Protein AF-A0A7W0VRV3-F1 (afdb_monomer)

Solvent-accessible surface area (backbone atoms only — not comparable to full-atom values): 32770 Å² total; per-residue (Å²): 122,93,79,65,56,66,63,54,51,55,55,16,49,47,34,10,36,75,79,98,80,78,97,67,85,69,79,94,59,80,55,67,80,45,48,53,70,59,38,48,60,51,40,45,48,30,30,52,68,46,30,33,40,40,36,34,14,22,67,38,40,36,18,27,54,45,1,35,51,53,51,50,58,48,38,76,72,32,77,68,34,44,63,59,47,48,54,51,17,53,52,36,26,73,66,60,72,33,57,74,80,55,56,62,75,38,12,30,34,39,87,36,42,34,30,40,33,33,36,84,89,59,59,40,42,34,40,46,30,64,69,32,66,67,42,28,35,56,45,63,70,28,50,84,47,94,81,43,30,35,48,82,80,23,46,28,36,75,55,98,91,39,41,34,34,21,51,48,80,71,53,68,82,27,50,42,67,21,37,70,53,58,60,51,39,62,83,68,81,63,76,26,21,31,38,36,28,35,52,45,85,61,89,92,26,38,38,35,21,37,31,32,34,59,38,50,4,24,37,40,37,40,35,38,40,33,55,50,52,65,65,63,30,58,61,55,64,32,65,56,46,55,48,74,76,60,66,22,37,16,13,23,23,32,41,32,51,36,57,59,31,60,68,39,59,79,45,77,71,51,95,96,32,29,46,27,54,48,20,62,17,39,66,45,43,33,36,31,33,17,30,4,61,40,87,50,51,46,33,38,37,33,27,74,50,46,62,51,55,44,54,47,33,70,45,35,57,74,35,67,75,39,34,76,47,59,31,44,69,54,96,77,27,23,38,32,56,37,76,88,59,61,42,65,39,27,36,34,70,57,83,48,27,41,36,39,22,57,77,98,70,70,75,85,44,43,80,41,83,65,53,67,66,50,49,52,47,35,67,36,56,15,23,32,33,28,24,12,30,8,22,70,47,21,79,63,85,37,77,50,74,78,61,99,70,77,57,56,70,57,39,38,49,47,50,61,52,57,42,41,32,30,40,34,37,28,34,26,69,84,47,70,33,27,39,38,38,40,38,38,45,30,23,49,50,52,30,57,69,70,58,35,53,57,55,67,67,56,51,53,68,29,48,44,72,62,45,29,29,58,55,45,48,54,51,23,70,76,34,66,74,37,62,59,22,55,19,44,54,16,11,40,39,0,46,47,28,33,53,54,52,49,50,55,49,46,68,55,47,49,57,55,48,50,51,50,50,51,54,59,58,55,48,51,51,59,53,51,52,50,52,48,52,52,34,42,45,53,43,22,74,77,65,80,30,41,70,61,46,71,41,68,56,32,58,78,67,57,24,55,82,32,84,88,46,22,28,74,43,59,60,78,70,46,67,40,68,53,31,53,72,38,75,44,76,48,88,54,74,30,59,52,29,38,29,38,39,25,82,26,60,40,39,42,33,39,33,41,27,37,93,83,61,83,81,58,70,40,52,35,38,36,44,32,41,49,64,96,81,49,70,47,78,48,76,46,73,55,62,91,89,61,122

Sequence (643 aa):
MRAFTPLVIGLALVGCKKGSSSSSAGDTSPGAPSSSTDTDALWAMAPEGAMVGFVVSPRALTMADNGWQDVRAMFAKAPELAMVNTMLGAQLTKVFGKAEVTLADVGLAPGKGGAFFTLSGGGGIAVIPVADRDKWVAATKGTKGADSDKIGEATCKTISGSYICASTEDLFGKIGKGAKLKDGLSALGTRGDVEVVAAIPVGKGISAAGVMQLARGNVVMRGTVSGLSSQVGSMLKGAQIKARTDATTAGFGVIGIGPMMASAPPLPIVAGVTLADLGKSISGPVTLHIPAGVLDVDIRVPVSDPKPAATLIEHCMDLPALANAGATYSDGACHLNVPTLGYQIDLWVDGQEVRIGKKGAAKPGVAVPMTKIGEEIAKTEAAFSFWGRGTVMGQMPTPMPEMPTVPTEALMMIRGISVLNELGGAVRFASDDKLEFIYTVRTIWSNPDDVVAKIIAITPEMFFNNKAGDAAKAIAEASPGSPFAADFKAGTGGLMAPMAVAGVLAGVAVPAFMDYMKKSKKSEAALQLNKLAKHAKVYYVENATFPTGEAPTTPVQKCCEQPGGKCAPGGAAWLNEAWTKLDFQIDEPTLFQYSYKSDGKTLDAEAIGDLDCDGTSITYKLHLEADQGNPTAAITEPAPNTD

Structure (mmCIF, N/CA/C/O backbone):
data_AF-A0A7W0VRV3-F1
#
_entry.id   AF-A0A7W0VRV3-F1
#
loop_
_atom_site.group_PDB
_atom_site.id
_atom_site.type_symbol
_atom_site.label_atom_id
_atom_site.label_alt_id
_atom_site.label_comp_id
_atom_site.label_asym_id
_atom_site.label_entity_id
_atom_site.label_seq_id
_atom_site.pdbx_PDB_ins_code
_atom_site.Cartn_x
_atom_site.Cartn_y
_atom_site.Cartn_z
_atom_site.occupancy
_atom_site.B_iso_or_equiv
_atom_site.auth_seq_id
_atom_site.auth_comp_id
_atom_site.auth_asym_id
_atom_site.auth_atom_id
_atom_site.pdbx_PDB_model_num
ATOM 1 N N . MET A 1 1 ? -1.835 4.151 20.439 1.00 26.75 1 MET A N 1
ATOM 2 C CA . MET A 1 1 ? -2.544 3.235 19.513 1.00 26.75 1 MET A CA 1
ATOM 3 C C . MET A 1 1 ? -2.739 3.778 18.092 1.00 26.75 1 MET A C 1
ATOM 5 O O . MET A 1 1 ? -2.992 2.971 17.217 1.00 26.75 1 MET A O 1
ATOM 9 N N . ARG A 1 2 ? -2.609 5.087 17.808 1.00 23.50 2 ARG A N 1
ATOM 10 C CA . ARG A 1 2 ? -3.026 5.655 16.505 1.00 23.50 2 ARG A CA 1
ATOM 11 C C . ARG A 1 2 ? -2.061 5.489 15.308 1.00 23.50 2 ARG A C 1
ATOM 13 O O . ARG A 1 2 ? -2.504 5.709 14.194 1.00 23.50 2 ARG A O 1
ATOM 20 N N . ALA A 1 3 ? -0.804 5.062 15.490 1.00 22.28 3 ALA A N 1
ATOM 21 C CA . ALA A 1 3 ? 0.163 4.941 14.376 1.00 22.28 3 ALA A CA 1
ATOM 22 C C . ALA A 1 3 ? 0.817 3.551 14.207 1.00 22.28 3 ALA A C 1
ATOM 24 O O . ALA A 1 3 ? 1.405 3.271 13.171 1.00 22.28 3 ALA A O 1
ATOM 25 N N . PHE A 1 4 ? 0.710 2.661 15.200 1.00 23.89 4 PHE A N 1
ATOM 26 C CA . PHE A 1 4 ? 1.441 1.379 15.222 1.00 23.89 4 PHE A CA 1
ATOM 27 C C . PHE A 1 4 ? 0.637 0.201 14.635 1.00 23.89 4 PHE A C 1
ATOM 29 O O . PHE A 1 4 ? 1.190 -0.815 14.226 1.00 23.89 4 PHE A O 1
ATOM 36 N N . THR A 1 5 ? -0.684 0.352 14.570 1.00 28.91 5 THR A N 1
ATOM 37 C CA . THR A 1 5 ? -1.641 -0.695 14.193 1.00 28.91 5 THR A CA 1
ATOM 38 C C . THR A 1 5 ? -1.616 -1.095 12.704 1.00 28.91 5 THR A C 1
ATOM 40 O O . THR A 1 5 ? -1.693 -2.291 12.440 1.00 28.91 5 THR A O 1
ATOM 43 N N . PRO A 1 6 ? -1.450 -0.190 11.712 1.00 26.52 6 PRO A N 1
ATOM 44 C CA . PRO A 1 6 ? -1.512 -0.593 10.304 1.00 26.52 6 PRO A CA 1
ATOM 45 C C . PRO A 1 6 ? -0.275 -1.370 9.819 1.00 26.52 6 PRO A C 1
ATOM 47 O O . PRO A 1 6 ? -0.418 -2.279 9.008 1.00 26.52 6 PRO A O 1
ATOM 50 N N . LEU A 1 7 ? 0.926 -1.070 10.333 1.00 25.08 7 LEU A N 1
ATOM 51 C CA . LEU A 1 7 ? 2.175 -1.713 9.892 1.00 25.08 7 LEU A CA 1
ATOM 52 C C . LEU A 1 7 ? 2.282 -3.172 10.378 1.00 25.08 7 LEU A C 1
ATOM 54 O O . LEU A 1 7 ? 2.678 -4.058 9.626 1.00 25.08 7 LEU A O 1
ATOM 58 N N . VAL A 1 8 ? 1.883 -3.430 11.630 1.00 27.78 8 VAL A N 1
ATOM 59 C CA . VAL A 1 8 ? 1.894 -4.773 12.237 1.00 27.78 8 VAL A CA 1
ATOM 60 C C . VAL A 1 8 ? 0.775 -5.649 11.669 1.00 27.78 8 VAL A C 1
ATOM 62 O O . VAL A 1 8 ? 1.011 -6.822 11.395 1.00 27.78 8 VAL A O 1
ATOM 65 N N . ILE A 1 9 ? -0.411 -5.081 11.412 1.00 35.00 9 ILE A N 1
ATOM 66 C CA . ILE A 1 9 ? -1.496 -5.791 10.714 1.00 35.00 9 ILE A CA 1
ATOM 67 C C . ILE A 1 9 ? -1.085 -6.097 9.269 1.00 35.00 9 ILE A C 1
ATOM 69 O O . ILE A 1 9 ? -1.272 -7.222 8.819 1.00 35.00 9 ILE A O 1
ATOM 73 N N . GLY A 1 10 ? -0.450 -5.150 8.571 1.00 35.16 10 GLY A N 1
ATOM 74 C CA . GLY A 1 10 ? 0.088 -5.371 7.228 1.00 35.16 10 GLY A CA 1
ATOM 75 C C . GLY A 1 10 ? 1.097 -6.521 7.173 1.00 35.16 10 GLY A C 1
ATOM 76 O O . GLY A 1 10 ? 0.971 -7.390 6.321 1.00 35.16 10 GLY A O 1
ATOM 77 N N . LEU A 1 11 ? 2.047 -6.589 8.113 1.00 34.78 11 LEU A N 1
ATOM 78 C CA . LEU A 1 11 ? 3.045 -7.669 8.181 1.00 34.78 11 LEU A CA 1
ATOM 79 C C . LEU A 1 11 ? 2.460 -9.021 8.637 1.00 34.78 11 LEU A C 1
ATOM 81 O O . LEU A 1 11 ? 2.841 -10.057 8.098 1.00 34.78 11 LEU A O 1
ATOM 85 N N . ALA A 1 12 ? 1.517 -9.038 9.586 1.00 45.19 12 ALA A N 1
ATOM 86 C CA . ALA A 1 12 ? 0.882 -10.272 10.065 1.00 45.19 12 ALA A CA 1
ATOM 87 C C . ALA A 1 12 ? -0.037 -10.918 9.010 1.00 45.19 12 ALA A C 1
ATOM 89 O O . ALA A 1 12 ? -0.100 -12.144 8.905 1.00 45.19 12 ALA A O 1
ATOM 90 N N . LEU A 1 13 ? -0.706 -10.104 8.185 1.00 44.09 13 LEU A N 1
ATOM 91 C CA . LEU A 1 13 ? -1.542 -10.585 7.077 1.00 44.09 13 LEU A CA 1
ATOM 92 C C . LEU A 1 13 ? -0.719 -11.246 5.954 1.00 44.09 13 LEU A C 1
ATOM 94 O O . LEU A 1 13 ? -1.242 -12.054 5.192 1.00 44.09 13 LEU A O 1
ATOM 98 N N . VAL A 1 14 ? 0.578 -10.950 5.865 1.00 48.78 14 VAL A N 1
ATOM 99 C CA . VAL A 1 14 ? 1.472 -11.414 4.790 1.00 48.78 14 VAL A CA 1
ATOM 100 C C . VAL A 1 14 ? 2.034 -12.828 5.048 1.00 48.78 14 VAL A C 1
ATOM 102 O O . VAL A 1 14 ? 2.412 -13.526 4.102 1.00 48.78 14 VAL A O 1
ATOM 105 N N . GLY A 1 15 ? 2.025 -13.294 6.304 1.00 44.06 15 GLY A N 1
ATOM 106 C CA . GLY A 1 15 ? 2.471 -14.636 6.711 1.00 44.06 15 GLY A CA 1
ATOM 107 C C . GLY A 1 15 ? 1.361 -15.686 6.855 1.00 44.06 15 GLY A C 1
ATOM 108 O O . GLY A 1 15 ? 1.633 -16.784 7.324 1.00 44.06 15 GLY A O 1
ATOM 109 N N . CYS A 1 16 ? 0.103 -15.377 6.517 1.00 64.50 16 CYS A N 1
ATOM 110 C CA . CYS A 1 16 ? -1.059 -16.182 6.914 1.00 64.50 16 CYS A CA 1
ATOM 111 C C . CYS A 1 16 ? -0.922 -17.702 6.675 1.00 64.50 16 CYS A C 1
ATOM 113 O O . CYS A 1 16 ? -0.601 -18.136 5.573 1.00 64.50 16 CYS A O 1
ATOM 115 N N . LYS A 1 17 ? -1.271 -18.533 7.670 1.00 55.44 17 LYS A N 1
ATOM 116 C CA . LYS A 1 17 ? -1.238 -20.008 7.583 1.00 55.44 17 LYS A CA 1
ATOM 117 C C . LYS A 1 17 ? -2.539 -20.634 8.098 1.00 55.44 17 LYS A C 1
ATOM 119 O O . LYS A 1 17 ? -3.085 -20.217 9.117 1.00 55.44 17 LYS A O 1
ATOM 124 N N . LYS A 1 18 ? -3.056 -21.648 7.389 1.00 50.19 18 LYS A N 1
ATOM 125 C CA . LYS A 1 18 ? -4.203 -22.462 7.847 1.00 50.19 18 LYS A CA 1
ATOM 126 C C . LYS A 1 18 ? -3.740 -23.430 8.948 1.00 50.19 18 LYS A C 1
ATOM 128 O O . LYS A 1 18 ? -2.630 -23.950 8.858 1.00 50.19 18 LYS A O 1
ATOM 133 N N . GLY A 1 19 ? -4.591 -23.687 9.947 1.00 43.41 19 GLY A N 1
ATOM 134 C CA . GLY A 1 19 ? -4.341 -24.694 10.988 1.00 43.41 19 GLY A CA 1
ATOM 135 C C . GLY A 1 19 ? -4.002 -26.074 10.403 1.00 43.41 19 GLY A C 1
ATOM 136 O O . GLY A 1 19 ? -4.457 -26.425 9.312 1.00 43.41 19 GLY A O 1
ATOM 137 N N . SER A 1 20 ? -3.151 -26.824 11.101 1.00 38.09 20 SER A N 1
ATOM 138 C CA . SER A 1 20 ? -2.517 -28.064 10.646 1.00 38.09 20 SER A CA 1
ATOM 139 C C . SER A 1 20 ? -3.522 -29.168 10.294 1.00 38.09 20 SER A C 1
ATOM 141 O O . SER A 1 20 ? -4.046 -29.842 11.174 1.00 38.09 20 SER A O 1
ATOM 143 N N . SER A 1 21 ? -3.779 -29.362 8.995 1.00 34.34 21 SER A N 1
ATOM 144 C CA . SER A 1 21 ? -4.112 -30.645 8.336 1.00 34.34 21 SER A CA 1
ATOM 145 C C . SER A 1 21 ? -4.679 -30.404 6.928 1.00 34.34 21 SER A C 1
ATOM 147 O O . SER A 1 21 ? -5.885 -30.355 6.722 1.00 34.34 21 SER A O 1
ATOM 149 N N . SER A 1 22 ? -3.814 -30.257 5.923 1.00 32.75 22 SER A N 1
ATOM 150 C CA . SER A 1 22 ? -4.119 -30.736 4.563 1.00 32.75 22 SER A CA 1
ATOM 151 C C . SER A 1 22 ? -2.862 -30.688 3.699 1.00 32.75 22 SER A C 1
ATOM 153 O O . SER A 1 22 ? -2.416 -29.621 3.277 1.00 32.75 22 SER A O 1
ATOM 155 N N . SER A 1 23 ? -2.298 -31.861 3.438 1.00 34.16 23 SER A N 1
ATOM 156 C CA . SER A 1 23 ? -1.302 -32.109 2.402 1.00 34.16 23 SER A CA 1
ATOM 157 C C . SER A 1 23 ? -1.988 -32.107 1.033 1.00 34.16 23 SER A C 1
ATOM 159 O O . SER A 1 23 ? -2.437 -33.146 0.559 1.00 34.16 23 SER A O 1
ATOM 161 N N . SER A 1 24 ? -2.097 -30.947 0.392 1.00 37.41 24 SER A N 1
ATOM 162 C CA . SER A 1 24 ? -2.356 -30.889 -1.050 1.00 37.41 24 SER A CA 1
ATOM 163 C C . SER A 1 24 ? -1.626 -29.691 -1.652 1.00 37.41 24 SER A C 1
ATOM 165 O O . SER A 1 24 ? -2.117 -28.563 -1.639 1.00 37.41 24 SER A O 1
ATOM 167 N N . ALA A 1 25 ? -0.413 -29.951 -2.140 1.00 41.53 25 ALA A N 1
ATOM 168 C CA . ALA A 1 25 ? 0.320 -29.061 -3.026 1.00 41.53 25 ALA A CA 1
ATOM 169 C C . ALA A 1 25 ? -0.356 -29.117 -4.404 1.00 41.53 25 ALA A C 1
ATOM 171 O O . ALA A 1 25 ? -0.242 -30.109 -5.118 1.00 41.53 25 ALA A O 1
ATOM 172 N N . GLY A 1 26 ? -1.135 -28.091 -4.729 1.00 38.56 26 GLY A N 1
ATOM 173 C CA . GLY A 1 26 ? -1.848 -27.997 -5.996 1.00 38.56 26 GLY A CA 1
ATOM 174 C C . GLY A 1 26 ? -2.761 -26.780 -6.017 1.00 38.56 26 GLY A C 1
ATOM 175 O O . GLY A 1 26 ? -3.860 -26.821 -5.478 1.00 38.56 26 GLY A O 1
ATOM 176 N N . ASP A 1 27 ? -2.271 -25.706 -6.633 1.00 42.38 27 ASP A N 1
ATOM 177 C CA . ASP A 1 27 ? -3.064 -24.614 -7.205 1.00 42.38 27 ASP A CA 1
ATOM 178 C C . ASP A 1 27 ? -4.007 -23.853 -6.240 1.00 42.38 27 ASP A C 1
ATOM 180 O O . ASP A 1 27 ? -5.227 -23.790 -6.407 1.00 42.38 27 ASP A O 1
ATOM 184 N N . THR A 1 28 ? -3.438 -23.224 -5.204 1.00 42.16 28 THR A N 1
ATOM 185 C CA . THR A 1 28 ? -4.192 -22.403 -4.239 1.00 42.16 28 THR A CA 1
ATOM 186 C C . THR A 1 28 ? -4.422 -20.969 -4.727 1.00 42.16 28 THR A C 1
ATOM 188 O O . THR A 1 28 ? -3.766 -20.032 -4.280 1.00 42.16 28 THR A O 1
ATOM 191 N N . SER A 1 29 ? -5.391 -20.800 -5.622 1.00 41.66 29 SER A N 1
ATOM 192 C CA . SER A 1 29 ? -6.414 -19.735 -5.570 1.00 41.66 29 SER A CA 1
ATOM 193 C C . SER A 1 29 ? -7.565 -20.167 -6.498 1.00 41.66 29 SER A C 1
ATOM 195 O O . SER A 1 29 ? -7.276 -20.875 -7.462 1.00 41.66 29 SER A O 1
ATOM 197 N N . PRO A 1 30 ? -8.859 -19.869 -6.265 1.00 48.03 30 PRO A N 1
ATOM 198 C CA . PRO A 1 30 ? -9.435 -18.807 -5.445 1.00 48.03 30 PRO A CA 1
ATOM 199 C C . PRO A 1 30 ? -9.514 -19.203 -3.969 1.00 48.03 30 PRO A C 1
ATOM 201 O O . PRO A 1 30 ? -9.487 -20.389 -3.641 1.00 48.03 30 PRO A O 1
ATOM 204 N N . GLY A 1 31 ? -9.580 -18.196 -3.094 1.00 53.41 31 GLY A N 1
ATOM 205 C CA . GLY A 1 31 ? -9.581 -18.350 -1.641 1.00 53.41 31 GLY A CA 1
ATOM 206 C C . GLY A 1 31 ? -10.515 -19.458 -1.161 1.00 53.41 31 GLY A C 1
ATOM 207 O O . GLY A 1 31 ? -11.616 -19.632 -1.685 1.00 53.41 31 GLY A O 1
ATOM 208 N N . ALA A 1 32 ? -10.078 -20.208 -0.144 1.00 53.09 32 ALA A N 1
ATOM 209 C CA . ALA A 1 32 ? -11.008 -21.032 0.620 1.00 53.09 32 ALA A CA 1
ATOM 210 C C . ALA A 1 32 ? -12.241 -20.177 0.976 1.00 53.09 32 ALA A C 1
ATOM 212 O O . ALA A 1 32 ? -12.075 -18.971 1.196 1.00 53.09 32 ALA A O 1
ATOM 213 N N . PRO A 1 33 ? -13.454 -20.759 0.973 1.00 59.31 33 PRO A N 1
ATOM 214 C CA . PRO A 1 33 ? -14.681 -19.987 1.091 1.00 59.31 33 PRO A CA 1
ATOM 215 C C . PRO A 1 33 ? -14.589 -19.049 2.294 1.00 59.31 33 PRO A C 1
ATOM 217 O O . PRO A 1 33 ? -14.228 -19.476 3.395 1.00 59.31 33 PRO A O 1
ATOM 220 N N . SER A 1 34 ? -14.866 -17.765 2.056 1.00 62.47 34 SER A N 1
ATOM 221 C CA . SER A 1 34 ? -14.966 -16.757 3.110 1.00 62.47 34 SER A CA 1
ATOM 222 C C . SER A 1 34 ? -15.893 -17.272 4.206 1.00 62.47 34 SER A C 1
ATOM 224 O O . SER A 1 34 ? -16.926 -17.865 3.878 1.00 62.47 34 SER A O 1
ATOM 226 N N . SER A 1 35 ? -15.582 -17.016 5.482 1.00 72.19 35 SER A N 1
ATOM 227 C CA . SER A 1 35 ? -16.508 -17.360 6.573 1.00 72.19 35 SER A CA 1
ATOM 228 C C . SER A 1 35 ? -17.680 -16.375 6.632 1.00 72.19 35 SER A C 1
ATOM 230 O O . SER A 1 35 ? -17.822 -15.594 7.573 1.00 72.19 35 SER A O 1
ATOM 232 N N . SER A 1 36 ? -18.503 -16.374 5.582 1.00 79.38 36 SER A N 1
ATOM 233 C CA . SER A 1 36 ? -19.570 -15.395 5.386 1.00 79.38 36 SER A CA 1
ATOM 234 C C . SER A 1 36 ? -20.614 -15.464 6.492 1.00 79.38 36 SER A C 1
ATOM 236 O O . SER A 1 36 ? -21.145 -14.437 6.881 1.00 79.38 36 SER A O 1
ATOM 238 N N . THR A 1 37 ? -20.886 -16.646 7.049 1.00 88.81 37 THR A N 1
ATOM 239 C CA . THR A 1 37 ? -21.821 -16.790 8.175 1.00 88.81 37 THR A CA 1
ATOM 240 C C . THR A 1 37 ? -21.306 -16.090 9.435 1.00 88.81 37 THR A C 1
ATOM 242 O O . THR A 1 37 ? -22.068 -15.392 10.102 1.00 88.81 37 THR A O 1
ATOM 245 N N . ASP A 1 38 ? -20.012 -16.220 9.743 1.00 90.19 38 ASP A N 1
ATOM 246 C CA . ASP A 1 38 ? -19.425 -15.575 10.921 1.00 90.19 38 ASP A CA 1
ATOM 247 C C . ASP A 1 38 ? -19.345 -14.056 10.743 1.00 90.19 38 ASP A C 1
ATOM 249 O O . ASP A 1 38 ? -19.646 -13.302 11.669 1.00 90.19 38 ASP A O 1
ATOM 253 N N . THR A 1 39 ? -18.960 -13.586 9.551 1.00 93.00 39 THR A N 1
ATOM 254 C CA . THR A 1 39 ? -18.940 -12.145 9.270 1.00 93.00 39 THR A CA 1
ATOM 255 C C . THR A 1 39 ? -20.347 -11.560 9.260 1.00 93.00 39 THR A C 1
ATOM 257 O O . THR A 1 39 ? -20.541 -10.446 9.737 1.00 93.00 39 THR A O 1
ATOM 260 N N . ASP A 1 40 ? -21.356 -12.310 8.816 1.00 94.44 40 ASP A N 1
ATOM 261 C CA . ASP A 1 40 ? -22.758 -11.889 8.854 1.00 94.44 40 ASP A CA 1
ATOM 262 C C . ASP A 1 40 ? -23.267 -11.697 10.281 1.00 94.44 40 ASP A C 1
ATOM 264 O O . ASP A 1 40 ? -23.924 -10.693 10.561 1.00 94.44 40 ASP A O 1
ATOM 268 N N . ALA A 1 41 ? -22.916 -12.606 11.193 1.00 93.88 41 ALA A N 1
ATO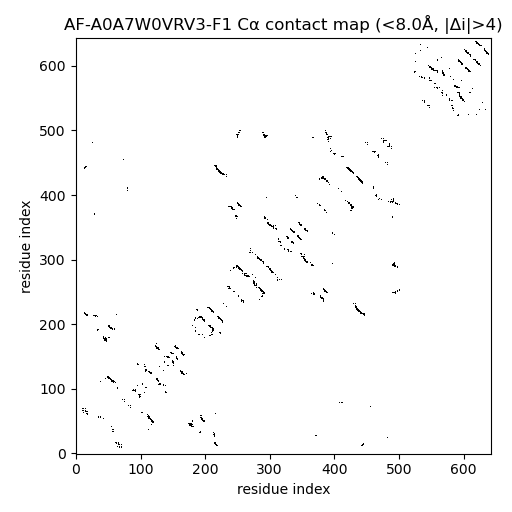M 269 C CA . ALA A 1 41 ? -23.238 -12.463 12.609 1.00 93.88 41 ALA A CA 1
ATOM 270 C C . ALA A 1 41 ? -22.579 -11.215 13.226 1.00 93.88 41 ALA A C 1
ATOM 272 O O . ALA A 1 41 ? -23.189 -10.526 14.042 1.00 93.88 41 ALA A O 1
ATOM 273 N N . LEU A 1 42 ? -21.354 -10.883 12.805 1.00 95.44 42 LEU A N 1
ATOM 274 C CA . LEU A 1 42 ? -20.654 -9.674 13.242 1.00 95.44 42 LEU A CA 1
ATOM 275 C C . LEU A 1 42 ? -21.288 -8.395 12.676 1.00 95.44 42 LEU A C 1
ATOM 277 O O . LEU A 1 42 ? -21.507 -7.440 13.419 1.00 95.44 42 LEU A O 1
ATOM 281 N N . TRP A 1 43 ? -21.641 -8.377 11.389 1.00 96.62 43 TRP A N 1
ATOM 282 C CA . TRP A 1 43 ? -22.367 -7.263 10.767 1.00 96.62 43 TRP A CA 1
ATOM 283 C C . TRP A 1 43 ? -23.749 -7.041 11.382 1.00 96.62 43 TRP A C 1
ATOM 285 O O . TRP A 1 43 ? -24.188 -5.897 11.504 1.00 96.62 43 TRP A O 1
ATOM 295 N N . ALA A 1 44 ? -24.414 -8.108 11.830 1.00 95.69 44 ALA A N 1
ATOM 296 C CA . ALA A 1 44 ? -25.683 -8.020 12.545 1.00 95.69 44 ALA A CA 1
ATOM 297 C C . ALA A 1 44 ? -25.572 -7.292 13.898 1.00 95.69 44 ALA A C 1
ATOM 299 O O . ALA A 1 44 ? -26.598 -6.964 14.481 1.00 95.69 44 ALA A O 1
ATOM 300 N N . MET A 1 45 ? -24.361 -7.002 14.391 1.00 95.62 45 MET A N 1
ATOM 301 C CA . MET A 1 45 ? -24.131 -6.180 15.585 1.00 95.62 45 MET A CA 1
ATOM 302 C C . MET A 1 45 ? -23.881 -4.697 15.281 1.00 95.62 45 MET A C 1
ATOM 304 O O . MET A 1 45 ? -23.712 -3.913 16.216 1.00 95.62 45 MET A O 1
ATOM 308 N N . ALA A 1 46 ? -23.886 -4.275 14.012 1.00 96.25 46 ALA A N 1
ATOM 309 C CA . ALA A 1 46 ? -23.686 -2.874 13.653 1.00 96.25 46 ALA A CA 1
ATOM 310 C C . ALA A 1 46 ? -24.714 -1.967 14.368 1.00 96.25 46 ALA A C 1
ATOM 312 O O . ALA A 1 46 ? -25.922 -2.241 14.306 1.00 96.25 46 ALA A O 1
ATOM 313 N N . PRO A 1 47 ? -24.276 -0.903 15.069 1.00 95.56 47 PRO A N 1
ATOM 314 C CA . PRO A 1 47 ? -25.190 -0.012 15.763 1.00 95.56 47 PRO A CA 1
ATOM 315 C C . PRO A 1 47 ? -25.926 0.926 14.806 1.00 95.56 47 PRO A C 1
ATOM 317 O O . PRO A 1 47 ? -25.432 1.259 13.731 1.00 95.56 47 PRO A O 1
ATOM 320 N N . GLU A 1 48 ? -27.101 1.394 15.220 1.00 94.25 48 GLU A N 1
ATOM 321 C CA . GLU A 1 48 ? -27.799 2.496 14.549 1.00 94.25 48 GLU A CA 1
ATOM 322 C C . GLU A 1 48 ? -26.867 3.698 14.332 1.00 94.25 48 GLU A C 1
ATOM 324 O O . GLU A 1 48 ? -26.165 4.117 15.253 1.00 94.25 48 GLU A O 1
ATOM 329 N N . GLY A 1 49 ? -26.860 4.256 13.119 1.00 91.50 49 GLY A N 1
ATOM 330 C CA . GLY A 1 49 ? -26.002 5.391 12.765 1.00 91.50 49 GLY A CA 1
ATOM 331 C C . GLY A 1 49 ? -24.531 5.039 12.505 1.00 91.50 49 GLY A C 1
ATOM 332 O O . GLY A 1 49 ? -23.720 5.952 12.336 1.00 91.50 49 GLY A O 1
ATOM 333 N N . ALA A 1 50 ? -24.167 3.750 12.460 1.00 94.38 50 ALA A N 1
ATOM 334 C CA . ALA A 1 50 ? -22.841 3.328 12.021 1.00 94.38 50 ALA A CA 1
ATOM 335 C C . ALA A 1 50 ? -22.575 3.775 10.575 1.00 94.38 50 ALA A C 1
ATOM 337 O O . ALA A 1 50 ? -23.367 3.507 9.672 1.00 94.38 50 ALA A O 1
ATOM 338 N N . MET A 1 51 ? -21.433 4.426 10.364 1.00 92.44 51 MET A N 1
ATOM 339 C CA . MET A 1 51 ? -20.970 4.875 9.050 1.00 92.44 51 MET A CA 1
ATOM 340 C C . MET A 1 51 ? -19.819 4.031 8.531 1.00 92.44 51 MET A C 1
ATOM 342 O O . MET A 1 51 ? -19.729 3.791 7.333 1.00 92.44 51 MET A O 1
ATOM 346 N N . VAL A 1 52 ? -18.922 3.600 9.418 1.00 94.50 52 VAL A N 1
ATOM 347 C CA . VAL A 1 52 ? -17.817 2.712 9.062 1.00 94.50 52 VAL A CA 1
ATOM 348 C C . VAL A 1 52 ? -17.961 1.429 9.851 1.00 94.50 52 VAL A C 1
ATOM 350 O O . VAL A 1 52 ? -18.198 1.468 11.055 1.00 94.50 52 VAL A O 1
ATOM 353 N N . GLY A 1 53 ? -17.816 0.301 9.169 1.00 95.88 53 GLY A N 1
ATOM 354 C CA . GLY A 1 53 ? -17.741 -1.023 9.759 1.00 95.88 53 GLY A CA 1
ATOM 355 C C . GLY A 1 53 ? -16.508 -1.744 9.240 1.00 95.88 53 GLY A C 1
ATOM 356 O O . GLY A 1 53 ? -16.247 -1.740 8.039 1.00 95.88 53 GLY A O 1
ATOM 357 N N . PHE A 1 54 ? -15.756 -2.348 10.149 1.00 96.44 54 PHE A N 1
ATOM 358 C CA . PHE A 1 54 ? -14.622 -3.218 9.871 1.00 96.44 54 PHE A CA 1
ATOM 359 C C . PHE A 1 54 ? -14.884 -4.550 10.567 1.00 96.44 54 PHE A C 1
ATOM 361 O O . PHE A 1 54 ? -14.991 -4.591 11.791 1.00 96.44 54 PHE A O 1
ATOM 368 N N . VAL A 1 55 ? -15.019 -5.628 9.805 1.00 96.31 55 VAL A N 1
ATOM 369 C CA . VAL A 1 55 ? -15.391 -6.956 10.298 1.00 96.31 55 VAL A CA 1
ATOM 370 C C . VAL A 1 55 ? -14.302 -7.955 9.938 1.00 96.31 55 VAL A C 1
ATOM 372 O O . VAL A 1 55 ? -13.823 -7.989 8.809 1.00 96.31 55 VAL A O 1
ATOM 375 N N . VAL A 1 56 ? -13.921 -8.788 10.902 1.00 95.00 56 VAL A N 1
ATOM 376 C CA . VAL A 1 56 ? -12.872 -9.799 10.775 1.00 95.00 56 VAL A CA 1
ATOM 377 C C . VAL A 1 56 ? -13.431 -11.146 11.206 1.00 95.00 56 VAL A C 1
ATOM 379 O O . VAL A 1 56 ? -13.843 -11.325 12.352 1.00 95.00 56 VAL A O 1
ATOM 382 N N . SER A 1 57 ? -13.427 -12.115 10.297 1.00 94.50 57 SER A N 1
ATOM 383 C CA . SER A 1 57 ? -13.866 -13.479 10.592 1.00 94.50 57 SER A CA 1
ATOM 384 C C . SER A 1 57 ? -12.941 -14.189 11.600 1.00 94.50 57 SER A C 1
ATOM 386 O O . SER A 1 57 ? -11.749 -13.876 11.680 1.00 94.50 57 SER A O 1
ATOM 388 N N . PRO A 1 58 ? -13.435 -15.216 12.319 1.00 92.69 58 PRO A N 1
ATOM 389 C CA . PRO A 1 58 ? -12.584 -16.114 13.104 1.00 92.69 58 PRO A CA 1
ATOM 390 C C . PRO A 1 58 ? -11.448 -16.725 12.275 1.00 92.69 58 PRO A C 1
ATOM 392 O O . PRO A 1 58 ? -10.291 -16.784 12.693 1.00 92.69 58 PRO A O 1
ATOM 395 N N . ARG A 1 59 ? -11.762 -17.138 11.042 1.00 90.94 59 ARG A N 1
ATOM 396 C CA . ARG A 1 59 ? -10.770 -17.675 10.110 1.00 90.94 59 ARG A CA 1
ATOM 397 C C . ARG A 1 59 ? -9.646 -16.669 9.856 1.00 90.94 59 ARG A C 1
ATOM 399 O O . ARG A 1 59 ? -8.480 -17.060 9.899 1.00 90.94 59 ARG A O 1
ATOM 406 N N . ALA A 1 60 ? -9.979 -15.397 9.634 1.00 91.06 60 ALA A N 1
ATOM 407 C CA . ALA A 1 60 ? -8.987 -14.348 9.427 1.00 91.06 60 ALA A CA 1
ATOM 408 C C . ALA A 1 60 ? -8.075 -14.157 10.635 1.00 91.06 60 ALA A C 1
ATOM 410 O O . ALA A 1 60 ? -6.859 -14.129 10.469 1.00 91.06 60 ALA A O 1
ATOM 411 N N . LEU A 1 61 ? -8.645 -14.069 11.841 1.00 90.12 61 LEU A N 1
ATOM 412 C CA . LEU A 1 61 ? -7.859 -13.900 13.066 1.00 90.12 61 LEU A CA 1
ATOM 413 C C . LEU A 1 61 ? -6.942 -15.093 13.320 1.00 90.12 61 LEU A C 1
ATOM 415 O O . LEU A 1 61 ? -5.779 -14.903 13.657 1.00 90.12 61 LEU A O 1
ATOM 419 N N . THR A 1 62 ? -7.425 -16.311 13.075 1.00 89.81 62 THR A N 1
ATOM 420 C CA . THR A 1 62 ? -6.593 -17.520 13.146 1.00 89.81 62 THR A CA 1
ATOM 421 C C . THR A 1 62 ? -5.442 -17.483 12.146 1.00 89.81 62 THR A C 1
ATOM 423 O O . THR A 1 62 ? -4.301 -17.774 12.496 1.00 89.81 62 THR A O 1
ATOM 426 N N . MET A 1 63 ? -5.714 -17.112 10.894 1.00 88.44 63 MET A N 1
ATOM 427 C CA . MET A 1 63 ? -4.676 -17.035 9.867 1.00 88.44 63 MET A CA 1
ATOM 428 C C . MET A 1 63 ? -3.655 -15.931 10.156 1.00 88.44 63 MET A C 1
ATOM 430 O O . MET A 1 63 ? -2.464 -16.155 9.944 1.00 88.44 63 MET A O 1
ATOM 434 N N . ALA A 1 64 ? -4.101 -14.778 10.654 1.00 86.94 64 ALA A N 1
ATOM 435 C CA . ALA A 1 64 ? -3.240 -13.662 11.029 1.00 86.94 64 ALA A CA 1
ATOM 436 C C . ALA A 1 64 ? -2.371 -13.985 12.255 1.00 86.94 64 ALA A C 1
ATOM 438 O O . ALA A 1 64 ? -1.189 -13.659 12.244 1.00 86.94 64 ALA A O 1
ATOM 439 N N . ASP A 1 65 ? -2.911 -14.664 13.274 1.00 87.25 65 ASP A N 1
ATOM 440 C CA . ASP A 1 65 ? -2.144 -15.091 14.455 1.00 87.25 65 ASP A CA 1
ATOM 441 C C . ASP A 1 65 ? -1.052 -16.101 14.078 1.00 87.25 65 ASP A C 1
ATOM 443 O O . ASP A 1 65 ? 0.112 -15.917 14.429 1.00 87.25 65 ASP A O 1
ATOM 447 N N . ASN A 1 66 ? -1.385 -17.108 13.263 1.00 88.19 66 ASN A N 1
ATOM 448 C CA . ASN A 1 66 ? -0.384 -18.051 12.757 1.00 88.19 66 ASN A CA 1
ATOM 449 C C . ASN A 1 66 ? 0.685 -17.344 11.908 1.00 88.19 66 ASN A C 1
ATOM 451 O O . ASN A 1 66 ? 1.875 -17.606 12.061 1.00 88.19 66 ASN A O 1
ATOM 455 N N . GLY A 1 67 ? 0.268 -16.425 11.030 1.00 87.31 67 GLY A N 1
ATOM 456 C CA . GLY A 1 67 ? 1.200 -15.673 10.191 1.00 87.31 67 GLY A CA 1
ATOM 457 C C . GLY A 1 67 ? 2.118 -14.757 10.993 1.00 87.31 67 GLY A C 1
ATOM 458 O O . GLY A 1 67 ? 3.308 -14.660 10.700 1.00 87.31 67 GLY A O 1
ATOM 459 N N . TRP A 1 68 ? 1.597 -14.142 12.054 1.00 85.75 68 TRP A N 1
ATOM 460 C CA . TRP A 1 68 ? 2.391 -13.372 13.001 1.00 85.75 68 TRP A CA 1
ATOM 461 C C . TRP A 1 68 ? 3.472 -14.227 13.667 1.00 85.75 68 TRP A C 1
ATOM 463 O O . TRP A 1 68 ? 4.631 -13.812 13.727 1.00 85.75 68 TRP A O 1
ATOM 473 N N . GLN A 1 69 ? 3.123 -15.433 14.118 1.00 87.25 69 GLN A N 1
ATOM 474 C CA . GLN A 1 69 ? 4.079 -16.362 14.722 1.00 87.25 69 GLN A CA 1
ATOM 475 C C . GLN A 1 69 ? 5.176 -16.781 13.732 1.00 87.25 69 GLN A C 1
ATOM 477 O O . GLN A 1 69 ? 6.352 -16.790 14.095 1.00 87.25 69 GLN A O 1
ATOM 482 N N . ASP A 1 70 ? 4.824 -17.045 12.472 1.00 87.81 70 ASP A N 1
ATOM 483 C CA . ASP A 1 70 ? 5.795 -17.388 11.427 1.00 87.81 70 ASP A CA 1
ATOM 484 C C . ASP A 1 70 ? 6.767 -16.223 11.135 1.00 87.81 70 ASP A C 1
ATOM 486 O O . ASP A 1 70 ? 7.980 -16.428 11.018 1.00 87.81 70 ASP A O 1
ATOM 490 N N . VAL A 1 71 ? 6.270 -14.980 11.089 1.00 86.56 71 VAL A N 1
ATOM 491 C CA . VAL A 1 71 ? 7.108 -13.776 10.927 1.00 86.56 71 VAL A CA 1
ATOM 492 C C . VAL A 1 71 ? 8.028 -13.574 12.135 1.00 86.56 71 VAL A C 1
ATOM 494 O O . VAL A 1 71 ? 9.217 -13.299 11.966 1.00 86.56 71 VAL A O 1
ATOM 497 N N . ARG A 1 72 ? 7.524 -13.766 13.362 1.00 86.44 72 ARG A N 1
ATOM 498 C CA . ARG A 1 72 ? 8.339 -13.716 14.590 1.00 86.44 72 ARG A CA 1
ATOM 499 C C . ARG A 1 72 ? 9.438 -14.777 14.578 1.00 86.44 72 ARG A C 1
ATOM 501 O O . ARG A 1 72 ? 10.584 -14.467 14.899 1.00 86.44 72 ARG A O 1
ATOM 508 N N . ALA A 1 73 ? 9.115 -15.999 14.158 1.00 88.56 73 ALA A N 1
ATOM 509 C CA . ALA A 1 73 ? 10.083 -17.082 14.036 1.00 88.56 73 ALA A CA 1
ATOM 510 C C . ALA A 1 73 ? 11.176 -16.768 13.002 1.00 88.56 73 ALA A C 1
ATOM 512 O O . ALA A 1 73 ? 12.336 -17.122 13.214 1.00 88.56 73 ALA A O 1
ATOM 513 N N . MET A 1 74 ? 10.833 -16.076 11.911 1.00 89.69 74 MET A N 1
ATOM 514 C CA . MET A 1 74 ? 11.817 -15.567 10.953 1.00 89.69 74 MET A CA 1
ATOM 515 C C . MET A 1 74 ? 12.706 -14.489 11.584 1.00 89.69 74 MET A C 1
ATOM 517 O O . MET A 1 74 ? 13.925 -14.595 11.498 1.00 89.69 74 MET A O 1
ATOM 521 N N . PHE A 1 75 ? 12.126 -13.489 12.256 1.00 89.06 75 PHE A N 1
ATOM 522 C CA . PHE A 1 75 ? 12.885 -12.409 12.905 1.00 89.06 75 PHE A CA 1
ATOM 523 C C . PHE A 1 75 ? 13.870 -12.940 13.950 1.00 89.06 75 PHE A C 1
ATOM 525 O O . PHE A 1 75 ? 14.984 -12.439 14.055 1.00 89.06 75 PHE A O 1
ATOM 532 N N . ALA A 1 76 ? 13.490 -13.980 14.692 1.00 88.12 76 ALA A N 1
ATOM 533 C CA . ALA A 1 76 ? 14.364 -14.626 15.666 1.00 88.12 76 ALA A CA 1
ATOM 534 C C . ALA A 1 76 ? 15.557 -15.366 15.028 1.00 88.12 76 ALA A C 1
ATOM 536 O O . ALA A 1 76 ? 16.570 -15.574 15.691 1.00 88.12 76 ALA A O 1
ATOM 537 N N . LYS A 1 77 ? 15.447 -15.771 13.756 1.00 88.69 77 LYS A N 1
ATOM 538 C CA . LYS A 1 77 ? 16.477 -16.522 13.016 1.00 88.69 77 LYS A CA 1
ATOM 539 C C . LYS A 1 77 ? 17.320 -15.657 12.074 1.00 88.69 77 LYS A C 1
ATOM 541 O O . LYS A 1 77 ? 18.264 -16.175 11.488 1.00 88.69 77 LYS A O 1
ATOM 546 N N . ALA A 1 78 ? 16.975 -14.382 11.918 1.00 89.75 78 ALA A N 1
ATOM 547 C CA . ALA A 1 78 ? 17.583 -13.448 10.976 1.00 89.75 78 ALA A CA 1
ATOM 548 C C . ALA A 1 78 ? 18.346 -12.347 11.743 1.00 89.75 78 ALA A C 1
ATOM 550 O O . ALA A 1 78 ? 17.714 -11.399 12.221 1.00 89.75 78 ALA A O 1
ATOM 551 N N . PRO A 1 79 ? 19.681 -12.456 11.908 1.00 89.19 79 PRO A N 1
ATOM 552 C CA . PRO A 1 79 ? 20.484 -11.476 12.647 1.00 89.19 79 PRO A CA 1
ATOM 553 C C . PRO A 1 79 ? 20.333 -10.042 12.128 1.00 89.19 79 PRO A C 1
ATOM 555 O O . PRO A 1 79 ? 20.280 -9.099 12.914 1.00 89.19 79 PRO A O 1
ATOM 558 N N . GLU A 1 80 ? 20.185 -9.877 10.814 1.00 86.94 80 GLU A N 1
ATOM 559 C CA . GLU A 1 80 ? 19.960 -8.596 10.146 1.00 86.94 80 GLU A CA 1
ATOM 560 C C . GLU A 1 80 ? 18.654 -7.911 10.586 1.00 86.94 80 GLU A C 1
ATOM 562 O O . GLU A 1 80 ? 18.531 -6.693 10.503 1.00 86.94 80 GLU A O 1
ATOM 567 N N . LEU A 1 81 ? 17.690 -8.673 11.116 1.00 89.31 81 LEU A N 1
ATOM 568 C CA . LEU A 1 81 ? 16.416 -8.171 11.636 1.00 89.31 81 LEU A CA 1
ATOM 569 C C . LEU A 1 81 ? 16.415 -7.983 13.160 1.00 89.31 81 LEU A C 1
ATOM 571 O O . LEU A 1 81 ? 15.380 -7.625 13.726 1.00 89.31 81 LEU A O 1
ATOM 575 N N . ALA A 1 82 ? 17.544 -8.180 13.851 1.00 88.31 82 ALA A N 1
ATOM 576 C CA . ALA A 1 82 ? 17.614 -8.096 15.313 1.00 88.31 82 ALA A CA 1
ATOM 577 C C . ALA A 1 82 ? 17.170 -6.726 15.857 1.00 88.31 82 ALA A C 1
ATOM 579 O O . ALA A 1 82 ? 16.458 -6.657 16.865 1.00 88.31 82 ALA A O 1
ATOM 580 N N . MET A 1 83 ? 17.527 -5.633 15.171 1.00 84.31 83 MET A N 1
ATOM 581 C CA . MET A 1 83 ? 17.090 -4.281 15.536 1.00 84.31 83 MET A CA 1
ATOM 582 C C . MET A 1 83 ? 15.569 -4.137 15.416 1.00 84.31 83 MET A C 1
ATOM 584 O O . MET A 1 83 ? 14.918 -3.696 16.363 1.00 84.31 83 MET A O 1
ATOM 588 N N . VAL A 1 84 ? 14.990 -4.569 14.291 1.00 84.19 84 VAL A N 1
ATOM 589 C CA . VAL A 1 84 ? 13.535 -4.544 14.060 1.00 84.19 84 VAL A CA 1
ATOM 590 C C . VAL A 1 84 ? 12.813 -5.387 15.110 1.00 84.19 84 VAL A C 1
ATOM 592 O O . VAL A 1 84 ? 11.827 -4.938 15.697 1.00 84.19 84 VAL A O 1
ATOM 595 N N . ASN A 1 85 ? 13.337 -6.577 15.408 1.00 86.69 85 ASN A N 1
ATOM 596 C CA . ASN A 1 85 ? 12.793 -7.468 16.425 1.00 86.69 85 ASN A CA 1
ATOM 597 C C . ASN A 1 85 ? 12.812 -6.827 17.824 1.00 86.69 85 ASN A C 1
ATOM 599 O O . ASN A 1 85 ? 11.822 -6.896 18.554 1.00 86.69 85 ASN A O 1
ATOM 603 N N . THR A 1 86 ? 13.906 -6.144 18.171 1.00 87.56 86 THR A N 1
ATOM 604 C CA . THR A 1 86 ? 14.064 -5.434 19.449 1.00 87.56 86 THR A CA 1
ATOM 605 C C . THR A 1 86 ? 13.110 -4.247 19.553 1.00 87.56 86 THR A C 1
ATOM 607 O O . THR A 1 86 ? 12.424 -4.095 20.562 1.00 87.56 86 THR A O 1
ATOM 610 N N . MET A 1 87 ? 13.012 -3.423 18.504 1.00 83.56 87 MET A N 1
ATOM 611 C CA . MET A 1 87 ? 12.092 -2.282 18.460 1.00 83.56 87 MET A CA 1
ATOM 612 C C . MET A 1 87 ? 10.636 -2.728 18.586 1.00 83.56 87 MET A C 1
ATOM 614 O O . MET A 1 87 ? 9.868 -2.146 19.355 1.00 83.56 87 MET A O 1
ATOM 618 N N . LEU A 1 88 ? 10.262 -3.783 17.864 1.00 84.50 88 LEU A N 1
ATOM 619 C CA . LEU A 1 88 ? 8.941 -4.385 17.963 1.00 84.50 88 LEU A CA 1
ATOM 620 C C . LEU A 1 88 ? 8.677 -4.898 19.384 1.00 84.50 88 LEU A C 1
ATOM 622 O O . LEU A 1 88 ? 7.645 -4.570 19.967 1.00 84.50 88 LEU A O 1
ATOM 626 N N . GLY A 1 89 ? 9.626 -5.633 19.969 1.00 86.56 89 GLY A N 1
ATOM 627 C CA . GLY A 1 89 ? 9.532 -6.126 21.341 1.00 86.56 89 GLY A CA 1
ATOM 628 C C . GLY A 1 89 ? 9.399 -5.003 22.374 1.00 86.56 89 GLY A C 1
ATOM 629 O O . GLY A 1 89 ? 8.576 -5.096 23.283 1.00 86.56 89 GLY A O 1
ATOM 630 N N . ALA A 1 90 ? 10.126 -3.896 22.221 1.00 86.69 90 ALA A N 1
ATOM 631 C CA . ALA A 1 90 ? 10.000 -2.729 23.093 1.00 86.69 90 ALA A CA 1
ATOM 632 C C . ALA A 1 90 ? 8.600 -2.095 23.008 1.00 86.69 90 ALA A C 1
ATOM 634 O O . ALA A 1 90 ? 8.012 -1.737 24.030 1.00 86.69 90 ALA A O 1
ATOM 635 N N . GLN A 1 91 ? 8.026 -2.002 21.805 1.00 81.81 91 GLN A N 1
ATOM 636 C CA . GLN A 1 91 ? 6.674 -1.469 21.604 1.00 81.81 91 GLN A CA 1
ATOM 637 C C . GLN A 1 91 ? 5.599 -2.401 22.168 1.00 81.81 91 GLN A C 1
ATOM 639 O O . GLN A 1 91 ? 4.688 -1.937 22.853 1.00 81.81 91 GLN A O 1
ATOM 644 N N . LEU A 1 92 ? 5.731 -3.714 21.962 1.00 83.00 92 LEU A N 1
ATOM 645 C CA . LEU A 1 92 ? 4.848 -4.702 22.584 1.00 83.00 92 LEU A CA 1
ATOM 646 C C . LEU A 1 92 ? 4.962 -4.663 24.109 1.00 83.00 92 LEU A C 1
ATOM 648 O O . LEU A 1 92 ? 3.943 -4.659 24.792 1.00 83.00 92 LEU A O 1
ATOM 652 N N . THR A 1 93 ? 6.173 -4.506 24.648 1.00 85.56 93 THR A N 1
ATOM 653 C CA . THR A 1 93 ? 6.394 -4.377 26.095 1.00 85.56 93 THR A CA 1
ATOM 654 C C . THR A 1 93 ? 5.724 -3.125 26.644 1.00 85.56 93 THR A C 1
ATOM 656 O O . THR A 1 93 ? 5.061 -3.175 27.676 1.00 85.56 93 THR A O 1
ATOM 659 N N . LYS A 1 94 ? 5.822 -2.002 25.931 1.00 82.19 94 LYS A N 1
ATOM 660 C CA . LYS A 1 94 ? 5.165 -0.750 26.317 1.00 82.19 94 LYS A CA 1
ATOM 661 C C . LYS A 1 94 ? 3.640 -0.885 26.387 1.00 82.19 94 LYS A C 1
ATOM 663 O O . LYS A 1 94 ? 3.020 -0.286 27.265 1.00 82.19 94 LYS A O 1
ATOM 668 N N . VAL A 1 95 ? 3.041 -1.635 25.462 1.00 76.50 95 VAL A N 1
ATOM 669 C CA . VAL A 1 95 ? 1.580 -1.772 25.358 1.00 76.50 95 VAL A CA 1
ATOM 670 C C . VAL A 1 95 ? 1.044 -2.882 26.266 1.00 76.50 95 VAL A C 1
ATOM 672 O O . VAL A 1 95 ? 0.106 -2.641 27.019 1.00 76.50 95 VAL A O 1
ATOM 675 N N . PHE A 1 96 ? 1.653 -4.065 26.227 1.00 79.12 96 PHE A N 1
ATOM 676 C CA . PHE A 1 96 ? 1.147 -5.301 26.835 1.00 79.12 96 PHE A CA 1
ATOM 677 C C . PHE A 1 96 ? 2.018 -5.834 27.981 1.00 79.12 96 PHE A C 1
ATOM 679 O O . PHE A 1 96 ? 1.704 -6.863 28.573 1.00 79.12 96 PHE A O 1
ATOM 686 N N . GLY A 1 97 ? 3.134 -5.172 28.294 1.00 82.25 97 GLY A N 1
ATOM 687 C CA . GLY A 1 97 ? 4.055 -5.588 29.356 1.00 82.25 97 GLY A CA 1
ATOM 688 C C . GLY A 1 97 ? 4.997 -6.737 28.982 1.00 82.25 97 GLY A C 1
ATOM 689 O O . GLY A 1 97 ? 5.765 -7.172 29.835 1.00 82.25 97 GLY A O 1
ATOM 690 N N . LYS A 1 98 ? 4.967 -7.230 27.736 1.00 85.06 98 LYS A N 1
ATOM 691 C CA . LYS A 1 98 ? 5.846 -8.306 27.246 1.00 85.06 98 LYS A CA 1
ATOM 692 C C . LYS A 1 98 ? 6.361 -8.028 25.835 1.00 85.06 98 LYS A C 1
ATOM 694 O O . LYS A 1 98 ? 5.640 -7.467 25.016 1.00 85.06 98 LYS A O 1
ATOM 699 N N . ALA A 1 99 ? 7.585 -8.469 25.546 1.00 84.25 99 ALA A N 1
ATOM 700 C CA . ALA A 1 99 ? 8.207 -8.319 24.227 1.00 84.25 99 ALA A CA 1
ATOM 701 C C . ALA A 1 99 ? 7.658 -9.298 23.182 1.00 84.25 99 ALA A C 1
ATOM 703 O O . ALA A 1 99 ? 7.754 -9.043 21.983 1.00 84.25 99 ALA A O 1
ATOM 704 N N . GLU A 1 100 ? 7.065 -10.396 23.643 1.00 83.44 100 GLU A N 1
ATOM 705 C CA . GLU A 1 100 ? 6.389 -11.386 22.815 1.00 83.44 100 GLU A CA 1
ATOM 706 C C . GLU A 1 100 ? 4.968 -11.549 23.332 1.00 83.44 100 GLU A C 1
ATOM 708 O O . GLU A 1 10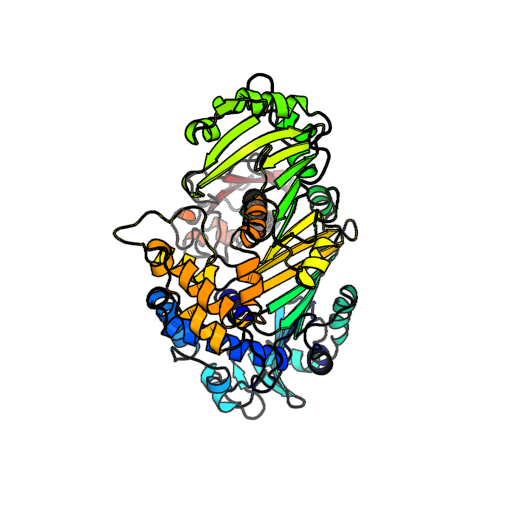0 ? 4.748 -11.714 24.534 1.00 83.44 100 GLU A O 1
ATOM 713 N N . VAL A 1 101 ? 4.005 -11.427 22.423 1.00 84.06 101 VAL A N 1
ATOM 714 C CA . VAL A 1 101 ? 2.582 -11.450 22.742 1.00 84.06 101 VAL A CA 1
ATOM 715 C C . VAL A 1 101 ? 1.867 -12.225 21.648 1.00 84.06 101 VAL A C 1
ATOM 717 O O . VAL A 1 101 ? 1.972 -11.880 20.469 1.00 84.06 101 VAL A O 1
ATOM 720 N N . THR A 1 102 ? 1.138 -13.258 22.051 1.00 86.44 102 THR A N 1
ATOM 721 C CA . THR A 1 102 ? 0.121 -13.935 21.241 1.00 86.44 102 THR A CA 1
ATOM 722 C C . THR A 1 102 ? -1.266 -13.390 21.581 1.00 86.44 102 THR A C 1
ATOM 724 O O . THR A 1 102 ? -1.460 -12.761 22.624 1.00 86.44 102 THR A O 1
ATOM 727 N N . LEU A 1 103 ? -2.271 -13.668 20.745 1.00 87.38 103 LEU A N 1
ATOM 728 C CA . LEU A 1 103 ? -3.660 -13.347 21.099 1.00 87.38 103 LEU A CA 1
ATOM 729 C C . LEU A 1 103 ? -4.081 -14.002 22.429 1.00 87.38 103 LEU A C 1
ATOM 731 O O . LEU A 1 103 ? -4.749 -13.370 23.248 1.00 87.38 103 LEU A O 1
ATOM 735 N N . ALA A 1 104 ? -3.631 -15.231 22.687 1.00 88.75 104 ALA A N 1
ATOM 736 C CA . ALA A 1 104 ? -3.949 -15.954 23.915 1.00 88.75 104 ALA A CA 1
ATOM 737 C C . ALA A 1 104 ? -3.320 -15.317 25.169 1.00 88.75 104 ALA A C 1
ATOM 739 O O . ALA A 1 104 ? -3.944 -15.330 26.234 1.00 88.75 104 ALA A O 1
ATOM 740 N N . ASP A 1 105 ? -2.129 -14.716 25.051 1.00 88.38 105 ASP A N 1
ATOM 741 C CA . ASP A 1 105 ? -1.460 -14.019 26.162 1.00 88.38 105 ASP A CA 1
ATOM 742 C C . ASP A 1 105 ? -2.266 -12.830 26.681 1.00 88.38 105 ASP A C 1
ATOM 744 O O . ASP A 1 105 ? -2.187 -12.496 27.863 1.00 88.38 105 ASP A O 1
ATOM 748 N N . VAL A 1 106 ? -3.056 -12.212 25.802 1.00 89.19 106 VAL A N 1
ATOM 749 C CA . VAL A 1 106 ? -3.943 -11.093 26.133 1.00 89.19 106 VAL A CA 1
ATOM 750 C C . VAL A 1 106 ? -5.394 -11.538 26.319 1.00 89.19 106 VAL A C 1
ATOM 752 O O . VAL A 1 106 ? -6.279 -10.703 26.414 1.00 89.19 106 VAL A O 1
ATOM 755 N N . GLY A 1 107 ? -5.676 -12.841 26.398 1.00 91.12 107 GLY A N 1
ATOM 756 C CA . GLY A 1 107 ? -7.028 -13.355 26.650 1.00 91.12 107 GLY A CA 1
ATOM 757 C C . GLY A 1 107 ? -7.972 -13.318 25.444 1.00 91.12 107 GLY A C 1
ATOM 758 O O . GLY A 1 107 ? -9.187 -13.453 25.608 1.00 91.12 107 GLY A O 1
ATOM 759 N N . LEU A 1 108 ? -7.442 -13.165 24.231 1.00 91.75 108 LEU A N 1
ATOM 760 C CA . LEU A 1 108 ? -8.197 -13.243 22.981 1.00 91.75 108 LEU A CA 1
ATOM 761 C C . LEU A 1 108 ? -8.123 -14.658 22.385 1.00 91.75 108 LEU A C 1
ATOM 763 O O . LEU A 1 108 ? -7.137 -15.370 22.566 1.00 91.75 108 LEU A O 1
ATOM 767 N N . ALA A 1 109 ? -9.161 -15.068 21.653 1.00 87.69 109 ALA A N 1
ATOM 768 C CA . ALA A 1 109 ? -9.173 -16.321 20.903 1.00 87.69 109 ALA A CA 1
ATOM 769 C C . ALA A 1 109 ? -9.190 -16.071 19.392 1.00 87.69 109 ALA A C 1
ATOM 771 O O . ALA A 1 109 ? -10.140 -15.460 18.900 1.00 87.69 109 ALA A O 1
ATOM 772 N N . PRO A 1 110 ? -8.241 -16.647 18.631 1.00 79.88 110 PRO A N 1
ATOM 773 C CA . PRO A 1 110 ? -8.275 -16.591 17.170 1.00 79.88 110 PRO A CA 1
ATOM 774 C C . PRO A 1 110 ? -9.520 -17.270 16.576 1.00 79.88 110 PRO A C 1
ATOM 776 O O . PRO A 1 110 ? -9.945 -16.924 15.481 1.00 79.88 110 PRO A O 1
ATOM 779 N N . GLY A 1 111 ? -10.142 -18.205 17.307 1.00 85.38 111 GLY A N 1
ATOM 780 C CA . GLY A 1 111 ? -11.389 -18.872 16.915 1.00 85.38 111 GLY A CA 1
ATOM 781 C C . GLY A 1 111 ? -12.661 -18.031 17.085 1.00 85.38 111 GLY A C 1
ATOM 782 O O . GLY A 1 111 ? -13.751 -18.543 16.848 1.00 85.38 111 GLY A O 1
ATOM 783 N N . LYS A 1 112 ? -12.556 -16.762 17.495 1.00 88.62 112 LYS A N 1
ATOM 784 C CA . LYS A 1 112 ? -13.673 -15.808 17.532 1.00 88.62 112 LYS A CA 1
ATOM 785 C C . LYS A 1 112 ? -13.373 -14.653 16.589 1.00 88.62 112 LYS A C 1
ATOM 787 O O . LYS A 1 112 ? -12.233 -14.224 16.501 1.00 88.62 112 LYS A O 1
ATOM 792 N N . GLY A 1 113 ? -14.393 -14.158 15.896 1.00 91.00 113 GLY A N 1
ATOM 793 C CA . GLY A 1 113 ? -14.285 -12.996 15.021 1.00 91.00 113 GLY A CA 1
ATOM 794 C C . GLY A 1 113 ? -14.354 -11.684 15.803 1.00 91.00 113 GLY A C 1
ATOM 795 O O . GLY A 1 113 ? -14.725 -11.670 16.978 1.00 91.00 113 GLY A O 1
ATOM 796 N N . GLY A 1 114 ? -14.010 -10.579 15.148 1.00 94.50 114 GLY A N 1
ATOM 797 C CA . GLY A 1 114 ? -14.049 -9.242 15.734 1.00 94.50 114 GLY A CA 1
ATOM 798 C C . GLY A 1 114 ? -14.678 -8.229 14.788 1.00 94.50 114 GLY A C 1
ATOM 799 O O . GLY A 1 114 ? -14.674 -8.412 13.573 1.00 94.50 114 GLY A O 1
ATOM 800 N N . ALA A 1 115 ? -15.218 -7.150 15.342 1.00 96.56 115 ALA A N 1
ATOM 801 C CA . ALA A 1 115 ? -15.781 -6.065 14.550 1.00 96.56 115 ALA A CA 1
ATOM 802 C C . ALA A 1 115 ? -15.534 -4.710 15.204 1.00 96.56 115 ALA A C 1
ATOM 804 O O . ALA A 1 115 ? -15.434 -4.607 16.423 1.00 96.56 115 ALA A O 1
ATOM 805 N N . PHE A 1 116 ? -15.470 -3.663 14.396 1.00 96.06 116 PHE A N 1
ATOM 806 C CA . PHE A 1 116 ? -15.372 -2.285 14.845 1.00 96.06 116 PHE A CA 1
ATOM 807 C C . PHE A 1 116 ? -16.298 -1.409 14.009 1.00 96.06 116 PHE A C 1
ATOM 809 O O . PHE A 1 116 ? -16.261 -1.466 12.782 1.00 96.06 116 PHE A O 1
ATOM 816 N N . PHE A 1 117 ? -17.113 -0.598 14.677 1.00 96.12 117 PHE A N 1
ATOM 817 C CA . PHE A 1 117 ? -18.075 0.301 14.054 1.00 96.12 117 PHE A CA 1
ATOM 818 C C . PHE A 1 117 ? -17.899 1.722 14.582 1.00 96.12 117 PHE A C 1
ATOM 820 O O . PHE A 1 117 ? -17.836 1.911 15.798 1.00 96.12 117 PHE A O 1
ATOM 827 N N . THR A 1 118 ? -17.872 2.719 13.697 1.00 93.69 118 THR A N 1
ATOM 828 C CA . THR A 1 118 ? -17.816 4.146 14.071 1.00 93.69 118 THR A CA 1
ATOM 829 C C . THR A 1 118 ? -19.055 4.902 13.612 1.00 93.69 118 THR A C 1
ATOM 831 O O . THR A 1 118 ? -19.677 4.548 12.605 1.00 93.69 118 THR A O 1
ATOM 834 N N . LEU A 1 119 ? -19.414 5.952 14.355 1.00 90.19 119 LEU A N 1
ATOM 835 C CA . LEU A 1 119 ? -20.585 6.796 14.096 1.00 90.19 119 LEU A CA 1
ATOM 836 C C . LEU A 1 119 ? -20.185 8.207 13.631 1.00 90.19 119 LEU A C 1
ATOM 838 O O . LEU A 1 119 ? -19.050 8.643 13.822 1.00 90.19 119 LEU A O 1
ATOM 842 N N . SER A 1 120 ? -21.141 8.935 13.046 1.00 78.69 120 SER A N 1
ATOM 843 C CA . SER A 1 120 ? -20.974 10.311 12.536 1.00 78.69 120 SER A CA 1
ATOM 844 C C . SER A 1 120 ? -20.604 11.346 13.594 1.00 78.69 120 SER A C 1
ATOM 846 O O . SER A 1 120 ? -19.798 12.229 13.321 1.00 78.69 120 SER A O 1
ATOM 848 N N . GLY A 1 121 ? -21.164 11.230 14.798 1.00 74.56 121 GLY A N 1
ATOM 849 C CA . GLY A 1 121 ? -20.926 12.153 15.912 1.00 74.56 121 GLY A CA 1
ATOM 850 C C . GLY A 1 121 ? -19.683 11.837 16.748 1.00 74.56 121 GLY A C 1
ATOM 851 O O . GLY A 1 121 ? -19.534 12.386 17.834 1.00 74.56 121 GLY A O 1
ATOM 852 N N . GLY A 1 122 ? -18.821 10.929 16.282 1.00 78.75 122 GLY A N 1
ATOM 853 C CA . GLY A 1 122 ? -17.750 10.350 17.089 1.00 78.75 122 GLY A CA 1
ATOM 854 C C . GLY A 1 122 ? -18.221 9.154 17.922 1.00 78.75 122 GLY A C 1
ATOM 855 O O . GLY A 1 122 ? -19.408 8.836 18.002 1.00 78.75 122 GLY A O 1
ATOM 856 N N . GLY A 1 123 ? -17.260 8.448 18.516 1.00 87.00 123 GLY A N 1
ATOM 857 C CA . GLY A 1 123 ? -17.524 7.209 19.244 1.00 87.00 123 GLY A CA 1
ATOM 858 C C . GLY A 1 123 ? -17.711 5.982 18.345 1.00 87.00 123 GLY A C 1
ATOM 859 O O . GLY A 1 123 ? -17.581 6.035 17.117 1.00 87.00 123 GLY A O 1
ATOM 860 N N . GLY A 1 124 ? -17.958 4.840 18.979 1.00 94.00 124 GLY A N 1
ATOM 861 C CA . GLY A 1 124 ? -17.985 3.555 18.296 1.00 94.00 124 GLY A CA 1
ATOM 862 C C . GLY A 1 124 ? -18.235 2.367 19.206 1.00 94.00 124 GLY A C 1
ATOM 863 O O . GLY A 1 124 ? -18.230 2.475 20.435 1.00 94.00 124 GLY A O 1
ATOM 864 N N . ILE A 1 125 ? -18.437 1.221 18.565 1.00 95.56 125 ILE A N 1
ATOM 865 C CA . ILE A 1 125 ? -18.561 -0.078 19.215 1.00 95.56 125 ILE A CA 1
ATOM 866 C C . ILE A 1 125 ? -17.494 -1.012 18.654 1.00 95.56 125 ILE A C 1
ATOM 868 O O . ILE A 1 125 ? -17.285 -1.072 17.445 1.00 95.56 125 ILE A O 1
ATOM 872 N N . ALA A 1 126 ? -16.847 -1.770 19.531 1.00 96.44 126 ALA A N 1
ATOM 873 C CA . ALA A 1 126 ? -15.915 -2.826 19.185 1.00 96.44 126 ALA A CA 1
ATOM 874 C C . ALA A 1 126 ? -16.407 -4.166 19.744 1.00 96.44 126 ALA A C 1
ATOM 876 O O . ALA A 1 126 ? -16.612 -4.305 20.948 1.00 96.44 126 ALA A O 1
ATOM 877 N N . VAL A 1 127 ? -16.572 -5.159 18.875 1.00 96.12 127 VAL A N 1
ATOM 878 C CA . VAL A 1 127 ? -16.773 -6.562 19.239 1.00 96.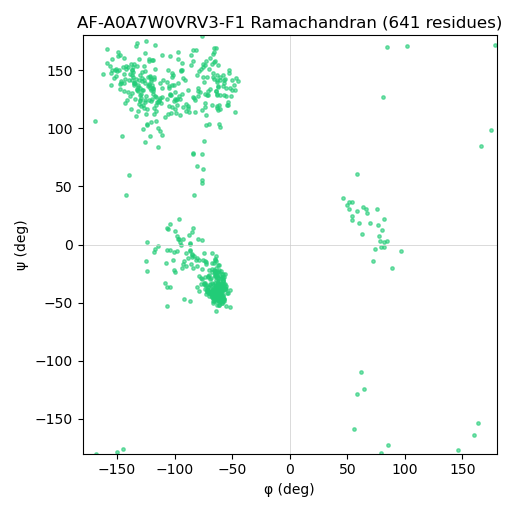12 127 VAL A CA 1
ATOM 879 C C . VAL A 1 127 ? -15.400 -7.214 19.317 1.00 96.12 127 VAL A C 1
ATOM 881 O O . VAL A 1 127 ? -14.694 -7.313 18.311 1.00 96.12 127 VAL A O 1
ATOM 884 N N . ILE A 1 128 ? -15.015 -7.638 20.515 1.00 94.88 128 ILE A N 1
ATOM 885 C CA . ILE A 1 128 ? -13.678 -8.144 20.811 1.00 94.88 128 ILE A CA 1
ATOM 886 C C . ILE A 1 128 ? -13.726 -9.676 20.939 1.00 94.88 128 ILE A C 1
ATOM 888 O O . ILE A 1 128 ? -14.595 -10.200 21.645 1.00 94.88 128 ILE A O 1
ATOM 892 N N . PRO A 1 129 ? -12.787 -10.419 20.323 1.00 93.06 129 PRO A N 1
ATOM 893 C CA . PRO A 1 129 ? -12.750 -11.883 20.356 1.00 93.06 129 PRO A CA 1
ATOM 894 C C . PRO A 1 129 ? -12.230 -12.435 21.700 1.00 93.06 129 PRO A C 1
ATOM 896 O O . PRO A 1 129 ? -11.293 -13.227 21.740 1.00 93.06 129 PRO A O 1
ATOM 899 N N . VAL A 1 130 ? -12.815 -12.020 22.827 1.00 93.56 130 VAL A N 1
ATOM 900 C CA . VAL A 1 130 ? -12.370 -12.408 24.177 1.00 93.56 130 VAL A CA 1
ATOM 901 C C . VAL A 1 130 ? -12.679 -13.880 24.458 1.00 93.56 130 VAL A C 1
ATOM 903 O O . VAL A 1 130 ? -13.817 -14.338 24.305 1.00 93.56 130 VAL A O 1
ATOM 906 N N . ALA A 1 131 ? -11.670 -14.621 24.908 1.00 93.06 131 ALA A N 1
ATOM 907 C CA . ALA A 1 131 ? -11.804 -15.968 25.463 1.00 93.06 131 ALA A CA 1
ATOM 908 C C . ALA A 1 131 ? -11.585 -16.011 26.974 1.00 93.06 131 ALA A C 1
ATOM 910 O O . ALA A 1 131 ? -12.243 -16.792 27.654 1.00 93.06 131 ALA A O 1
ATOM 911 N N . ASP A 1 132 ? -10.713 -15.152 27.493 1.00 94.44 132 ASP A N 1
ATOM 912 C CA . ASP A 1 132 ? -10.431 -15.025 28.916 1.00 94.44 132 ASP A CA 1
ATOM 913 C C . ASP A 1 132 ? -10.595 -13.552 29.305 1.00 94.44 132 ASP A C 1
ATOM 915 O O . ASP A 1 132 ? -9.730 -12.715 29.039 1.00 94.44 132 ASP A O 1
ATOM 919 N N . ARG A 1 133 ? -11.761 -13.234 29.884 1.00 94.06 133 ARG A N 1
ATOM 920 C CA . ARG A 1 133 ? -12.133 -11.869 30.289 1.00 94.06 133 ARG A CA 1
ATOM 921 C C . ARG A 1 133 ? -11.134 -11.292 31.282 1.00 94.06 133 ARG A C 1
ATOM 923 O O . ARG A 1 133 ? -10.796 -10.119 31.174 1.00 94.06 133 ARG A O 1
ATOM 930 N N . ASP A 1 134 ? -10.650 -12.102 32.216 1.00 94.12 134 ASP A N 1
ATOM 931 C CA . ASP A 1 134 ? -9.794 -11.623 33.298 1.00 94.12 134 ASP A CA 1
ATOM 932 C C . ASP A 1 134 ? -8.407 -11.280 32.770 1.00 94.12 134 ASP A C 1
ATOM 934 O O . ASP A 1 134 ? -7.881 -10.205 33.070 1.00 94.12 134 ASP A O 1
ATOM 938 N N . LYS A 1 135 ? -7.859 -12.127 31.892 1.00 94.00 135 LYS A N 1
ATOM 939 C CA . LYS A 1 135 ? -6.622 -11.804 31.173 1.00 94.00 135 LYS A CA 1
ATOM 940 C C . LYS A 1 135 ? -6.776 -10.590 30.273 1.00 94.00 135 LYS A C 1
ATOM 942 O O . LYS A 1 135 ? -5.882 -9.751 30.270 1.00 94.00 135 LYS A O 1
ATOM 947 N N . TRP A 1 136 ? -7.886 -10.476 29.543 1.00 92.31 136 TRP A N 1
ATOM 948 C CA . TRP A 1 136 ? -8.126 -9.333 28.663 1.00 92.31 136 TRP A CA 1
ATOM 949 C C . TRP A 1 136 ? -8.171 -8.020 29.443 1.00 92.31 136 TRP A C 1
ATOM 951 O O . TRP A 1 136 ? -7.409 -7.102 29.143 1.00 92.31 136 TRP A O 1
ATOM 961 N N . VAL A 1 137 ? -8.988 -7.952 30.497 1.00 92.62 137 VAL A N 1
ATOM 962 C CA . VAL A 1 137 ? -9.106 -6.753 31.336 1.00 92.62 137 VAL A CA 1
ATOM 963 C C . VAL A 1 137 ? -7.754 -6.393 31.954 1.00 92.62 137 VAL A C 1
ATOM 965 O O . VAL A 1 137 ? -7.351 -5.229 31.889 1.00 92.62 137 VAL A O 1
ATOM 968 N N . ALA A 1 138 ? -7.008 -7.376 32.470 1.00 91.25 138 ALA A N 1
ATOM 969 C CA . ALA A 1 138 ? -5.670 -7.153 33.011 1.00 91.25 138 ALA A CA 1
ATOM 970 C C . ALA A 1 138 ? -4.683 -6.638 31.946 1.00 91.25 138 ALA A C 1
ATOM 972 O O . ALA A 1 138 ? -3.989 -5.647 32.179 1.00 91.25 138 ALA A O 1
ATOM 973 N N . ALA A 1 139 ? -4.655 -7.257 30.762 1.00 87.00 139 ALA A N 1
ATOM 974 C CA . ALA A 1 139 ? -3.773 -6.879 29.658 1.00 87.00 139 ALA A CA 1
ATOM 975 C C . ALA A 1 139 ? -4.045 -5.455 29.154 1.00 87.00 139 ALA A C 1
ATOM 977 O O . ALA A 1 139 ? -3.115 -4.741 28.780 1.00 87.00 139 ALA A O 1
ATOM 978 N N . THR A 1 140 ? -5.303 -5.013 29.188 1.00 86.94 140 THR A N 1
ATOM 979 C CA . THR A 1 140 ? -5.688 -3.649 28.806 1.00 86.94 140 THR A CA 1
ATOM 980 C C . THR A 1 140 ? -5.595 -2.631 29.941 1.00 86.94 140 THR A C 1
ATOM 982 O O . THR A 1 140 ? -5.933 -1.467 29.728 1.00 86.94 140 THR A O 1
ATOM 985 N N . LYS A 1 141 ? -5.163 -3.042 31.144 1.00 89.56 141 LYS A N 1
ATOM 986 C CA . LYS A 1 141 ? -5.187 -2.217 32.368 1.00 89.56 141 LYS A CA 1
ATOM 987 C C . LYS A 1 141 ? -6.585 -1.654 32.664 1.00 89.56 141 LYS A C 1
ATOM 989 O O . LYS A 1 141 ? -6.729 -0.510 33.089 1.00 89.56 141 LYS A O 1
ATOM 994 N N . GLY A 1 142 ? -7.609 -2.449 32.373 1.00 91.12 142 GLY A N 1
ATOM 995 C CA . GLY A 1 142 ? -9.000 -2.106 32.622 1.00 91.12 142 GLY A CA 1
ATOM 996 C C . GLY A 1 142 ? -9.419 -2.413 34.057 1.00 91.12 142 GLY A C 1
ATOM 997 O O . GLY A 1 142 ? -8.746 -3.143 34.786 1.00 91.12 142 GLY A O 1
ATOM 998 N N . THR A 1 143 ? -10.578 -1.891 34.440 1.00 96.25 143 THR A N 1
ATOM 999 C CA . THR A 1 143 ? -11.216 -2.172 35.727 1.00 96.25 143 THR A CA 1
ATOM 1000 C C . THR A 1 143 ? -12.348 -3.161 35.512 1.00 96.25 143 THR A C 1
ATOM 1002 O O . THR A 1 143 ? -13.307 -2.865 34.795 1.00 96.25 143 THR A O 1
ATOM 1005 N N . LYS A 1 144 ? -12.244 -4.335 36.141 1.00 96.12 144 LYS A N 1
ATOM 1006 C CA . LYS A 1 144 ? -13.290 -5.358 36.096 1.00 96.12 144 LYS A CA 1
ATOM 1007 C C . LYS A 1 144 ? -14.475 -4.931 36.960 1.00 96.12 144 LYS A C 1
ATOM 1009 O O . LYS A 1 144 ? -14.288 -4.602 38.129 1.00 96.12 144 LYS A O 1
ATOM 1014 N N . GLY A 1 145 ? -15.682 -4.979 36.407 1.00 93.56 145 GLY A N 1
ATOM 1015 C CA . GLY A 1 145 ? -16.920 -4.785 37.168 1.00 93.56 145 GLY A CA 1
ATOM 1016 C C . GLY A 1 145 ? -17.807 -6.027 37.164 1.00 93.56 145 GLY A C 1
ATOM 1017 O O . GLY A 1 145 ? -17.544 -6.997 36.449 1.00 93.56 145 GLY A O 1
ATOM 1018 N N . ALA A 1 146 ? -18.874 -6.005 37.966 1.00 90.00 146 ALA A N 1
ATOM 1019 C CA . ALA A 1 146 ? -19.848 -7.096 38.003 1.00 90.00 146 ALA A CA 1
ATOM 1020 C C . ALA A 1 146 ? -20.566 -7.230 36.646 1.00 90.00 146 ALA A C 1
ATOM 1022 O O . ALA A 1 146 ? -20.435 -8.258 35.980 1.00 90.00 146 ALA A O 1
ATOM 1023 N N . ASP A 1 147 ? -21.201 -6.145 36.193 1.00 88.75 147 ASP A N 1
ATOM 1024 C CA . ASP A 1 147 ? -22.020 -6.125 34.971 1.00 88.75 147 ASP A CA 1
ATOM 1025 C C . ASP A 1 147 ? -21.291 -5.553 33.747 1.00 88.75 147 ASP A C 1
ATOM 1027 O O . ASP A 1 147 ? -21.644 -5.843 32.603 1.00 88.75 147 ASP A O 1
ATOM 1031 N N . SER A 1 148 ? -20.266 -4.728 33.972 1.00 94.81 148 SER A N 1
ATOM 1032 C CA . SER A 1 148 ? -19.476 -4.105 32.909 1.00 94.81 148 SER A CA 1
ATOM 1033 C C . SER A 1 148 ? -18.048 -3.827 33.342 1.00 94.81 148 SER A C 1
ATOM 1035 O O . SER A 1 148 ? -17.824 -3.415 34.477 1.00 94.81 148 SER A O 1
ATOM 1037 N N . ASP A 1 149 ? -17.108 -3.958 32.416 1.00 96.88 149 ASP A N 1
ATOM 1038 C CA . ASP A 1 149 ? -15.722 -3.533 32.596 1.00 96.88 149 ASP A CA 1
ATOM 1039 C C . ASP A 1 149 ? -15.519 -2.109 32.072 1.00 96.88 149 ASP A C 1
ATOM 1041 O O . ASP A 1 149 ? -16.255 -1.641 31.197 1.00 96.88 149 ASP A O 1
ATOM 1045 N N . LYS A 1 150 ? -14.497 -1.421 32.580 1.00 96.75 150 LYS A N 1
ATOM 1046 C CA . LYS A 1 150 ? -14.022 -0.145 32.032 1.00 96.75 150 LYS A CA 1
ATOM 1047 C C . LYS A 1 150 ? -12.641 -0.350 31.422 1.00 96.75 150 LYS A C 1
ATOM 1049 O O . LYS A 1 150 ? -11.724 -0.782 32.115 1.00 96.75 150 LYS A O 1
ATOM 1054 N N . ILE A 1 151 ? -12.494 -0.051 30.133 1.00 91.25 151 ILE A N 1
ATOM 1055 C CA . ILE A 1 151 ? -11.218 -0.124 29.409 1.00 91.25 151 ILE A CA 1
ATOM 1056 C C . ILE A 1 151 ? -10.961 1.248 28.785 1.00 91.25 151 ILE A C 1
ATOM 1058 O O . ILE A 1 151 ? -11.588 1.618 27.793 1.00 91.25 151 ILE A O 1
ATOM 1062 N N . GLY A 1 152 ? -10.053 2.022 29.385 1.00 89.38 152 GLY A N 1
ATOM 1063 C CA . GLY A 1 152 ? -9.937 3.449 29.077 1.00 89.38 152 GLY A CA 1
ATOM 1064 C C . GLY A 1 152 ? -11.263 4.165 29.354 1.00 89.38 152 GLY A C 1
ATOM 1065 O O . GLY A 1 152 ? -11.847 3.995 30.421 1.00 89.38 152 GLY A O 1
ATOM 1066 N N . GLU A 1 153 ? -11.757 4.921 28.375 1.00 89.06 153 GLU A N 1
ATOM 1067 C CA . GLU A 1 153 ? -13.065 5.593 28.442 1.00 89.06 153 GLU A CA 1
ATOM 1068 C C . GLU A 1 153 ? -14.232 4.682 28.019 1.00 89.06 153 GLU A C 1
ATOM 1070 O O . GLU A 1 153 ? -15.396 5.021 28.221 1.00 89.06 153 GLU A O 1
ATOM 1075 N N . ALA A 1 154 ? -13.942 3.509 27.446 1.00 93.44 154 ALA A N 1
ATOM 1076 C CA . ALA A 1 154 ? -14.970 2.605 26.956 1.00 93.44 154 ALA A CA 1
ATOM 1077 C C . ALA A 1 154 ? -15.580 1.768 28.086 1.00 93.44 154 ALA A C 1
ATOM 1079 O O . ALA A 1 154 ? -14.903 1.317 29.015 1.00 93.44 154 ALA A O 1
ATOM 1080 N N . THR A 1 155 ? -16.873 1.494 27.952 1.00 97.25 155 THR A N 1
ATOM 1081 C CA . THR A 1 155 ? -17.595 0.531 28.787 1.00 97.25 155 THR A CA 1
ATOM 1082 C C . THR A 1 155 ? -17.727 -0.771 28.022 1.00 97.25 155 THR A C 1
ATOM 1084 O O . THR A 1 155 ? -18.149 -0.742 26.870 1.00 97.25 155 THR A O 1
ATOM 1087 N N . CYS A 1 156 ? -17.399 -1.905 28.638 1.00 97.25 156 CYS A N 1
ATOM 1088 C CA . CYS A 1 156 ? -17.432 -3.209 27.985 1.00 97.25 156 CYS A CA 1
ATOM 1089 C C . CYS A 1 156 ? -18.380 -4.180 28.692 1.00 97.25 156 CYS A C 1
ATOM 1091 O O . CYS A 1 156 ? -18.352 -4.300 29.914 1.00 97.25 156 CYS A O 1
ATOM 1093 N N . LYS A 1 157 ? -19.229 -4.878 27.933 1.00 95.75 157 LYS A N 1
ATOM 1094 C CA . LYS A 1 157 ? -20.244 -5.821 28.432 1.00 95.75 157 LYS A CA 1
ATOM 1095 C C . LYS A 1 157 ? -20.256 -7.086 27.583 1.00 95.75 157 LYS A C 1
ATOM 1097 O O . LYS A 1 157 ? -19.938 -7.044 26.399 1.00 95.75 157 LYS A O 1
ATOM 1102 N N . THR A 1 158 ? -20.666 -8.208 28.172 1.00 94.00 158 THR A N 1
ATOM 1103 C CA . THR A 1 158 ? -20.977 -9.409 27.385 1.00 94.00 158 THR A CA 1
ATOM 1104 C C . THR A 1 158 ? -22.442 -9.360 26.970 1.00 94.00 158 THR A C 1
ATOM 1106 O O . THR A 1 158 ? -23.321 -9.360 27.825 1.00 94.00 158 THR A O 1
ATOM 1109 N N . ILE A 1 159 ? -22.705 -9.308 25.668 1.00 90.50 159 ILE A N 1
ATOM 1110 C CA . ILE A 1 159 ? -24.049 -9.246 25.089 1.00 90.50 159 ILE A CA 1
ATOM 1111 C C . ILE A 1 159 ? -24.163 -10.387 24.087 1.00 90.50 159 ILE A C 1
ATOM 1113 O O . ILE A 1 159 ? -23.343 -10.499 23.179 1.00 90.50 159 ILE A O 1
ATOM 1117 N N . SER A 1 160 ? -25.152 -11.262 24.278 1.00 85.75 160 SER A N 1
ATOM 1118 C CA . SER A 1 160 ? -25.401 -12.419 23.401 1.00 85.75 160 SER A CA 1
ATOM 1119 C C . SER A 1 160 ? -24.161 -13.300 23.159 1.00 85.75 160 SER A C 1
ATOM 1121 O O . SER A 1 160 ? -23.952 -13.808 22.064 1.00 85.75 160 SER A O 1
ATOM 1123 N N . GLY A 1 161 ? -23.312 -13.467 24.181 1.00 87.00 161 GLY A N 1
ATOM 1124 C CA . GLY A 1 161 ? -22.079 -14.265 24.101 1.00 87.00 161 GLY A CA 1
ATOM 1125 C C . GLY A 1 161 ? -20.871 -13.549 23.477 1.00 87.00 161 GLY A C 1
ATOM 1126 O O . GLY A 1 161 ? -19.775 -14.113 23.457 1.00 87.00 161 GLY A O 1
ATOM 1127 N N . SER A 1 162 ? -21.036 -12.305 23.026 1.00 92.12 162 SER A N 1
ATOM 1128 C CA . SER A 1 162 ? -19.970 -11.458 22.488 1.00 92.12 162 SER A CA 1
ATOM 1129 C C . SER A 1 162 ? -19.518 -10.426 23.517 1.00 92.12 162 SER A C 1
ATOM 1131 O O . SER A 1 162 ? -20.342 -9.809 24.187 1.00 92.12 162 SER A O 1
ATOM 1133 N N . TYR A 1 163 ? -18.208 -10.210 23.639 1.00 95.56 163 TYR A N 1
ATOM 1134 C CA . TYR A 1 163 ? -17.655 -9.159 24.493 1.00 95.56 163 TYR A CA 1
ATOM 1135 C C . TYR A 1 163 ? -17.567 -7.854 23.698 1.00 95.56 163 TYR A C 1
ATOM 1137 O O . TYR A 1 163 ? -16.832 -7.772 22.714 1.00 95.56 163 TYR A O 1
ATOM 1145 N N . ILE A 1 164 ? -18.348 -6.851 24.091 1.00 96.69 164 ILE A N 1
ATOM 1146 C CA . ILE A 1 164 ? -18.573 -5.630 23.320 1.00 96.69 164 ILE A CA 1
ATOM 1147 C C . ILE A 1 164 ? -18.165 -4.417 24.146 1.00 96.69 164 ILE A C 1
ATOM 1149 O O . ILE A 1 164 ? -18.698 -4.211 25.232 1.00 96.69 164 ILE A O 1
ATOM 1153 N N . CYS A 1 165 ? -17.270 -3.593 23.609 1.00 96.69 165 CYS A N 1
ATOM 1154 C CA . CYS A 1 165 ? -16.874 -2.310 24.176 1.00 96.69 165 CYS A CA 1
ATOM 1155 C C . CYS A 1 165 ? -17.521 -1.164 23.401 1.00 96.69 165 CYS A C 1
ATOM 1157 O O . CYS A 1 165 ? -17.405 -1.106 22.180 1.00 96.69 165 CYS A O 1
ATOM 1159 N N . ALA A 1 166 ? -18.165 -0.239 24.100 1.00 96.44 166 ALA A N 1
ATOM 1160 C CA . ALA A 1 166 ? -18.778 0.949 23.527 1.00 96.44 166 ALA A CA 1
ATOM 1161 C C . ALA A 1 166 ? -18.170 2.212 24.142 1.00 96.44 166 ALA A C 1
ATOM 1163 O O . ALA A 1 166 ? -17.881 2.248 25.340 1.00 96.44 166 ALA A O 1
ATOM 1164 N N . SER A 1 167 ? -17.989 3.256 23.331 1.00 93.56 167 SER A N 1
ATOM 1165 C CA . SER A 1 167 ? -17.474 4.549 23.807 1.00 93.56 167 SER A CA 1
ATOM 1166 C C . SER A 1 167 ? -18.415 5.242 24.795 1.00 93.56 167 SER A C 1
ATOM 1168 O O . SER A 1 167 ? -17.963 6.001 25.640 1.00 93.56 167 SER A O 1
ATOM 1170 N N . THR A 1 168 ? -19.718 4.976 24.703 1.00 91.25 168 THR A N 1
ATOM 1171 C CA . THR A 1 168 ? -20.749 5.496 25.607 1.00 91.25 168 THR A CA 1
ATOM 1172 C C . THR A 1 168 ? -21.780 4.404 25.888 1.00 91.25 168 THR A C 1
ATOM 1174 O O . THR A 1 168 ? -21.967 3.485 25.089 1.00 91.25 168 THR A O 1
ATOM 1177 N N . GLU A 1 169 ? -22.447 4.461 27.042 1.00 92.00 169 GLU A N 1
ATOM 1178 C CA . GLU A 1 169 ? -23.367 3.392 27.452 1.00 92.00 169 GLU A CA 1
ATOM 1179 C C . GLU A 1 169 ? -24.661 3.340 26.620 1.00 92.00 169 GLU A C 1
ATOM 1181 O O . GLU A 1 169 ? -25.227 2.260 26.445 1.00 92.00 169 GLU A O 1
ATOM 1186 N N . ASP A 1 170 ? -25.108 4.462 26.047 1.00 92.56 170 ASP A N 1
ATOM 1187 C CA . ASP A 1 170 ? -26.308 4.522 25.201 1.00 92.56 170 ASP A CA 1
ATOM 1188 C C . ASP A 1 170 ? -26.163 3.707 23.904 1.00 92.56 170 ASP A C 1
ATOM 1190 O O . ASP A 1 170 ? -27.150 3.195 23.369 1.00 92.56 170 ASP A O 1
ATOM 1194 N N . LEU A 1 171 ? -24.929 3.527 23.421 1.00 94.00 171 LEU A N 1
ATOM 1195 C CA . LEU A 1 171 ? -24.643 2.774 22.201 1.00 94.00 171 LEU A CA 1
ATOM 1196 C C . LEU A 1 171 ? -25.032 1.298 22.315 1.00 94.00 171 LEU A C 1
ATOM 1198 O O . LEU A 1 171 ? -25.391 0.691 21.306 1.00 94.00 171 LEU A O 1
ATOM 1202 N N . PHE A 1 172 ? -25.046 0.721 23.521 1.00 95.44 172 PHE A N 1
ATOM 1203 C CA . PHE A 1 172 ? -25.496 -0.659 23.710 1.00 95.44 172 PHE A CA 1
ATOM 1204 C C . PHE A 1 172 ? -26.957 -0.859 23.281 1.00 95.44 172 PHE A C 1
ATOM 1206 O O . PHE A 1 172 ? -27.286 -1.890 22.701 1.00 95.44 172 PHE A O 1
ATOM 1213 N N . GLY A 1 173 ? -27.820 0.145 23.479 1.00 94.12 173 GLY A N 1
ATOM 1214 C CA . GLY A 1 173 ? -29.221 0.113 23.039 1.00 94.12 173 GLY A CA 1
ATOM 1215 C C . GLY A 1 173 ? -29.416 0.299 21.528 1.00 94.12 173 GLY A C 1
ATOM 1216 O O . GLY A 1 173 ? -30.540 0.173 21.028 1.00 94.12 173 GLY A O 1
ATOM 1217 N N . LYS A 1 174 ? -28.341 0.610 20.793 1.00 94.56 174 LYS A N 1
ATOM 1218 C CA . LYS A 1 174 ? -28.339 0.817 19.337 1.00 94.56 174 LYS A CA 1
ATOM 1219 C C . LYS A 1 174 ? -27.807 -0.390 18.561 1.00 94.56 174 LYS A C 1
ATOM 1221 O O . LYS A 1 174 ? -27.992 -0.435 17.347 1.00 94.56 174 LYS A O 1
ATOM 1226 N N . ILE A 1 175 ? -27.167 -1.353 19.229 1.00 95.38 175 ILE A N 1
ATOM 1227 C CA . ILE A 1 175 ? -26.594 -2.559 18.609 1.00 95.38 175 ILE A CA 1
ATOM 1228 C C . ILE A 1 175 ? -27.659 -3.314 17.805 1.00 95.38 175 ILE A C 1
ATOM 1230 O O . ILE A 1 175 ? -28.786 -3.504 18.256 1.00 95.38 175 ILE A O 1
ATOM 1234 N N . GLY A 1 176 ? -27.285 -3.728 16.594 1.00 93.75 176 GLY A N 1
ATOM 1235 C CA . GLY A 1 176 ? -28.115 -4.511 15.675 1.00 93.75 176 GLY A CA 1
ATOM 1236 C C . GLY A 1 176 ? -29.171 -3.733 14.895 1.00 93.75 176 GLY A C 1
ATOM 1237 O O . GLY A 1 176 ? -29.834 -4.296 14.027 1.00 93.75 176 GLY A O 1
ATOM 1238 N N . LYS A 1 177 ? -29.290 -2.424 15.124 1.00 93.88 177 LYS A N 1
ATOM 1239 C CA . LYS A 1 177 ? -30.188 -1.543 14.361 1.00 93.88 177 LYS A CA 1
ATOM 1240 C C . LYS A 1 177 ? -29.525 -0.926 13.120 1.00 93.88 177 LYS A C 1
ATOM 1242 O O . LYS A 1 177 ? -30.204 -0.297 12.318 1.00 93.88 177 LYS A O 1
ATOM 1247 N N . GLY A 1 178 ? -28.215 -1.116 12.938 1.00 90.12 178 GLY A N 1
ATOM 1248 C CA . GLY A 1 178 ? -27.429 -0.607 11.807 1.00 90.12 178 GLY A CA 1
ATOM 1249 C C . GLY A 1 178 ? -27.030 -1.657 10.771 1.00 90.12 178 GLY A C 1
ATOM 1250 O O . GLY A 1 178 ? -26.164 -1.385 9.944 1.00 90.12 178 GLY A O 1
ATOM 1251 N N . ALA A 1 179 ? -27.628 -2.855 10.795 1.00 83.38 179 ALA A N 1
ATOM 1252 C CA . ALA A 1 179 ? -27.195 -3.996 9.977 1.00 83.38 179 ALA A CA 1
ATOM 1253 C C . ALA A 1 179 ? -27.143 -3.713 8.459 1.00 83.38 179 ALA A C 1
ATOM 1255 O O . ALA A 1 179 ? -26.345 -4.323 7.750 1.00 83.38 179 ALA A O 1
ATOM 1256 N N . LYS A 1 180 ? -27.930 -2.742 7.969 1.00 88.94 180 LYS A N 1
ATOM 1257 C CA . LYS A 1 180 ? -27.933 -2.300 6.563 1.00 88.94 180 LYS A CA 1
ATOM 1258 C C . LYS A 1 180 ? -26.599 -1.725 6.084 1.00 88.94 180 LYS A C 1
ATOM 1260 O O . LYS A 1 180 ? -26.376 -1.662 4.882 1.00 88.94 180 LYS A O 1
ATOM 1265 N N . LEU A 1 181 ? -25.689 -1.335 6.982 1.00 91.69 181 LEU A N 1
ATOM 1266 C CA . LEU A 1 181 ? -24.350 -0.893 6.580 1.00 91.69 181 LEU A CA 1
ATOM 1267 C C . LEU A 1 181 ? -23.628 -1.969 5.748 1.00 91.69 181 LEU A C 1
ATOM 1269 O O . LEU A 1 181 ? -22.934 -1.649 4.789 1.00 91.69 181 LEU A O 1
ATOM 1273 N N . LYS A 1 182 ? -23.864 -3.250 6.052 1.00 93.94 182 LYS A N 1
ATOM 1274 C CA . LYS A 1 182 ? -23.333 -4.393 5.300 1.00 93.94 182 LYS A CA 1
ATOM 1275 C C . LYS A 1 182 ? -23.749 -4.392 3.825 1.00 93.94 182 LYS A C 1
ATOM 1277 O O . LYS A 1 182 ? -23.001 -4.905 2.994 1.00 93.94 182 LYS A O 1
ATOM 1282 N N . ASP A 1 183 ? -24.900 -3.814 3.477 1.00 93.12 183 ASP A N 1
ATOM 1283 C CA . ASP A 1 183 ? -25.425 -3.820 2.106 1.00 93.12 183 ASP A CA 1
ATOM 1284 C C . ASP A 1 183 ? -24.459 -3.136 1.124 1.00 93.12 183 ASP A C 1
ATOM 1286 O O . ASP A 1 183 ? -24.441 -3.480 -0.059 1.00 93.12 183 ASP A O 1
ATOM 1290 N N . GLY A 1 184 ? -23.571 -2.258 1.613 1.00 90.62 184 GLY A N 1
ATOM 1291 C CA . GLY A 1 184 ? -22.478 -1.682 0.825 1.00 90.62 184 GLY A CA 1
ATOM 1292 C C . GLY A 1 184 ? -21.522 -2.720 0.215 1.00 90.62 184 GLY A C 1
ATOM 1293 O O . GLY A 1 184 ? -20.936 -2.463 -0.834 1.00 90.62 184 GLY A O 1
ATOM 1294 N N . LEU A 1 185 ? -21.407 -3.920 0.799 1.00 92.19 185 LEU A N 1
ATOM 1295 C CA . LEU A 1 185 ? -20.600 -5.018 0.248 1.00 92.19 185 LEU A CA 1
ATOM 1296 C C . LEU A 1 185 ? -21.197 -5.620 -1.029 1.00 92.19 185 LEU A C 1
ATOM 1298 O O . LEU A 1 185 ? -20.465 -6.217 -1.817 1.00 92.19 185 LEU A O 1
ATOM 1302 N N . SER A 1 186 ? -22.506 -5.466 -1.265 1.00 89.38 186 SER A N 1
ATOM 1303 C CA . SER A 1 186 ? -23.173 -6.024 -2.452 1.00 89.38 186 SER A CA 1
ATOM 1304 C C . SER A 1 186 ? -22.557 -5.521 -3.761 1.00 89.38 186 SER A C 1
ATOM 1306 O O . SER A 1 186 ? -22.468 -6.275 -4.729 1.00 89.38 186 SER A O 1
ATOM 1308 N N . ALA A 1 187 ? -22.030 -4.291 -3.759 1.00 85.44 187 ALA A N 1
ATOM 1309 C CA . ALA A 1 187 ? -21.355 -3.676 -4.897 1.00 85.44 187 ALA A CA 1
ATOM 1310 C C . ALA A 1 187 ? -20.078 -4.412 -5.342 1.00 85.44 187 ALA A C 1
ATOM 1312 O O . ALA A 1 187 ? -19.611 -4.180 -6.456 1.00 85.44 187 ALA A O 1
ATOM 1313 N N . LEU A 1 188 ? -19.515 -5.278 -4.491 1.00 88.75 188 LEU A N 1
ATOM 1314 C CA . LEU A 1 188 ? -18.310 -6.057 -4.782 1.00 88.75 188 LEU A CA 1
ATOM 1315 C C . LEU A 1 188 ? -18.616 -7.409 -5.435 1.00 88.75 188 LEU A C 1
ATOM 1317 O O . LEU A 1 188 ? -17.712 -8.029 -5.987 1.00 88.75 188 LEU A O 1
ATOM 1321 N N . GLY A 1 189 ? -19.855 -7.908 -5.331 1.00 87.44 189 GLY A N 1
ATOM 1322 C CA . GLY A 1 189 ? -20.236 -9.237 -5.829 1.00 87.44 189 GLY A CA 1
ATOM 1323 C C . GLY A 1 189 ? -19.510 -10.411 -5.153 1.00 87.44 189 GLY A C 1
ATOM 1324 O O . GLY A 1 189 ? -19.624 -11.547 -5.605 1.00 87.44 189 GLY A O 1
ATOM 1325 N N . THR A 1 190 ? -18.754 -10.160 -4.081 1.00 89.56 190 THR A N 1
ATOM 1326 C CA . THR A 1 190 ? -17.963 -11.162 -3.359 1.00 89.56 190 THR A CA 1
ATOM 1327 C C . THR A 1 190 ? -17.882 -10.835 -1.866 1.00 89.56 190 THR A C 1
ATOM 1329 O O . THR A 1 190 ? -18.166 -9.713 -1.446 1.00 89.56 190 THR A O 1
ATOM 1332 N N . ARG A 1 191 ? -17.496 -11.827 -1.059 1.00 93.00 191 ARG A N 1
ATOM 1333 C CA . ARG A 1 191 ? -17.336 -11.737 0.400 1.00 93.00 191 ARG A CA 1
ATOM 1334 C C . ARG A 1 191 ? -15.894 -12.034 0.812 1.00 93.00 191 ARG A C 1
ATOM 1336 O O . ARG A 1 191 ? -15.128 -12.639 0.053 1.00 93.00 191 ARG A O 1
ATOM 1343 N N . GLY A 1 192 ? -15.526 -11.571 2.006 1.00 92.25 192 GLY A N 1
ATOM 1344 C CA . GLY A 1 192 ? -14.158 -11.609 2.517 1.00 92.25 192 GLY A CA 1
ATOM 1345 C C . GLY A 1 192 ? -14.018 -12.284 3.873 1.00 92.25 192 GLY A C 1
ATOM 1346 O O . GLY A 1 192 ? -14.977 -12.473 4.614 1.00 92.25 192 GLY A O 1
ATOM 1347 N N . ASP A 1 193 ? -12.776 -12.618 4.203 1.00 93.12 193 ASP A N 1
ATOM 1348 C CA . ASP A 1 193 ? -12.357 -12.961 5.560 1.00 93.12 193 ASP A CA 1
ATOM 1349 C C . ASP A 1 193 ? -12.230 -11.704 6.435 1.00 93.12 193 ASP A C 1
ATOM 1351 O O . ASP A 1 193 ? -12.448 -11.773 7.646 1.00 93.12 193 ASP A O 1
ATOM 1355 N N . VAL A 1 194 ? -11.901 -10.571 5.805 1.00 94.69 194 VAL A N 1
ATOM 1356 C CA . VAL A 1 194 ? -11.964 -9.214 6.358 1.00 94.69 194 VAL A CA 1
ATOM 1357 C C . VAL A 1 194 ? -12.857 -8.378 5.450 1.00 94.69 194 VAL A C 1
ATOM 1359 O O . VAL A 1 194 ? -12.730 -8.458 4.228 1.00 94.69 194 VAL A O 1
ATOM 1362 N N . GLU A 1 195 ? -13.745 -7.575 6.023 1.00 96.00 195 GLU A N 1
ATOM 1363 C CA . GLU A 1 195 ? -14.720 -6.777 5.283 1.00 96.00 195 GLU A CA 1
ATOM 1364 C C . GLU A 1 195 ? -14.782 -5.361 5.840 1.00 96.00 195 GLU A C 1
ATOM 1366 O O . GLU A 1 195 ? -14.758 -5.153 7.052 1.00 96.00 195 GLU A O 1
ATOM 1371 N N . VAL A 1 196 ? -14.873 -4.385 4.944 1.00 95.81 196 VAL A N 1
ATOM 1372 C CA . VAL A 1 196 ? -14.938 -2.968 5.281 1.00 95.81 196 VAL A CA 1
ATOM 1373 C C . VAL A 1 196 ? -16.056 -2.323 4.491 1.00 95.81 196 VAL A C 1
ATOM 1375 O O . VAL A 1 196 ? -16.143 -2.502 3.279 1.00 95.81 196 VAL A O 1
ATOM 1378 N N . VAL A 1 197 ? -16.875 -1.528 5.167 1.00 95.56 197 VAL A N 1
ATOM 1379 C CA . VAL A 1 197 ? -17.788 -0.580 4.527 1.00 95.56 197 VAL A CA 1
ATOM 1380 C C . VAL A 1 197 ? -17.605 0.771 5.193 1.00 95.56 197 VAL A C 1
ATOM 1382 O O . VAL A 1 197 ? -17.545 0.846 6.416 1.00 95.56 197 VAL A O 1
ATOM 1385 N N . ALA A 1 198 ? -17.522 1.831 4.400 1.00 92.56 198 ALA A N 1
ATOM 1386 C CA . ALA A 1 198 ? -17.518 3.210 4.853 1.00 92.56 198 ALA A CA 1
ATOM 1387 C C . ALA A 1 198 ? -18.538 4.006 4.033 1.00 92.56 198 ALA A C 1
ATOM 1389 O O . ALA A 1 198 ? -18.423 4.084 2.817 1.00 92.56 198 ALA A O 1
ATOM 1390 N N . ALA A 1 199 ? -19.523 4.606 4.689 1.00 88.38 199 ALA A N 1
ATOM 1391 C CA . ALA A 1 199 ? -20.531 5.475 4.096 1.00 88.38 199 ALA A CA 1
ATOM 1392 C C . ALA A 1 199 ? -20.449 6.843 4.782 1.00 88.38 199 ALA A C 1
ATOM 1394 O O . ALA A 1 199 ? -21.022 7.052 5.849 1.00 88.38 199 ALA A O 1
ATOM 1395 N N . ILE A 1 200 ? -19.673 7.757 4.198 1.00 79.38 200 ILE A N 1
ATOM 1396 C CA . ILE A 1 200 ? -19.357 9.063 4.781 1.00 79.38 200 ILE A CA 1
ATOM 1397 C C . ILE A 1 200 ? -20.286 10.120 4.157 1.00 79.38 200 ILE A C 1
ATOM 1399 O O . ILE A 1 200 ? -20.142 10.423 2.971 1.00 79.38 200 ILE A O 1
ATOM 1403 N N . PRO A 1 201 ? -21.213 10.725 4.922 1.00 72.19 201 PRO A N 1
ATOM 1404 C CA . PRO A 1 201 ? -22.234 11.642 4.417 1.00 72.19 201 PRO A CA 1
ATOM 1405 C C . PRO A 1 201 ? -21.712 13.083 4.251 1.00 72.19 201 PRO A C 1
ATOM 1407 O O . PRO A 1 201 ? -22.386 14.041 4.619 1.00 72.19 201 PRO A O 1
ATOM 1410 N N . VAL A 1 202 ? -20.496 13.264 3.726 1.00 60.94 202 VAL A N 1
ATOM 1411 C CA . VAL A 1 202 ? -19.914 14.595 3.475 1.00 60.94 202 VAL A CA 1
ATOM 1412 C C . VAL A 1 202 ? -20.100 14.967 2.001 1.00 60.94 202 VAL A C 1
ATOM 1414 O O . VAL A 1 202 ? -19.685 14.228 1.108 1.00 60.94 202 VAL A O 1
ATOM 1417 N N . GLY A 1 203 ? -20.720 16.121 1.726 1.00 65.25 203 GLY A N 1
ATOM 1418 C CA . GLY A 1 203 ? -20.962 16.605 0.360 1.00 65.25 203 GLY A CA 1
ATOM 1419 C C . GLY A 1 203 ? -21.905 15.692 -0.433 1.00 65.25 203 GLY A C 1
ATOM 1420 O O . GLY A 1 203 ? -23.014 15.418 0.013 1.00 65.25 203 GLY A O 1
ATOM 1421 N N . LYS A 1 204 ? -21.466 15.202 -1.605 1.00 64.44 204 LYS A N 1
ATOM 1422 C CA . LYS A 1 204 ? -22.220 14.212 -2.407 1.00 64.44 204 LYS A CA 1
ATOM 1423 C C . LYS A 1 204 ? -22.317 12.826 -1.746 1.00 64.44 204 LYS A C 1
ATOM 1425 O O . LYS A 1 204 ? -23.046 11.978 -2.248 1.00 64.44 204 LYS A O 1
ATOM 1430 N N . GLY A 1 205 ? -21.615 12.617 -0.630 1.00 78.81 205 GLY A N 1
ATOM 1431 C CA . GLY A 1 205 ? -21.472 11.326 0.026 1.00 78.81 205 GLY A CA 1
ATOM 1432 C C . GLY A 1 205 ? -20.395 10.487 -0.658 1.00 78.81 205 GLY A C 1
ATOM 1433 O O . GLY A 1 205 ? -20.429 10.293 -1.869 1.00 78.81 205 GLY A O 1
ATOM 1434 N N . ILE A 1 206 ? -19.431 9.994 0.118 1.00 84.75 206 ILE A N 1
ATOM 1435 C CA . ILE A 1 206 ? -18.435 9.027 -0.357 1.00 84.75 206 ILE A CA 1
ATOM 1436 C C . ILE A 1 206 ? -18.792 7.681 0.254 1.00 84.75 206 ILE A C 1
ATOM 1438 O O . ILE A 1 206 ? -18.890 7.558 1.477 1.00 84.75 206 ILE A O 1
ATOM 1442 N N . SER A 1 207 ? -18.957 6.667 -0.590 1.00 90.88 207 SER A N 1
ATOM 1443 C CA . SER A 1 207 ? -19.136 5.291 -0.132 1.00 90.88 207 SER A CA 1
ATOM 1444 C C . SER A 1 207 ? -17.986 4.424 -0.612 1.00 90.88 207 SER A C 1
ATOM 1446 O O . SER A 1 207 ? -17.708 4.375 -1.808 1.00 90.88 207 SER A O 1
ATOM 1448 N N . ALA A 1 208 ? -17.349 3.703 0.297 1.00 93.88 208 ALA A N 1
ATOM 1449 C CA . ALA A 1 208 ? -16.342 2.709 -0.015 1.00 93.88 208 ALA A CA 1
ATOM 1450 C C . ALA A 1 208 ? -16.738 1.355 0.569 1.00 93.88 208 ALA A C 1
ATOM 1452 O O . ALA A 1 208 ? -17.286 1.270 1.668 1.00 93.88 208 ALA A O 1
ATOM 1453 N N . ALA A 1 209 ? -16.427 0.291 -0.156 1.00 95.69 209 ALA A N 1
ATOM 1454 C CA . ALA A 1 209 ? -16.538 -1.070 0.338 1.00 95.69 209 ALA A CA 1
ATOM 1455 C C . ALA A 1 209 ? -15.291 -1.847 -0.068 1.00 95.69 209 ALA A C 1
ATOM 1457 O O . ALA A 1 209 ? -14.746 -1.629 -1.150 1.00 95.69 209 ALA A O 1
ATOM 1458 N N . GLY A 1 210 ? -14.835 -2.754 0.786 1.00 95.69 210 GLY A N 1
ATOM 1459 C CA . GLY A 1 210 ? -13.677 -3.587 0.512 1.00 95.69 210 GLY A CA 1
ATOM 1460 C C . GLY A 1 210 ? -13.765 -4.938 1.199 1.00 95.69 210 GLY A C 1
ATOM 1461 O O . GLY A 1 210 ? -14.333 -5.067 2.281 1.00 95.69 210 GLY A O 1
ATOM 1462 N N . VAL A 1 211 ? -13.175 -5.947 0.574 1.00 95.31 211 VAL A N 1
ATOM 1463 C CA . VAL A 1 211 ? -12.994 -7.278 1.146 1.00 95.31 211 VAL A CA 1
ATOM 1464 C C . VAL A 1 211 ? -11.550 -7.723 0.989 1.00 95.31 211 VAL A C 1
ATOM 1466 O O . VAL A 1 211 ? -10.910 -7.430 -0.020 1.00 95.31 211 VAL A O 1
ATOM 1469 N N . MET A 1 212 ? -11.051 -8.472 1.968 1.00 93.94 212 MET A N 1
ATOM 1470 C CA . MET A 1 212 ? -9.799 -9.214 1.865 1.00 93.94 212 MET A CA 1
ATOM 1471 C C . MET A 1 212 ? -10.102 -10.704 1.961 1.00 93.94 212 MET A C 1
ATOM 1473 O O . MET A 1 212 ? -10.760 -11.156 2.899 1.00 93.94 212 MET A O 1
ATOM 1477 N N . GLN A 1 213 ? -9.622 -11.464 0.987 1.00 92.50 213 GLN A N 1
ATOM 1478 C CA . GLN A 1 213 ? -9.683 -12.917 0.954 1.00 92.50 213 GLN A CA 1
ATOM 1479 C C . GLN A 1 213 ? -8.293 -13.446 1.274 1.00 92.50 213 GLN A C 1
ATOM 1481 O O . GLN A 1 213 ? -7.329 -13.149 0.566 1.00 92.50 213 GLN A O 1
ATOM 1486 N N . LEU A 1 214 ? -8.190 -14.204 2.359 1.00 90.62 214 LEU A N 1
ATOM 1487 C CA . LEU A 1 214 ? -6.923 -14.725 2.838 1.00 90.62 214 LEU A CA 1
ATOM 1488 C C . LEU A 1 214 ? -6.741 -16.155 2.341 1.00 90.62 214 LEU A C 1
ATOM 1490 O O . LEU A 1 214 ? -7.650 -16.985 2.380 1.00 90.62 214 LEU A O 1
ATOM 1494 N N . ALA A 1 215 ? -5.529 -16.470 1.922 1.00 90.06 215 ALA A N 1
ATOM 1495 C CA . ALA A 1 215 ? -5.044 -17.813 1.666 1.00 90.06 215 ALA A CA 1
ATOM 1496 C C . ALA A 1 215 ? -3.673 -17.972 2.334 1.00 90.06 215 ALA A C 1
ATOM 1498 O O . ALA A 1 215 ? -3.127 -17.036 2.921 1.00 90.06 215 ALA A O 1
ATOM 1499 N N . ARG A 1 216 ? -3.130 -19.190 2.323 1.00 89.38 216 ARG A N 1
ATOM 1500 C CA . ARG A 1 216 ? -1.819 -19.421 2.924 1.00 89.38 216 ARG A CA 1
ATOM 1501 C C . ARG A 1 216 ? -0.759 -18.601 2.168 1.00 89.38 216 ARG A C 1
ATOM 1503 O O . ARG A 1 216 ? -0.603 -18.791 0.966 1.00 89.38 216 ARG A O 1
ATOM 1510 N N . GLY A 1 217 ? -0.083 -17.684 2.862 1.00 90.94 217 GLY A N 1
ATOM 1511 C CA . GLY A 1 217 ? 0.891 -16.743 2.302 1.00 90.94 217 GLY A CA 1
ATOM 1512 C C . GLY A 1 217 ? 0.368 -15.898 1.138 1.00 90.94 217 GLY A C 1
ATOM 1513 O O . GLY A 1 217 ? 1.159 -15.502 0.290 1.00 90.94 217 GLY A O 1
ATOM 1514 N N . ASN A 1 218 ? -0.945 -15.677 1.027 1.00 92.50 218 ASN A N 1
ATOM 1515 C CA . ASN A 1 218 ? -1.533 -14.863 -0.035 1.00 92.50 218 ASN A CA 1
ATOM 1516 C C . ASN A 1 218 ? -2.726 -14.063 0.498 1.00 92.50 218 ASN A C 1
ATOM 1518 O O . ASN A 1 218 ? -3.547 -14.584 1.254 1.00 92.50 218 ASN A O 1
ATOM 1522 N N . VAL A 1 219 ? -2.824 -12.807 0.073 1.00 93.12 219 VAL A N 1
ATOM 1523 C CA . VAL A 1 219 ? -3.973 -11.941 0.328 1.00 93.12 219 VAL A CA 1
ATOM 1524 C C . VAL A 1 219 ? -4.430 -11.335 -0.986 1.00 93.12 219 VAL A C 1
ATOM 1526 O O . VAL A 1 219 ? -3.624 -10.725 -1.688 1.00 93.12 219 VAL A O 1
ATOM 1529 N N . VAL A 1 220 ? -5.729 -11.440 -1.271 1.00 94.88 220 VAL A N 1
ATOM 1530 C CA . VAL A 1 220 ? -6.376 -10.706 -2.361 1.00 94.88 220 VAL A CA 1
ATOM 1531 C C . VAL A 1 220 ? -7.374 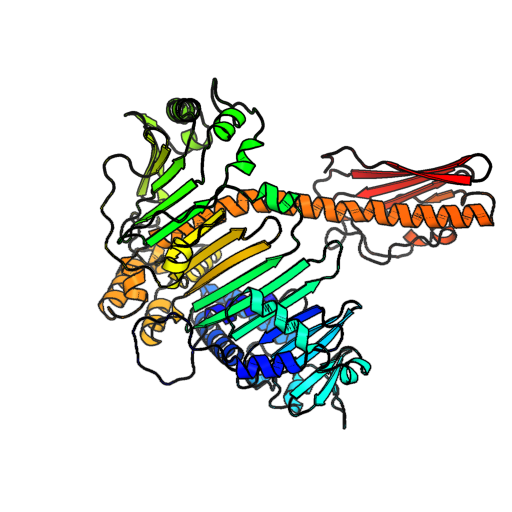-9.716 -1.783 1.00 94.88 220 VAL A C 1
ATOM 1533 O O . VAL A 1 220 ? -8.310 -10.095 -1.082 1.00 94.88 220 VAL A O 1
ATOM 1536 N N . MET A 1 221 ? -7.190 -8.443 -2.101 1.00 95.38 221 MET A N 1
ATOM 1537 C CA . MET A 1 221 ? -8.079 -7.353 -1.733 1.00 95.38 221 MET A CA 1
ATOM 1538 C C . MET A 1 221 ? -8.893 -6.919 -2.945 1.00 95.38 221 MET A C 1
ATOM 1540 O O . MET A 1 221 ? -8.355 -6.777 -4.042 1.00 95.38 221 MET A O 1
ATOM 1544 N N . ARG A 1 222 ? -10.189 -6.689 -2.744 1.00 95.62 222 ARG A N 1
ATOM 1545 C CA . ARG A 1 222 ? -11.076 -6.087 -3.744 1.00 95.62 222 ARG A CA 1
ATOM 1546 C C . ARG A 1 222 ? -11.856 -4.971 -3.098 1.00 95.62 222 ARG A C 1
ATOM 1548 O O . ARG A 1 222 ? -12.284 -5.121 -1.957 1.00 95.62 222 ARG A O 1
ATOM 1555 N N . GLY A 1 223 ? -12.070 -3.882 -3.815 1.00 95.50 223 GLY A N 1
ATOM 1556 C CA . GLY A 1 223 ? -12.854 -2.789 -3.277 1.00 95.50 223 GLY A CA 1
ATOM 1557 C C . GLY A 1 223 ? -13.433 -1.874 -4.331 1.00 95.50 223 GLY A C 1
ATOM 1558 O O . GLY A 1 223 ? -13.082 -1.926 -5.508 1.00 95.50 223 GLY A O 1
ATOM 1559 N N . THR A 1 224 ? -14.341 -1.026 -3.874 1.00 94.94 224 THR A N 1
ATOM 1560 C CA . THR A 1 224 ? -14.949 0.032 -4.661 1.00 94.94 224 THR A CA 1
ATOM 1561 C C . THR A 1 224 ? -15.008 1.316 -3.854 1.00 94.94 224 THR A C 1
ATOM 1563 O O . THR A 1 224 ? -15.153 1.282 -2.632 1.00 94.94 224 THR A O 1
ATOM 1566 N N . VAL A 1 225 ? -14.899 2.443 -4.547 1.00 92.25 225 VAL A N 1
ATOM 1567 C CA . VAL A 1 225 ? -15.121 3.784 -4.011 1.00 92.25 225 VAL A CA 1
ATOM 1568 C C . VAL A 1 225 ? -16.074 4.492 -4.962 1.00 92.25 225 VAL A C 1
ATOM 1570 O O . VAL A 1 225 ? -15.801 4.557 -6.154 1.00 92.25 225 VAL A O 1
ATOM 1573 N N . SER A 1 226 ? -17.194 4.987 -4.449 1.00 90.75 226 SER A N 1
ATOM 1574 C CA . SER A 1 226 ? -18.208 5.743 -5.192 1.00 90.75 226 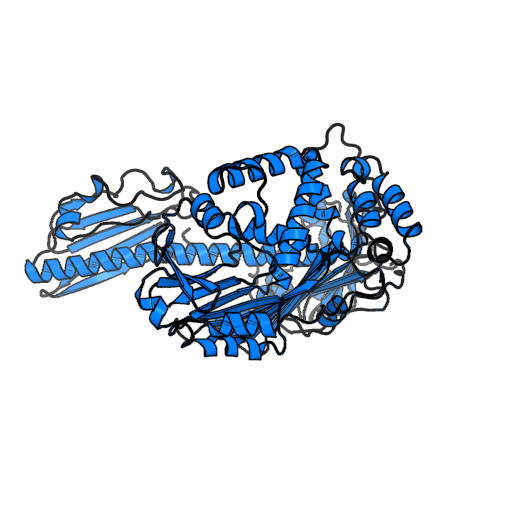SER A CA 1
ATOM 1575 C C . SER A 1 226 ? -18.356 7.154 -4.617 1.00 90.75 226 SER A C 1
ATOM 1577 O O . SER A 1 226 ? -18.001 7.391 -3.458 1.00 90.75 226 SER A O 1
ATOM 1579 N N . GLY A 1 227 ? -18.894 8.081 -5.411 1.00 87.38 227 GLY A N 1
ATOM 1580 C CA . GLY A 1 227 ? -19.039 9.487 -5.023 1.00 87.38 227 GLY A CA 1
ATOM 1581 C C . GLY A 1 227 ? -17.761 10.312 -5.208 1.00 87.38 227 GLY A C 1
ATOM 1582 O O . GLY A 1 227 ? -17.596 11.350 -4.565 1.00 87.38 227 GLY A O 1
ATOM 1583 N N . LEU A 1 228 ? -16.842 9.861 -6.072 1.00 82.50 228 LEU A N 1
ATOM 1584 C CA . LEU A 1 228 ? -15.643 10.624 -6.421 1.00 82.50 228 LEU A CA 1
ATOM 1585 C C . LEU A 1 228 ? -16.019 11.936 -7.127 1.00 82.50 228 LEU A C 1
ATOM 1587 O O . LEU A 1 228 ? -16.994 12.010 -7.877 1.00 82.50 228 LEU A O 1
ATOM 1591 N N . SER A 1 229 ? -15.238 12.995 -6.893 1.00 76.88 229 SER A N 1
ATOM 1592 C CA . SER A 1 229 ? -15.441 14.254 -7.610 1.00 76.88 229 SER A CA 1
ATOM 1593 C C . SER A 1 229 ? -15.123 14.075 -9.096 1.00 76.88 229 SER A C 1
ATOM 1595 O O . SER A 1 229 ? -14.217 13.326 -9.470 1.00 76.88 229 SER A O 1
ATOM 1597 N N . SER A 1 230 ? -15.834 14.809 -9.956 1.00 72.56 230 SER A N 1
ATOM 1598 C CA . SER A 1 230 ? -15.603 14.783 -11.407 1.00 72.56 230 SER A CA 1
ATOM 1599 C C . SER A 1 230 ? -14.168 15.161 -11.777 1.00 72.56 230 SER A C 1
ATOM 1601 O O . SER A 1 230 ? -13.649 14.668 -12.772 1.00 72.56 230 SER A O 1
ATOM 1603 N N . GLN A 1 231 ? -13.502 15.982 -10.961 1.00 68.00 231 GLN A N 1
ATOM 1604 C CA . GLN A 1 231 ? -12.101 16.348 -11.149 1.00 68.00 231 GLN A CA 1
ATOM 1605 C C . GLN A 1 231 ? -11.169 15.141 -10.962 1.00 68.00 231 GLN A C 1
ATOM 1607 O O . GLN A 1 231 ? -10.359 14.866 -11.845 1.00 68.00 231 GLN A O 1
ATOM 1612 N N . VAL A 1 232 ? -11.330 14.372 -9.876 1.00 66.56 232 VAL A N 1
ATOM 1613 C CA . VAL A 1 232 ? -10.553 13.139 -9.636 1.00 66.56 232 VAL A CA 1
ATOM 1614 C C . VAL A 1 232 ? -10.839 12.102 -10.720 1.00 66.56 232 VAL A C 1
ATOM 1616 O O . VAL A 1 232 ? -9.905 11.503 -11.251 1.00 66.56 232 VAL A O 1
ATOM 1619 N N . GLY A 1 233 ? -12.113 11.952 -11.102 1.00 66.19 233 GLY A N 1
ATOM 1620 C CA . GLY A 1 233 ? -12.512 11.121 -12.235 1.00 66.19 233 GLY A CA 1
ATOM 1621 C C . GLY A 1 233 ? -11.784 11.538 -13.514 1.00 66.19 233 GLY A C 1
ATOM 1622 O O . GLY A 1 233 ? -11.104 10.724 -14.119 1.00 66.19 233 GLY A O 1
ATOM 1623 N N . SER A 1 234 ? -11.825 12.818 -13.889 1.00 65.50 234 SER A N 1
ATOM 1624 C CA . SER A 1 234 ? -11.223 13.316 -15.136 1.00 65.50 234 SER A CA 1
ATOM 1625 C C . SER A 1 234 ? -9.694 13.209 -15.203 1.00 65.50 234 SER A C 1
ATOM 1627 O O . SER A 1 234 ? -9.159 12.956 -16.279 1.00 65.50 234 SER A O 1
ATOM 1629 N N . MET A 1 235 ? -8.983 13.354 -14.077 1.00 60.44 235 MET A N 1
ATOM 1630 C CA . MET A 1 235 ? -7.515 13.251 -14.047 1.00 60.44 235 MET A CA 1
ATOM 1631 C C . MET A 1 235 ? -7.020 11.809 -14.195 1.00 60.44 235 MET A C 1
ATOM 1633 O O . MET A 1 235 ? -5.916 11.582 -14.682 1.00 60.44 235 MET A O 1
ATOM 1637 N N . LEU A 1 236 ? -7.827 10.835 -13.769 1.00 63.28 236 LEU A N 1
ATOM 1638 C CA . LEU A 1 236 ? -7.450 9.422 -13.728 1.00 63.28 236 LEU A CA 1
ATOM 1639 C C . LEU A 1 236 ? -8.146 8.578 -14.807 1.00 63.28 236 LEU A C 1
ATOM 1641 O O . LEU A 1 236 ? -7.705 7.466 -15.104 1.00 63.28 236 LEU A O 1
ATOM 1645 N N . LYS A 1 237 ? -9.218 9.094 -15.417 1.00 64.88 237 LYS A N 1
ATOM 1646 C CA . LYS A 1 237 ? -9.986 8.439 -16.481 1.00 64.88 237 LYS A CA 1
ATOM 1647 C C . LYS A 1 237 ? -9.282 8.608 -17.831 1.00 64.88 237 LYS A C 1
ATOM 1649 O O . LYS A 1 237 ? -9.753 9.298 -18.730 1.00 64.88 237 LYS A O 1
ATOM 1654 N N . GLY A 1 238 ? -8.125 7.962 -17.956 1.00 67.81 238 GLY A N 1
ATOM 1655 C CA . GLY A 1 238 ? -7.508 7.658 -19.246 1.00 67.81 238 GLY A CA 1
ATOM 1656 C C . GLY A 1 238 ? -8.204 6.487 -19.948 1.00 67.81 238 GLY A C 1
ATOM 1657 O O . GLY A 1 238 ? -9.140 5.884 -19.414 1.00 67.81 238 GLY A O 1
ATOM 1658 N N . ALA A 1 239 ? -7.728 6.141 -21.146 1.00 77.19 239 ALA A N 1
ATOM 1659 C CA . ALA A 1 239 ? -8.138 4.910 -21.815 1.00 77.19 239 ALA A CA 1
ATOM 1660 C C . ALA A 1 239 ? -7.836 3.702 -20.913 1.00 77.19 239 ALA A C 1
ATOM 1662 O O . ALA A 1 239 ? -6.721 3.559 -20.412 1.00 77.19 239 ALA A O 1
ATOM 1663 N N . GLN A 1 240 ? -8.834 2.846 -20.701 1.00 87.81 240 GLN A N 1
ATOM 1664 C CA . GLN A 1 240 ? -8.673 1.603 -19.955 1.00 87.81 240 GLN A CA 1
ATOM 1665 C C . GLN A 1 240 ? -8.428 0.475 -20.945 1.00 87.81 240 GLN A C 1
ATOM 1667 O O . GLN A 1 240 ? -9.215 0.288 -21.871 1.00 87.81 240 GLN A O 1
ATOM 1672 N N . ILE A 1 241 ? -7.338 -0.264 -20.766 1.00 91.12 241 ILE A N 1
ATOM 1673 C CA . ILE A 1 241 ? -6.998 -1.391 -21.637 1.00 91.12 241 ILE A CA 1
ATOM 1674 C C . ILE A 1 241 ? -6.663 -2.619 -20.802 1.00 91.12 241 ILE A C 1
ATOM 1676 O O . ILE A 1 241 ? -6.326 -2.520 -19.621 1.00 91.12 241 ILE A O 1
ATOM 1680 N N . LYS A 1 242 ? -6.751 -3.784 -21.439 1.00 94.81 242 LYS A N 1
ATOM 1681 C CA . LYS A 1 242 ? -6.239 -5.038 -20.885 1.00 94.81 242 LYS A CA 1
ATOM 1682 C C . LYS A 1 242 ? -4.723 -5.067 -20.998 1.00 94.81 242 LYS A C 1
ATOM 1684 O O . LYS A 1 242 ? -4.148 -4.479 -21.917 1.00 94.81 242 LYS A O 1
ATOM 1689 N N . ALA A 1 243 ? -4.083 -5.798 -20.095 1.00 94.62 243 ALA A N 1
ATOM 1690 C CA . ALA A 1 243 ? -2.656 -6.038 -20.199 1.00 94.62 243 ALA A CA 1
ATOM 1691 C C . ALA A 1 243 ? -2.331 -6.885 -21.437 1.00 94.62 243 ALA A C 1
ATOM 1693 O O . ALA A 1 243 ? -3.053 -7.827 -21.777 1.00 94.62 243 ALA A O 1
ATOM 1694 N N . ARG A 1 244 ? -1.208 -6.580 -22.095 1.00 91.81 244 ARG A N 1
ATOM 1695 C CA . ARG A 1 244 ? -0.646 -7.453 -23.131 1.00 91.81 244 ARG A CA 1
ATOM 1696 C C . ARG A 1 244 ? 0.026 -8.633 -22.435 1.00 91.81 244 ARG A C 1
ATOM 1698 O O . ARG A 1 244 ? 0.972 -8.439 -21.678 1.00 91.81 244 ARG A O 1
ATOM 1705 N N . THR A 1 245 ? -0.487 -9.836 -22.664 1.00 94.75 245 THR A N 1
ATOM 1706 C CA . THR A 1 245 ? 0.016 -11.065 -22.039 1.00 94.75 245 THR A CA 1
ATOM 1707 C C . THR A 1 245 ? 0.081 -12.200 -23.053 1.00 94.75 245 THR A C 1
ATOM 1709 O O . THR A 1 245 ? -0.632 -12.197 -24.057 1.00 94.75 245 THR A O 1
ATOM 1712 N N . ASP A 1 246 ? 0.946 -13.169 -22.782 1.00 93.81 246 ASP A N 1
ATOM 1713 C CA . ASP A 1 246 ? 1.102 -14.409 -23.531 1.00 93.81 246 ASP A CA 1
ATOM 1714 C C . ASP A 1 246 ? 1.461 -15.561 -22.571 1.00 93.81 246 ASP A C 1
ATOM 1716 O O . ASP A 1 246 ? 1.498 -15.395 -21.350 1.00 93.81 246 ASP A O 1
ATOM 1720 N N . ALA A 1 247 ? 1.719 -16.754 -23.114 1.00 93.69 247 ALA A N 1
ATOM 1721 C CA . ALA A 1 247 ? 2.024 -17.948 -22.320 1.00 93.69 247 ALA A CA 1
ATOM 1722 C C . ALA A 1 247 ? 3.340 -17.864 -21.518 1.00 93.69 247 ALA A C 1
ATOM 1724 O O . ALA A 1 247 ? 3.599 -18.721 -20.671 1.00 93.69 247 ALA A O 1
ATOM 1725 N N . THR A 1 248 ? 4.182 -16.871 -21.801 1.00 94.56 248 THR A N 1
ATOM 1726 C CA . THR A 1 248 ? 5.465 -16.635 -21.140 1.00 94.56 248 THR A CA 1
ATOM 1727 C C . THR A 1 248 ? 5.415 -15.484 -20.142 1.00 94.56 248 THR A C 1
ATOM 1729 O O . THR A 1 248 ? 6.399 -15.271 -19.454 1.00 94.56 248 THR A O 1
ATOM 1732 N N . THR A 1 249 ? 4.316 -14.739 -20.012 1.00 95.44 249 THR A N 1
ATOM 1733 C CA . THR A 1 249 ? 4.266 -13.555 -19.140 1.00 95.44 249 THR A CA 1
ATOM 1734 C C . THR A 1 249 ? 4.544 -13.888 -17.666 1.00 95.44 249 THR A C 1
ATOM 1736 O O . THR A 1 249 ? 3.756 -14.566 -17.008 1.00 95.44 249 THR A O 1
ATOM 1739 N N . ALA A 1 250 ? 5.634 -13.336 -17.119 1.00 95.69 250 ALA A N 1
ATOM 1740 C CA . ALA A 1 250 ? 5.938 -13.332 -15.684 1.00 95.69 250 ALA A CA 1
ATOM 1741 C C . ALA A 1 250 ? 5.599 -11.999 -15.010 1.00 95.69 250 ALA A C 1
ATOM 1743 O O . ALA A 1 250 ? 5.399 -11.966 -13.796 1.00 95.69 250 ALA A O 1
ATOM 1744 N N . GLY A 1 251 ? 5.520 -10.913 -15.777 1.00 96.38 251 GLY A N 1
ATOM 1745 C CA . GLY A 1 251 ? 5.053 -9.626 -15.289 1.00 96.38 251 GLY A CA 1
ATOM 1746 C C . GLY A 1 251 ? 4.512 -8.738 -16.401 1.00 96.38 251 GLY A C 1
ATOM 1747 O O . GLY A 1 251 ? 4.889 -8.873 -17.562 1.00 96.38 251 GLY A O 1
ATOM 1748 N N . PHE A 1 252 ? 3.610 -7.831 -16.047 1.00 96.81 252 PHE A N 1
ATOM 1749 C CA . PHE A 1 252 ? 3.070 -6.826 -16.953 1.00 96.81 252 PHE A CA 1
ATOM 1750 C C . PHE A 1 252 ? 2.706 -5.537 -16.214 1.00 96.81 252 PHE A C 1
ATOM 1752 O O . PHE A 1 252 ? 2.572 -5.513 -14.988 1.00 96.81 252 PHE A O 1
ATOM 1759 N N . GLY A 1 253 ? 2.494 -4.472 -16.981 1.00 95.44 253 GLY A N 1
ATOM 1760 C CA . GLY A 1 253 ? 1.974 -3.197 -16.505 1.00 95.44 253 GLY A CA 1
ATOM 1761 C C . GLY A 1 253 ? 1.134 -2.485 -17.562 1.00 95.44 253 GLY A C 1
ATOM 1762 O O . GLY A 1 253 ? 1.371 -2.633 -18.758 1.00 95.44 253 GLY A O 1
ATOM 1763 N N . VAL A 1 254 ? 0.161 -1.701 -17.114 1.00 93.69 254 VAL A N 1
ATOM 1764 C CA . VAL A 1 254 ? -0.642 -0.764 -17.903 1.00 93.69 254 VAL A CA 1
ATOM 1765 C C . VAL A 1 254 ? -0.710 0.540 -17.121 1.00 93.69 254 VAL A C 1
ATOM 1767 O O . VAL A 1 254 ? -1.115 0.534 -15.958 1.00 93.69 254 VAL A O 1
ATOM 1770 N N . ILE A 1 255 ? -0.329 1.654 -17.744 1.00 89.19 255 ILE A N 1
ATOM 1771 C CA . ILE A 1 255 ? -0.367 2.981 -17.121 1.00 89.19 255 ILE A CA 1
ATOM 1772 C C . ILE A 1 255 ? -0.995 3.985 -18.091 1.00 89.19 255 ILE A C 1
ATOM 1774 O O . ILE A 1 255 ? -0.400 4.357 -19.106 1.00 89.19 255 ILE A O 1
ATOM 1778 N N . GLY A 1 256 ? -2.201 4.458 -17.775 1.00 84.56 256 GLY A N 1
ATOM 1779 C CA . GLY A 1 256 ? -2.875 5.522 -18.516 1.00 84.56 256 GLY A CA 1
ATOM 1780 C C . GLY A 1 256 ? -2.300 6.909 -18.209 1.00 84.56 256 GLY A C 1
ATOM 1781 O O . GLY A 1 256 ? -2.910 7.667 -17.464 1.00 84.56 256 GLY A O 1
ATOM 1782 N N . ILE A 1 257 ? -1.149 7.266 -18.792 1.00 79.00 257 ILE A N 1
ATOM 1783 C CA . ILE A 1 257 ? -0.494 8.575 -18.556 1.00 79.00 257 ILE A CA 1
ATOM 1784 C C . ILE A 1 257 ? -1.005 9.717 -19.449 1.00 79.00 257 ILE A C 1
ATOM 1786 O O . ILE A 1 257 ? -0.652 10.870 -19.218 1.00 79.00 257 ILE A O 1
ATOM 1790 N N . GLY A 1 258 ? -1.826 9.424 -20.463 1.00 79.25 258 GLY A N 1
ATOM 1791 C CA . GLY A 1 258 ? -2.273 10.403 -21.465 1.00 79.25 258 GLY A CA 1
ATOM 1792 C C . GLY A 1 258 ? -2.865 11.694 -20.874 1.00 79.25 258 GLY A C 1
ATOM 1793 O O . GLY A 1 258 ? -2.352 12.766 -21.183 1.00 79.25 258 GLY A O 1
ATOM 1794 N N . PRO A 1 259 ? -3.875 11.631 -19.979 1.00 77.56 259 PRO A N 1
ATOM 1795 C CA . PRO A 1 259 ? -4.452 12.830 -19.361 1.00 77.56 259 PRO A CA 1
ATOM 1796 C C . PRO A 1 259 ? -3.432 13.673 -18.587 1.00 77.56 259 PRO A C 1
ATOM 1798 O O . PRO A 1 259 ? -3.480 14.900 -18.639 1.00 77.56 259 PRO A O 1
ATOM 1801 N N . MET A 1 260 ? -2.482 13.025 -17.905 1.00 75.00 260 MET A N 1
ATOM 1802 C CA . MET A 1 260 ? -1.416 13.715 -17.180 1.00 75.00 260 MET A CA 1
ATOM 1803 C C . MET A 1 260 ? -0.477 14.438 -18.155 1.00 75.00 260 MET A C 1
ATOM 1805 O O . MET A 1 260 ? -0.216 15.633 -18.013 1.00 75.00 260 MET A O 1
ATOM 1809 N N . MET A 1 261 ? -0.011 13.724 -19.179 1.00 80.25 261 MET A N 1
ATOM 1810 C CA . MET A 1 261 ? 0.946 14.238 -20.158 1.00 80.25 261 MET A CA 1
ATOM 1811 C C . MET A 1 261 ? 0.347 15.292 -21.095 1.00 80.25 261 MET A C 1
ATOM 1813 O O . MET A 1 261 ? 1.064 16.176 -21.552 1.00 80.25 261 MET A O 1
ATOM 1817 N N . ALA A 1 262 ? -0.968 15.273 -21.325 1.00 79.50 262 ALA A N 1
ATOM 1818 C CA . ALA A 1 262 ? -1.663 16.299 -22.102 1.00 79.50 262 ALA A CA 1
ATOM 1819 C C . ALA A 1 262 ? -1.570 17.700 -21.470 1.00 79.50 262 ALA A C 1
ATOM 1821 O O . ALA A 1 262 ? -1.695 18.702 -22.173 1.00 79.50 262 ALA A O 1
ATOM 1822 N N . SER A 1 263 ? -1.339 17.774 -20.155 1.00 79.19 263 SER A N 1
ATOM 1823 C CA . SER A 1 263 ? -1.185 19.033 -19.414 1.00 79.19 263 SER A CA 1
ATOM 1824 C C . SER A 1 263 ? 0.270 19.504 -19.296 1.00 79.19 263 SER A C 1
ATOM 1826 O O . SER A 1 263 ? 0.547 20.498 -18.624 1.00 79.19 263 SER A O 1
ATOM 1828 N N . ALA A 1 264 ? 1.208 18.798 -19.936 1.00 83.44 264 ALA A N 1
ATOM 1829 C CA . ALA A 1 264 ? 2.623 19.095 -19.822 1.00 83.44 264 ALA A CA 1
ATOM 1830 C C . ALA A 1 264 ? 2.976 20.498 -20.360 1.00 83.44 264 ALA A C 1
ATOM 1832 O O . ALA A 1 264 ? 2.525 20.880 -21.446 1.00 83.44 264 ALA A O 1
ATOM 1833 N N . PRO A 1 265 ? 3.814 21.265 -19.638 1.00 84.50 265 PRO A N 1
ATOM 1834 C CA . PRO A 1 265 ? 4.259 22.576 -20.092 1.00 84.50 265 PRO A CA 1
ATOM 1835 C C . PRO A 1 265 ? 5.173 22.461 -21.326 1.00 84.50 265 PRO A C 1
ATOM 1837 O O . PRO A 1 265 ? 5.844 21.441 -21.506 1.00 84.50 265 PRO A O 1
ATOM 1840 N N . PRO A 1 266 ? 5.263 23.507 -22.168 1.00 91.00 266 PRO A N 1
ATOM 1841 C CA . PRO A 1 266 ? 6.120 23.535 -23.355 1.00 91.00 266 PRO A CA 1
ATOM 1842 C C . PRO A 1 266 ? 7.596 23.764 -22.981 1.00 91.00 266 PRO A C 1
ATOM 1844 O O . PRO A 1 266 ? 8.233 24.712 -23.432 1.00 91.00 266 PRO A O 1
ATOM 1847 N N . LEU A 1 267 ? 8.139 22.912 -22.111 1.00 87.81 267 LEU A N 1
ATOM 1848 C CA . LEU A 1 267 ? 9.536 22.967 -21.693 1.00 87.81 267 LEU A CA 1
ATOM 1849 C C . LEU A 1 267 ? 10.414 22.322 -22.768 1.00 87.81 267 LEU A C 1
ATOM 1851 O O . LEU A 1 267 ? 10.124 21.187 -23.153 1.00 87.81 267 LEU A O 1
ATOM 1855 N N . PRO A 1 268 ? 11.466 22.997 -23.257 1.00 88.50 268 PRO A N 1
ATOM 1856 C CA . PRO A 1 268 ? 12.386 22.403 -24.217 1.00 88.50 268 PRO A CA 1
ATOM 1857 C C . PRO A 1 268 ? 13.119 21.219 -23.577 1.00 88.50 268 PRO A C 1
ATOM 1859 O O . PRO A 1 268 ? 13.619 21.332 -22.458 1.00 88.50 268 PRO A O 1
ATOM 1862 N N . ILE A 1 269 ? 13.171 20.091 -24.287 1.00 88.25 269 ILE A N 1
ATOM 1863 C CA . ILE A 1 269 ? 13.887 18.883 -23.849 1.00 88.25 269 ILE A CA 1
ATOM 1864 C C . ILE A 1 269 ? 15.162 18.711 -24.671 1.00 88.25 269 ILE A C 1
ATOM 1866 O O . ILE A 1 269 ? 16.253 18.614 -24.120 1.00 88.25 269 ILE A O 1
ATOM 1870 N N . VAL A 1 270 ? 15.011 18.720 -25.994 1.00 89.56 270 VAL A N 1
ATOM 1871 C CA . VAL A 1 270 ? 16.098 18.778 -26.976 1.00 89.56 270 VAL A CA 1
ATOM 1872 C C . VAL A 1 270 ? 15.743 19.830 -28.023 1.00 89.56 270 VAL A C 1
ATOM 1874 O O . VAL A 1 270 ? 14.625 20.358 -28.037 1.00 89.56 270 VAL A O 1
ATOM 1877 N N . ALA A 1 271 ? 16.684 20.169 -28.901 1.00 89.31 271 ALA A N 1
ATOM 1878 C CA . ALA A 1 271 ? 16.434 21.136 -29.961 1.00 89.31 271 ALA A CA 1
ATOM 1879 C C . ALA A 1 271 ? 15.201 20.731 -30.798 1.00 89.31 271 ALA A C 1
ATOM 1881 O O . ALA A 1 271 ? 15.161 19.657 -31.389 1.00 89.31 271 ALA A O 1
ATOM 1882 N N . GLY A 1 272 ? 14.182 21.597 -30.834 1.00 88.00 272 GLY A N 1
ATOM 1883 C CA . GLY A 1 272 ? 12.967 21.384 -31.629 1.00 88.00 272 GLY A CA 1
ATOM 1884 C C . GLY A 1 272 ? 11.899 20.473 -31.013 1.00 88.00 272 GLY A C 1
ATOM 1885 O O . GLY A 1 272 ? 10.867 20.281 -31.651 1.00 88.00 272 GLY A O 1
ATOM 1886 N N . VAL A 1 273 ? 12.093 19.951 -29.794 1.00 93.50 273 VAL A N 1
ATOM 1887 C CA . VAL A 1 273 ? 11.094 19.118 -29.098 1.00 93.50 273 VAL A CA 1
ATOM 1888 C C . VAL A 1 273 ? 10.854 19.632 -27.685 1.00 93.50 273 VAL A C 1
ATOM 1890 O O . VAL A 1 273 ? 11.784 19.754 -26.881 1.00 93.50 273 VAL A O 1
ATOM 1893 N N . THR A 1 274 ? 9.587 19.881 -27.354 1.00 92.94 274 THR A N 1
ATOM 1894 C CA . THR A 1 274 ? 9.162 20.212 -25.992 1.00 92.94 274 THR A CA 1
ATOM 1895 C C . THR A 1 274 ? 8.475 19.039 -25.293 1.00 92.94 274 THR A C 1
ATOM 1897 O O . THR A 1 274 ? 7.981 18.102 -25.923 1.00 92.94 274 THR A O 1
ATOM 1900 N N . LEU A 1 275 ? 8.379 19.111 -23.964 1.00 88.50 275 LEU A N 1
ATOM 1901 C CA . LEU A 1 275 ? 7.607 18.157 -23.166 1.00 88.50 275 LEU A CA 1
ATOM 1902 C C . LEU A 1 275 ? 6.121 18.149 -23.558 1.00 88.50 275 LEU A C 1
ATOM 1904 O O . LEU A 1 275 ? 5.499 17.087 -23.568 1.00 88.50 275 LEU A O 1
ATOM 1908 N N . ALA A 1 276 ? 5.568 19.302 -23.945 1.00 90.25 276 ALA A N 1
ATOM 1909 C CA . ALA A 1 276 ? 4.207 19.399 -24.464 1.00 90.25 276 ALA A CA 1
ATOM 1910 C C . ALA A 1 276 ? 4.029 18.644 -25.793 1.00 90.25 276 ALA A C 1
ATOM 1912 O O . ALA A 1 276 ? 2.980 18.037 -26.005 1.00 90.25 276 ALA A O 1
ATOM 1913 N N . ASP A 1 277 ? 5.034 18.648 -26.675 1.00 92.94 277 ASP A N 1
ATOM 1914 C CA . ASP A 1 277 ? 4.972 17.931 -27.958 1.00 92.94 277 ASP A CA 1
ATOM 1915 C C . ASP A 1 277 ? 4.964 16.415 -27.741 1.00 92.94 277 ASP A C 1
ATOM 1917 O O . ASP A 1 277 ? 4.119 15.709 -28.295 1.00 92.94 277 ASP A O 1
ATOM 1921 N N . LEU A 1 278 ? 5.838 15.918 -26.857 1.00 90.06 278 LEU A N 1
ATOM 1922 C CA . LEU A 1 278 ? 5.829 14.511 -26.448 1.00 90.06 278 LEU A CA 1
ATOM 1923 C C . LEU A 1 278 ? 4.503 14.138 -25.784 1.00 90.06 278 LEU A C 1
ATOM 1925 O O . LEU A 1 278 ? 3.908 13.118 -26.128 1.00 90.06 278 LEU A O 1
ATOM 1929 N N . GLY A 1 279 ? 4.009 14.973 -24.869 1.00 89.19 279 GLY A N 1
ATOM 1930 C CA . GLY A 1 279 ? 2.778 14.700 -24.140 1.00 89.19 279 GLY A CA 1
ATOM 1931 C C . GLY A 1 279 ? 1.545 14.625 -25.039 1.00 89.19 279 GLY A C 1
ATOM 1932 O O . GLY A 1 279 ? 0.735 13.714 -24.883 1.00 89.19 279 GLY A O 1
ATOM 1933 N N . LYS A 1 280 ? 1.442 15.515 -26.034 1.00 90.69 280 LYS A N 1
ATOM 1934 C CA . LYS A 1 280 ? 0.379 15.487 -27.055 1.00 90.69 280 LYS A CA 1
ATOM 1935 C C . LYS A 1 280 ? 0.489 14.297 -28.000 1.00 90.69 280 LYS A C 1
ATOM 1937 O O . LYS A 1 280 ? -0.528 13.859 -28.531 1.00 90.69 280 LYS A O 1
ATOM 1942 N N . SER A 1 281 ? 1.701 13.789 -28.230 1.00 92.50 281 SER A N 1
ATOM 1943 C CA . SER A 1 281 ? 1.895 12.644 -29.116 1.00 92.50 281 SER A CA 1
ATOM 1944 C C . SER A 1 281 ? 1.330 11.349 -28.526 1.00 92.50 281 SER A C 1
ATOM 1946 O O . SER A 1 281 ? 0.864 10.515 -29.296 1.00 92.50 281 SER A O 1
ATOM 1948 N N . ILE A 1 282 ? 1.297 11.180 -27.198 1.00 91.56 282 ILE A N 1
ATOM 1949 C CA . ILE A 1 282 ? 0.849 9.939 -26.544 1.00 91.56 282 ILE A CA 1
ATOM 1950 C C . ILE A 1 282 ? -0.625 9.665 -26.868 1.00 91.56 282 ILE A C 1
ATOM 1952 O O . ILE A 1 282 ? -1.515 10.428 -26.496 1.00 91.56 282 ILE A O 1
ATOM 1956 N N . SER A 1 283 ? -0.889 8.545 -27.541 1.00 90.75 283 SER A N 1
ATOM 1957 C CA . SER A 1 283 ? -2.217 8.185 -28.056 1.00 90.75 283 SER A CA 1
ATOM 1958 C C . SER A 1 283 ? -2.911 7.074 -27.267 1.00 90.75 283 SER A C 1
ATOM 1960 O O . SER A 1 283 ? -4.069 6.753 -27.536 1.00 90.75 283 SER A O 1
ATOM 1962 N N . GLY A 1 284 ? -2.237 6.488 -26.275 1.00 88.75 284 GLY A N 1
ATOM 1963 C CA . GLY A 1 284 ? -2.794 5.405 -25.475 1.00 88.75 284 GLY A CA 1
ATOM 1964 C C . GLY A 1 284 ? -1.980 5.077 -24.224 1.00 88.75 284 GLY A C 1
ATOM 1965 O O . GLY A 1 284 ? -0.968 5.724 -23.949 1.00 88.75 284 GLY A O 1
ATOM 1966 N N . PRO A 1 285 ? -2.428 4.088 -23.433 1.00 90.25 285 PRO A N 1
ATOM 1967 C CA . PRO A 1 285 ? -1.738 3.685 -22.214 1.00 90.25 285 PRO A CA 1
ATOM 1968 C C . PRO A 1 285 ? -0.374 3.063 -22.510 1.00 90.25 285 PRO A C 1
ATOM 1970 O O . PRO A 1 285 ? -0.218 2.316 -23.477 1.00 90.25 285 PRO A O 1
ATOM 1973 N N . VAL A 1 286 ? 0.591 3.326 -21.631 1.00 91.88 286 VAL A N 1
ATOM 1974 C CA . VAL A 1 286 ? 1.894 2.659 -21.656 1.00 91.88 286 VAL A CA 1
ATOM 1975 C C . VAL A 1 286 ? 1.707 1.223 -21.195 1.00 91.88 286 VAL A C 1
ATOM 1977 O O . VAL A 1 286 ? 1.127 0.993 -20.132 1.00 91.88 286 VAL A O 1
ATOM 1980 N N . THR A 1 287 ? 2.205 0.263 -21.970 1.00 94.38 287 THR A N 1
ATOM 1981 C CA . THR A 1 287 ? 2.200 -1.153 -21.585 1.00 94.38 287 THR A CA 1
ATOM 1982 C C . THR A 1 287 ? 3.606 -1.637 -21.298 1.00 94.38 287 THR A C 1
ATOM 1984 O O . THR A 1 287 ? 4.525 -1.292 -22.031 1.00 94.38 287 THR A O 1
ATOM 1987 N N . LEU A 1 288 ? 3.747 -2.474 -20.282 1.00 94.75 288 LEU A N 1
ATOM 1988 C CA . LEU A 1 288 ? 4.964 -3.186 -19.915 1.00 94.75 288 LEU A CA 1
ATOM 1989 C C . LEU A 1 288 ? 4.681 -4.689 -19.986 1.00 94.75 288 LEU A C 1
ATOM 1991 O O . LEU A 1 288 ? 3.641 -5.135 -19.502 1.00 94.75 288 LEU A O 1
ATOM 1995 N N . HIS A 1 289 ? 5.610 -5.464 -20.532 1.00 94.75 289 HIS A N 1
ATOM 1996 C CA . HIS A 1 289 ? 5.610 -6.925 -20.498 1.00 94.75 289 HIS A CA 1
ATOM 1997 C C . HIS A 1 289 ? 7.008 -7.423 -20.133 1.00 94.75 289 HIS A C 1
ATOM 1999 O O . HIS A 1 289 ? 8.013 -6.855 -20.561 1.00 94.75 289 HIS A O 1
ATOM 2005 N N . ILE A 1 290 ? 7.054 -8.449 -19.287 1.00 93.69 290 ILE A N 1
ATOM 2006 C CA . ILE A 1 290 ? 8.273 -9.154 -18.905 1.00 93.69 290 ILE A CA 1
ATOM 2007 C C . ILE A 1 290 ? 8.002 -10.660 -19.041 1.00 93.69 290 ILE A C 1
ATOM 2009 O O . ILE A 1 290 ? 7.168 -11.202 -18.298 1.00 93.69 290 ILE A O 1
ATOM 2013 N N . PRO A 1 291 ? 8.681 -11.357 -19.964 1.00 94.12 291 PRO A N 1
ATOM 2014 C CA . PRO A 1 291 ? 8.588 -12.795 -20.094 1.00 94.12 291 PRO A CA 1
ATOM 2015 C C . PRO A 1 291 ? 9.337 -13.513 -18.962 1.00 94.12 291 PRO A C 1
ATOM 2017 O O . PRO A 1 291 ? 10.271 -13.005 -18.350 1.00 94.12 291 PRO A O 1
ATOM 2020 N N . ALA A 1 292 ? 8.913 -14.734 -18.672 1.00 94.19 292 ALA A N 1
ATOM 2021 C CA . ALA A 1 292 ? 9.468 -15.592 -17.644 1.00 94.19 292 ALA A CA 1
ATOM 2022 C C . ALA A 1 292 ? 10.848 -16.120 -18.038 1.00 94.19 292 ALA A C 1
ATOM 2024 O O . ALA A 1 292 ? 11.099 -16.473 -19.193 1.00 94.19 292 ALA A O 1
ATOM 2025 N N . GLY A 1 293 ? 11.723 -16.246 -17.043 1.00 89.94 293 GLY A N 1
ATOM 2026 C CA . GLY A 1 293 ? 13.043 -16.866 -17.168 1.00 89.94 293 GLY A CA 1
ATOM 2027 C C . GLY A 1 293 ? 14.090 -16.022 -17.896 1.00 89.94 293 GLY A C 1
ATOM 2028 O O . GLY A 1 293 ? 15.249 -16.427 -17.957 1.00 89.94 293 GLY A O 1
ATOM 2029 N N . VAL A 1 294 ? 13.723 -14.850 -18.417 1.00 86.94 294 VAL A N 1
ATOM 2030 C CA . VAL A 1 294 ? 14.651 -13.899 -19.036 1.00 86.94 294 VAL A CA 1
ATOM 2031 C C . VAL A 1 294 ? 14.337 -12.489 -18.544 1.00 86.94 294 VAL A C 1
ATOM 2033 O O . VAL A 1 294 ? 13.179 -12.110 -18.403 1.00 86.94 294 VAL A O 1
ATOM 2036 N N . LEU A 1 295 ? 15.373 -11.701 -18.257 1.00 83.56 295 LEU A N 1
ATOM 2037 C CA . LEU A 1 295 ? 15.207 -10.284 -17.945 1.00 83.56 295 LEU A CA 1
ATOM 2038 C C . LEU A 1 295 ? 15.143 -9.512 -19.266 1.00 83.56 295 LEU A C 1
ATOM 2040 O O . LEU A 1 295 ? 16.152 -8.981 -19.710 1.00 83.56 295 LEU A O 1
ATOM 2044 N N . ASP A 1 296 ? 13.985 -9.543 -19.921 1.00 87.12 296 ASP A N 1
ATOM 2045 C CA . ASP A 1 296 ? 13.723 -8.830 -21.174 1.00 87.12 296 ASP A CA 1
ATOM 2046 C C . ASP A 1 296 ? 12.505 -7.928 -20.976 1.00 87.12 296 ASP A C 1
ATOM 2048 O O . ASP A 1 296 ? 11.375 -8.391 -20.857 1.00 87.12 296 ASP A O 1
ATOM 2052 N N . VAL A 1 297 ? 12.751 -6.636 -20.807 1.00 89.38 297 VAL A N 1
ATOM 2053 C CA . VAL A 1 297 ? 11.698 -5.656 -20.531 1.00 89.38 297 VAL A CA 1
ATOM 2054 C C . VAL A 1 297 ? 11.192 -5.119 -21.866 1.00 89.38 297 VAL A C 1
ATOM 2056 O O . VAL A 1 297 ? 11.984 -4.547 -22.601 1.00 89.38 297 VAL A O 1
ATOM 2059 N N . ASP A 1 298 ? 9.899 -5.261 -22.172 1.00 92.31 298 ASP A N 1
ATOM 2060 C CA . ASP A 1 298 ? 9.259 -4.652 -23.352 1.00 92.31 298 ASP A CA 1
ATOM 2061 C C . ASP A 1 298 ? 8.232 -3.614 -22.890 1.00 92.31 298 ASP A C 1
ATOM 2063 O O . ASP A 1 298 ? 7.117 -3.948 -22.481 1.00 92.31 298 ASP A O 1
ATOM 2067 N N . ILE A 1 299 ? 8.617 -2.339 -22.927 1.00 94.19 299 ILE A N 1
ATOM 2068 C CA . ILE A 1 299 ? 7.716 -1.210 -22.694 1.00 94.19 299 ILE A CA 1
ATOM 2069 C C . ILE A 1 299 ? 7.323 -0.618 -24.040 1.00 94.19 299 ILE A C 1
ATOM 2071 O O . ILE A 1 299 ? 8.163 -0.409 -24.913 1.00 94.19 299 ILE A O 1
ATOM 2075 N N . ARG A 1 300 ? 6.040 -0.299 -24.189 1.00 95.19 300 ARG A N 1
ATOM 2076 C CA . ARG A 1 300 ? 5.475 0.297 -25.398 1.00 95.19 300 ARG A CA 1
ATOM 2077 C C . ARG A 1 300 ? 4.648 1.512 -25.036 1.00 95.19 300 ARG A C 1
ATOM 2079 O O . ARG A 1 300 ? 3.761 1.432 -24.186 1.00 95.19 300 ARG A O 1
ATOM 2086 N N . VAL A 1 301 ? 4.930 2.615 -25.710 1.00 94.81 301 VAL A N 1
ATOM 2087 C CA . VAL A 1 301 ? 4.211 3.880 -25.589 1.00 94.81 301 VAL A CA 1
ATOM 2088 C C . VAL A 1 301 ? 3.553 4.164 -26.939 1.00 94.81 301 VAL A C 1
ATOM 2090 O O . VAL A 1 301 ? 4.256 4.502 -27.893 1.00 94.81 301 VAL A O 1
ATOM 2093 N N . PRO A 1 302 ? 2.225 4.004 -27.059 1.00 94.75 302 PRO A N 1
ATOM 2094 C CA . PRO A 1 302 ? 1.512 4.362 -28.278 1.00 94.75 302 PRO A CA 1
ATOM 2095 C C . PRO A 1 302 ? 1.602 5.869 -28.533 1.00 94.75 302 PRO A C 1
ATOM 2097 O O . PRO A 1 302 ? 1.334 6.670 -27.631 1.00 94.75 302 PRO A O 1
ATOM 2100 N N . VAL A 1 303 ? 1.947 6.253 -29.761 1.00 94.94 303 VAL A N 1
ATOM 2101 C CA . VAL A 1 303 ? 2.042 7.647 -30.205 1.00 94.94 303 VAL A CA 1
ATOM 2102 C C . VAL A 1 303 ? 1.243 7.878 -31.488 1.00 94.94 303 VAL A C 1
ATOM 2104 O O . VAL A 1 303 ? 1.197 7.042 -32.384 1.00 94.94 303 VAL A O 1
ATOM 2107 N N . SER A 1 304 ? 0.573 9.023 -31.569 1.00 94.94 304 SER A N 1
ATOM 2108 C CA . SER A 1 304 ? -0.163 9.492 -32.748 1.00 94.94 304 SER A CA 1
ATOM 2109 C C . SER A 1 304 ? 0.763 10.132 -33.783 1.00 94.94 304 SER A C 1
ATOM 2111 O O . SER A 1 304 ? 0.571 9.928 -34.980 1.00 94.94 304 SER A O 1
ATOM 2113 N N . ASP A 1 305 ? 1.791 10.850 -33.321 1.00 95.44 305 ASP A N 1
ATOM 2114 C CA . ASP A 1 305 ? 2.893 11.365 -34.133 1.00 95.44 305 ASP A CA 1
ATOM 2115 C C . ASP A 1 305 ? 4.226 10.873 -33.550 1.00 95.44 305 ASP A C 1
ATOM 2117 O O . ASP A 1 305 ? 4.599 11.286 -32.450 1.00 95.44 305 ASP A O 1
ATOM 2121 N N . PRO A 1 306 ? 4.960 9.990 -34.247 1.00 96.44 306 PRO A N 1
ATOM 2122 C CA . PRO A 1 306 ? 6.232 9.488 -33.753 1.00 96.44 306 PRO A CA 1
ATOM 2123 C C . PRO A 1 306 ? 7.382 10.495 -33.872 1.00 96.44 306 PRO A C 1
ATOM 2125 O O . PRO A 1 306 ? 8.426 10.265 -33.267 1.00 96.44 306 PRO A O 1
ATOM 2128 N N . LYS A 1 307 ? 7.241 11.594 -34.632 1.00 96.69 307 LYS A N 1
ATOM 2129 C CA . LYS A 1 307 ? 8.362 12.508 -34.920 1.00 96.69 307 LYS A CA 1
ATOM 2130 C C . LYS A 1 307 ? 8.991 13.123 -33.667 1.00 96.69 307 LYS A C 1
ATOM 2132 O O . LYS A 1 307 ? 10.213 13.045 -33.564 1.00 96.69 307 LYS A O 1
ATOM 2137 N N . PRO A 1 308 ? 8.231 13.667 -32.692 1.00 95.25 308 PRO A N 1
ATOM 2138 C CA . PRO A 1 308 ? 8.836 14.240 -31.490 1.00 95.25 308 PRO A CA 1
ATOM 2139 C C . PRO A 1 308 ? 9.658 13.211 -30.704 1.00 95.25 308 PRO A C 1
ATOM 2141 O O . PRO A 1 308 ? 10.745 13.516 -30.218 1.00 95.25 308 PRO A O 1
ATOM 2144 N N . ALA A 1 309 ? 9.170 11.970 -30.621 1.00 94.94 309 ALA A N 1
ATOM 2145 C CA . ALA A 1 309 ? 9.883 10.889 -29.952 1.00 94.94 309 ALA A CA 1
ATOM 2146 C C . ALA A 1 309 ? 11.108 10.413 -30.747 1.00 94.94 309 ALA A C 1
ATOM 2148 O O . ALA A 1 309 ? 12.149 10.158 -30.149 1.00 94.94 309 ALA A O 1
ATOM 2149 N N . ALA A 1 310 ? 11.012 10.329 -32.077 1.00 96.50 310 ALA A N 1
ATOM 2150 C CA . ALA A 1 310 ? 12.139 9.991 -32.942 1.00 96.50 310 ALA A CA 1
ATOM 2151 C C . ALA A 1 310 ? 13.282 11.001 -32.780 1.00 96.50 310 ALA A C 1
ATOM 2153 O O . ALA A 1 310 ? 14.410 10.601 -32.509 1.00 96.50 310 ALA A O 1
ATOM 2154 N N . THR A 1 311 ? 12.972 12.301 -32.834 1.00 96.44 311 THR A N 1
ATOM 2155 C CA . THR A 1 311 ? 13.958 13.368 -32.618 1.00 96.44 311 THR A CA 1
ATOM 2156 C C . THR A 1 311 ? 14.568 13.297 -31.217 1.00 96.44 311 THR A C 1
ATOM 2158 O O . THR A 1 311 ? 15.779 13.417 -31.072 1.00 96.44 311 THR A O 1
ATOM 2161 N N . LEU A 1 312 ? 13.772 13.031 -30.174 1.00 94.31 312 LEU A N 1
ATOM 2162 C CA . LEU A 1 312 ? 14.308 12.827 -28.823 1.00 94.31 312 LEU A CA 1
ATOM 2163 C C . LEU A 1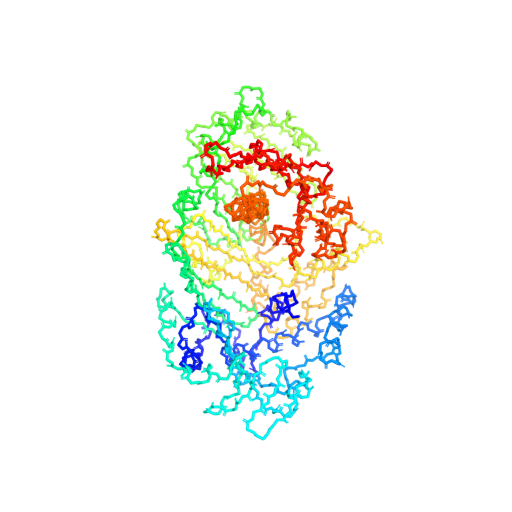 312 ? 15.298 11.651 -28.754 1.00 94.31 312 LEU A C 1
ATOM 2165 O O . LEU A 1 312 ? 16.329 11.753 -28.095 1.00 94.31 312 LEU A O 1
ATOM 2169 N N . ILE A 1 313 ? 14.976 10.535 -29.411 1.00 95.62 313 ILE A N 1
ATOM 2170 C CA . ILE A 1 313 ? 15.797 9.319 -29.418 1.00 95.62 313 ILE A CA 1
ATOM 2171 C C . ILE A 1 313 ? 17.100 9.538 -30.201 1.00 95.62 313 ILE A C 1
ATOM 2173 O O . ILE A 1 313 ? 18.154 9.114 -29.735 1.00 95.62 313 ILE A O 1
ATOM 2177 N N . GLU A 1 314 ? 17.049 10.235 -31.339 1.00 96.44 314 GLU A N 1
ATOM 2178 C CA . GLU A 1 314 ? 18.230 10.646 -32.118 1.00 96.44 314 GLU A CA 1
ATOM 2179 C C . GLU A 1 314 ? 19.182 11.529 -31.302 1.00 96.44 314 GLU A C 1
ATOM 2181 O O . GLU A 1 314 ? 20.401 11.387 -31.380 1.00 96.44 314 GLU A O 1
ATOM 2186 N N . HIS A 1 315 ? 18.612 12.401 -30.471 1.00 95.44 315 HIS A N 1
ATOM 2187 C CA . HIS A 1 315 ? 19.330 13.331 -29.604 1.00 95.44 315 HIS A CA 1
ATOM 2188 C C . HIS A 1 315 ? 19.505 12.812 -28.171 1.00 95.44 315 HIS A C 1
ATOM 2190 O O . HIS A 1 315 ? 19.722 13.590 -27.243 1.00 95.44 315 HIS A O 1
ATOM 2196 N N . CYS A 1 316 ? 19.427 11.500 -27.937 1.00 93.75 316 CYS A N 1
ATOM 2197 C CA . CYS A 1 316 ? 19.421 10.990 -26.567 1.00 93.75 316 CYS A CA 1
ATOM 2198 C C . CYS A 1 316 ? 20.726 11.257 -25.793 1.00 93.75 316 CYS A C 1
ATOM 2200 O O . CYS A 1 316 ? 20.707 11.315 -24.566 1.00 93.75 316 CYS A O 1
ATOM 2202 N N . MET A 1 317 ? 21.844 11.472 -26.494 1.00 94.25 317 MET A N 1
ATOM 2203 C CA . MET A 1 317 ? 23.126 11.869 -25.898 1.00 94.25 317 MET A CA 1
ATOM 2204 C C . MET A 1 317 ? 23.139 13.330 -25.420 1.00 94.25 317 MET A C 1
ATOM 2206 O O . MET A 1 317 ? 23.991 13.695 -24.616 1.00 94.25 317 MET A O 1
ATOM 2210 N N . ASP A 1 318 ? 22.190 14.154 -25.869 1.00 93.56 318 ASP A N 1
ATOM 2211 C CA . ASP A 1 318 ? 22.045 15.544 -25.423 1.00 93.56 318 ASP A CA 1
ATOM 2212 C C . ASP A 1 318 ? 21.291 15.628 -24.085 1.00 93.56 318 ASP A C 1
ATOM 2214 O O . ASP A 1 318 ? 21.297 16.665 -23.421 1.00 93.56 318 ASP A O 1
ATOM 2218 N N . LEU A 1 319 ? 20.653 14.531 -23.659 1.00 88.50 319 LEU A N 1
ATOM 2219 C CA . LEU A 1 319 ? 19.965 14.431 -22.377 1.00 88.50 319 LEU A CA 1
ATOM 2220 C C . LEU A 1 319 ? 20.981 14.116 -21.272 1.00 88.50 319 LEU A C 1
ATOM 2222 O O . LEU A 1 319 ? 21.492 12.993 -21.239 1.00 88.50 319 LEU A O 1
ATOM 2226 N N . PRO A 1 320 ? 21.229 15.021 -20.302 1.00 86.94 320 PRO A N 1
ATOM 2227 C CA . PRO A 1 320 ? 22.292 14.832 -19.312 1.00 86.94 320 PRO A CA 1
ATOM 2228 C C . PRO A 1 320 ? 22.184 13.514 -18.537 1.00 86.94 320 PRO A C 1
ATOM 2230 O O . PRO A 1 320 ? 23.187 12.856 -18.282 1.00 86.94 320 PRO A O 1
ATOM 2233 N N . ALA A 1 321 ? 20.962 13.093 -18.195 1.00 84.19 321 ALA A N 1
ATOM 2234 C CA . ALA A 1 321 ? 20.728 11.840 -17.479 1.00 84.19 321 ALA A CA 1
ATOM 2235 C C . ALA A 1 321 ? 21.133 10.601 -18.297 1.00 84.19 321 ALA A C 1
ATOM 2237 O O . ALA A 1 321 ? 21.715 9.671 -17.742 1.00 84.19 321 ALA A O 1
ATOM 2238 N N . LEU A 1 322 ? 20.853 10.592 -19.603 1.00 88.00 322 LEU A N 1
ATOM 2239 C CA . LEU A 1 322 ? 21.194 9.473 -20.482 1.00 88.00 322 LEU A CA 1
ATOM 2240 C C . LEU A 1 322 ? 22.673 9.512 -20.877 1.00 88.00 322 LEU A C 1
ATOM 2242 O O . LEU A 1 322 ? 23.336 8.479 -20.848 1.00 88.00 322 LEU A O 1
ATOM 2246 N N . ALA A 1 323 ? 23.216 10.700 -21.148 1.00 88.00 323 ALA A N 1
ATOM 2247 C CA . ALA A 1 323 ? 24.637 10.900 -21.416 1.00 88.00 323 ALA A CA 1
ATOM 2248 C C . ALA A 1 323 ? 25.511 10.401 -20.255 1.00 88.00 323 ALA A C 1
ATOM 2250 O O . ALA A 1 323 ? 26.447 9.630 -20.462 1.00 88.00 323 ALA A O 1
ATOM 2251 N N . ASN A 1 324 ? 25.153 10.762 -19.017 1.00 86.12 324 ASN A N 1
ATOM 2252 C CA . ASN A 1 324 ? 25.849 10.307 -17.809 1.00 86.12 324 ASN A CA 1
ATOM 2253 C C . ASN A 1 324 ? 25.751 8.791 -17.601 1.00 86.12 324 ASN A C 1
ATOM 2255 O O . ASN A 1 324 ? 26.626 8.195 -16.978 1.00 86.12 324 ASN A O 1
ATOM 2259 N N . ALA A 1 325 ? 24.699 8.168 -18.124 1.00 85.00 325 ALA A N 1
ATOM 2260 C CA . ALA A 1 325 ? 24.524 6.724 -18.116 1.00 85.00 325 ALA A CA 1
ATOM 2261 C C . ALA A 1 325 ? 25.171 6.030 -19.336 1.00 85.00 325 ALA A C 1
ATOM 2263 O O . ALA A 1 325 ? 25.011 4.825 -19.517 1.00 85.00 325 ALA A O 1
ATOM 2264 N N . GLY A 1 326 ? 25.935 6.766 -20.152 1.00 89.06 326 GLY A N 1
ATOM 2265 C CA . GLY A 1 326 ? 26.672 6.226 -21.293 1.00 89.06 326 GLY A CA 1
ATOM 2266 C C . GLY A 1 326 ? 25.791 5.912 -22.500 1.00 89.06 326 GLY A C 1
ATOM 2267 O O . GLY A 1 326 ? 26.085 4.967 -23.231 1.00 89.06 326 GLY A O 1
ATOM 2268 N N . ALA A 1 327 ? 24.703 6.662 -22.693 1.00 93.94 327 ALA A N 1
ATOM 2269 C CA . ALA A 1 327 ? 23.843 6.490 -23.853 1.00 93.94 327 ALA A CA 1
ATOM 2270 C C . ALA A 1 327 ? 24.598 6.737 -25.165 1.00 93.94 327 ALA A C 1
ATOM 2272 O O . ALA A 1 327 ? 25.411 7.654 -25.274 1.00 93.94 327 ALA A O 1
ATOM 2273 N N . THR A 1 328 ? 24.294 5.930 -26.175 1.00 95.25 328 THR A N 1
ATOM 2274 C CA . THR A 1 328 ? 24.811 6.072 -27.543 1.00 95.25 328 THR A CA 1
ATOM 2275 C C . THR A 1 328 ? 23.662 5.958 -28.534 1.00 95.25 328 THR A C 1
ATOM 2277 O O . THR A 1 328 ? 22.655 5.327 -28.229 1.00 95.25 328 THR A O 1
ATOM 2280 N N . TYR A 1 329 ? 23.789 6.558 -29.715 1.00 96.25 329 TYR A N 1
ATOM 2281 C CA . TYR A 1 329 ? 22.789 6.428 -30.774 1.00 96.25 329 TYR A CA 1
ATOM 2282 C C . TYR A 1 329 ? 23.386 5.726 -31.996 1.00 96.25 329 TYR A C 1
ATOM 2284 O O . TYR A 1 329 ? 24.349 6.213 -32.591 1.00 96.25 329 TYR A O 1
ATOM 2292 N N . SER A 1 330 ? 22.814 4.583 -32.373 1.00 95.44 330 SER A N 1
ATOM 2293 C CA . SER A 1 330 ? 23.174 3.828 -33.580 1.00 95.44 330 SER A CA 1
ATOM 2294 C C . SER A 1 330 ? 21.999 2.975 -34.055 1.00 95.44 330 SER A C 1
ATOM 2296 O O . SER A 1 330 ? 21.059 2.728 -33.308 1.00 95.44 330 SER A O 1
ATOM 2298 N N . ASP A 1 331 ? 22.001 2.561 -35.325 1.00 92.44 331 ASP A N 1
ATOM 2299 C CA . ASP A 1 331 ? 20.989 1.656 -35.900 1.00 92.44 331 ASP A CA 1
ATOM 2300 C C . ASP A 1 331 ? 19.524 2.063 -35.633 1.00 92.44 331 ASP A C 1
ATOM 2302 O O . ASP A 1 331 ? 18.630 1.226 -35.455 1.00 92.44 331 ASP A O 1
ATOM 2306 N N . GLY A 1 332 ? 19.258 3.373 -35.584 1.00 94.31 332 GLY A N 1
ATOM 2307 C CA . GLY A 1 332 ? 17.930 3.923 -35.310 1.00 94.31 332 GLY A CA 1
ATOM 2308 C C . GLY A 1 332 ? 17.422 3.633 -33.894 1.00 94.31 332 GLY A C 1
ATOM 2309 O O . GLY A 1 332 ? 16.226 3.389 -33.715 1.00 94.31 332 GLY A O 1
ATOM 2310 N N . ALA A 1 333 ? 18.313 3.522 -32.911 1.00 96.69 333 ALA A N 1
ATOM 2311 C CA . ALA A 1 333 ? 17.979 3.326 -31.509 1.00 96.69 333 ALA A CA 1
ATOM 2312 C C . ALA A 1 333 ? 18.963 4.067 -30.600 1.00 96.69 333 ALA A C 1
ATOM 2314 O O . ALA A 1 333 ? 20.151 4.183 -30.894 1.00 96.69 333 ALA A O 1
ATOM 2315 N N . CYS A 1 334 ? 18.456 4.540 -29.467 1.00 96.75 334 CYS A N 1
ATOM 2316 C CA . CYS A 1 334 ? 19.296 4.978 -28.367 1.00 96.75 334 CYS A CA 1
ATOM 2317 C C . CYS A 1 334 ? 19.603 3.782 -27.466 1.00 96.75 334 CYS A C 1
ATOM 2319 O O . CYS A 1 334 ? 18.684 3.186 -26.907 1.00 96.75 334 CYS A O 1
ATOM 2321 N N . HIS A 1 335 ? 20.875 3.441 -27.318 1.00 95.44 335 HIS A N 1
ATOM 2322 C CA . HIS A 1 335 ? 21.357 2.331 -26.509 1.00 95.44 335 HIS A CA 1
ATOM 2323 C C . HIS A 1 335 ? 21.850 2.841 -25.162 1.00 95.44 335 HIS A C 1
ATOM 2325 O O . HIS A 1 335 ? 22.739 3.689 -25.097 1.00 95.44 335 HIS A O 1
ATOM 2331 N N . LEU A 1 336 ? 21.307 2.281 -24.090 1.00 91.81 336 LEU A N 1
ATOM 2332 C CA . LEU A 1 336 ? 21.661 2.565 -22.712 1.00 91.81 336 LEU A CA 1
ATOM 2333 C C . LEU A 1 336 ? 22.207 1.291 -22.076 1.00 91.81 336 LEU A C 1
ATOM 2335 O O . LEU A 1 336 ? 21.470 0.328 -21.855 1.00 91.81 336 LEU A O 1
ATOM 2339 N N . ASN A 1 337 ? 23.495 1.277 -21.753 1.00 83.81 337 ASN A N 1
ATOM 2340 C CA . ASN A 1 337 ? 24.038 0.187 -20.960 1.00 83.81 337 ASN A CA 1
ATOM 2341 C C . ASN A 1 337 ? 23.652 0.408 -19.494 1.00 83.81 337 ASN A C 1
ATOM 2343 O O . ASN A 1 337 ? 23.843 1.497 -18.959 1.00 83.81 337 ASN A O 1
ATOM 2347 N N . VAL A 1 338 ? 23.131 -0.622 -18.833 1.00 78.88 338 VAL A N 1
ATOM 2348 C CA . VAL A 1 338 ? 22.841 -0.603 -17.397 1.00 78.88 338 VAL A CA 1
ATOM 2349 C C . VAL A 1 338 ? 23.776 -1.616 -16.734 1.00 78.88 338 VAL A C 1
ATOM 2351 O O . VAL A 1 338 ? 23.383 -2.768 -16.526 1.00 78.88 338 VAL A O 1
ATOM 2354 N N . PRO A 1 339 ? 25.030 -1.227 -16.408 1.00 70.50 339 PRO A N 1
ATOM 2355 C CA . PRO A 1 339 ? 26.050 -2.161 -15.931 1.00 70.50 339 PRO A CA 1
ATOM 2356 C C . PRO A 1 339 ? 25.621 -2.932 -14.684 1.00 70.50 339 PRO A C 1
ATOM 2358 O O . PRO A 1 339 ? 25.939 -4.109 -14.542 1.00 70.50 339 PRO A O 1
ATOM 2361 N N . THR A 1 340 ? 24.844 -2.292 -13.806 1.00 65.88 340 THR A N 1
ATOM 2362 C CA . THR A 1 340 ? 24.312 -2.902 -12.581 1.00 65.88 340 THR A CA 1
ATOM 2363 C C . THR A 1 340 ? 23.382 -4.082 -12.857 1.00 65.88 340 THR A C 1
ATOM 2365 O O . THR A 1 340 ? 23.361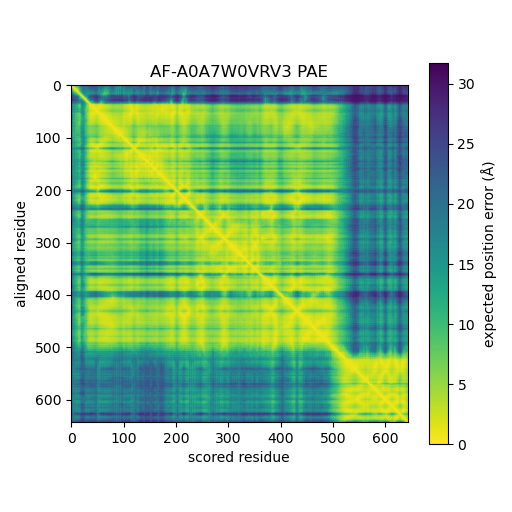 -5.026 -12.073 1.00 65.88 340 THR A O 1
ATOM 2368 N N . LEU A 1 341 ? 22.651 -4.063 -13.975 1.00 66.75 341 LEU A N 1
ATOM 2369 C CA . LEU A 1 341 ? 21.753 -5.142 -14.394 1.00 66.75 341 LEU A CA 1
ATOM 2370 C C . LEU A 1 341 ? 22.391 -6.090 -15.418 1.00 66.75 341 LEU A C 1
ATOM 2372 O O . LEU A 1 341 ? 21.756 -7.070 -15.808 1.00 66.75 341 LEU A O 1
ATOM 2376 N N . GLY A 1 342 ? 23.605 -5.787 -15.897 1.00 71.88 342 GLY A N 1
ATOM 2377 C CA . GLY A 1 342 ? 24.227 -6.525 -16.998 1.00 71.88 342 GLY A CA 1
ATOM 2378 C C . GLY A 1 342 ? 23.386 -6.511 -18.270 1.00 71.88 342 GLY A C 1
ATOM 2379 O O . GLY A 1 342 ? 23.394 -7.482 -19.027 1.00 71.88 342 GLY A O 1
ATOM 2380 N N . TYR A 1 343 ? 22.597 -5.453 -18.457 1.00 77.88 343 TYR A N 1
ATOM 2381 C CA . TYR A 1 343 ? 21.535 -5.390 -19.447 1.00 77.88 343 TYR A CA 1
ATOM 2382 C C . TYR A 1 343 ? 21.636 -4.093 -20.245 1.00 77.88 343 TYR A C 1
ATOM 2384 O O . TYR A 1 343 ? 21.827 -3.022 -19.672 1.00 77.88 343 TYR A O 1
ATOM 2392 N N . GLN A 1 344 ? 21.492 -4.194 -21.564 1.00 85.50 344 GLN A N 1
ATOM 2393 C CA . GLN A 1 344 ? 21.363 -3.039 -22.445 1.00 85.50 344 GLN A CA 1
ATOM 2394 C C . GLN A 1 344 ? 19.880 -2.789 -22.713 1.00 85.50 344 GLN A C 1
ATOM 2396 O O . GLN A 1 344 ? 19.160 -3.704 -23.114 1.00 85.50 344 GLN A O 1
ATOM 2401 N N . ILE A 1 345 ? 19.444 -1.554 -22.489 1.00 90.25 345 ILE A N 1
ATOM 2402 C CA . ILE A 1 345 ? 18.111 -1.065 -22.827 1.00 90.25 345 ILE A CA 1
ATOM 2403 C C . ILE A 1 345 ? 18.237 -0.217 -24.088 1.00 90.25 345 ILE A C 1
ATOM 2405 O O . ILE A 1 345 ? 19.035 0.710 -24.138 1.00 90.25 345 ILE A O 1
ATOM 2409 N N . ASP A 1 346 ? 17.413 -0.500 -25.079 1.00 94.44 346 ASP A N 1
ATOM 2410 C CA . ASP A 1 346 ? 17.287 0.265 -26.307 1.00 94.44 346 ASP A CA 1
ATOM 2411 C C . ASP A 1 346 ? 15.979 1.057 -26.284 1.00 94.44 346 ASP A C 1
ATOM 2413 O O . ASP A 1 346 ? 14.941 0.543 -25.865 1.00 94.44 346 ASP A O 1
ATOM 2417 N N . LEU A 1 347 ? 16.015 2.296 -26.767 1.00 95.62 347 LEU A N 1
ATOM 2418 C CA . LEU A 1 347 ? 14.840 3.117 -27.042 1.00 95.62 347 LEU A CA 1
ATOM 2419 C C . LEU A 1 347 ? 14.752 3.329 -28.552 1.00 95.62 347 LEU A C 1
ATOM 2421 O O . LEU A 1 347 ? 15.708 3.809 -29.161 1.00 95.62 347 LEU A O 1
ATOM 2425 N N . TRP A 1 348 ? 13.630 2.976 -29.173 1.00 97.12 348 TRP A N 1
ATOM 2426 C CA . TRP A 1 348 ? 13.439 3.158 -30.614 1.00 97.12 348 TRP A CA 1
ATOM 2427 C C . TRP A 1 348 ? 11.978 3.420 -30.975 1.00 97.12 348 TRP A C 1
ATOM 2429 O O . TRP A 1 348 ? 11.066 3.135 -30.201 1.00 97.12 348 TRP A O 1
ATOM 2439 N N . VAL A 1 349 ? 11.757 3.955 -32.174 1.00 97.31 349 VAL A N 1
ATOM 2440 C CA . VAL A 1 349 ? 10.421 4.081 -32.764 1.00 97.31 349 VAL A CA 1
ATOM 2441 C C . VAL A 1 349 ? 10.146 2.870 -33.653 1.00 97.31 349 VAL A C 1
ATOM 2443 O O . VAL A 1 349 ? 10.951 2.531 -34.520 1.00 97.31 349 VAL A O 1
ATOM 2446 N N . ASP A 1 350 ? 8.998 2.235 -33.445 1.00 95.69 350 ASP A N 1
ATOM 2447 C CA . ASP A 1 350 ? 8.482 1.095 -34.202 1.00 95.69 350 ASP A CA 1
ATOM 2448 C C . ASP A 1 350 ? 7.074 1.438 -34.713 1.00 95.69 350 ASP A C 1
ATOM 2450 O O . ASP A 1 350 ? 6.063 1.248 -34.033 1.00 95.69 350 ASP A O 1
ATOM 2454 N N . GLY A 1 351 ? 7.007 2.061 -35.892 1.00 95.75 351 GLY A N 1
ATOM 2455 C CA . GLY A 1 351 ? 5.758 2.591 -36.442 1.00 95.75 351 GLY A CA 1
ATOM 2456 C C . GLY A 1 351 ? 5.151 3.687 -35.557 1.00 95.75 351 GLY A C 1
ATOM 2457 O O . GLY A 1 351 ? 5.675 4.795 -35.488 1.00 95.75 351 GLY A O 1
ATOM 2458 N N . GLN A 1 352 ? 4.027 3.376 -34.909 1.00 96.44 352 GLN A N 1
ATOM 2459 C CA . GLN A 1 352 ? 3.306 4.262 -33.981 1.00 96.44 352 GLN A CA 1
ATOM 2460 C C . GLN A 1 352 ? 3.526 3.882 -32.505 1.00 96.44 352 GLN A C 1
ATOM 2462 O O . GLN A 1 352 ? 2.758 4.285 -31.634 1.00 96.44 352 GLN A O 1
ATOM 2467 N N . GLU A 1 353 ? 4.554 3.093 -32.197 1.00 96.06 353 GLU A N 1
ATOM 2468 C CA . GLU A 1 353 ? 4.953 2.791 -30.822 1.00 96.06 353 GLU A CA 1
ATOM 2469 C C . GLU A 1 353 ? 6.381 3.297 -30.582 1.00 96.06 353 GLU A C 1
ATOM 2471 O O . GLU A 1 353 ? 7.291 3.023 -31.362 1.00 96.06 353 GLU A O 1
ATOM 2476 N N . VAL A 1 354 ? 6.603 4.008 -29.477 1.00 96.50 354 VAL A N 1
ATOM 2477 C CA . VAL A 1 354 ? 7.946 4.118 -28.898 1.00 96.50 354 VAL A CA 1
ATOM 2478 C C . VAL A 1 354 ? 8.160 2.882 -28.044 1.00 96.50 354 VAL A C 1
ATOM 2480 O O . VAL A 1 354 ? 7.340 2.575 -27.175 1.00 96.50 354 VAL A O 1
ATOM 2483 N N . ARG A 1 355 ? 9.246 2.161 -28.291 1.00 95.44 355 ARG A N 1
ATOM 2484 C CA . ARG A 1 355 ? 9.587 0.932 -27.585 1.00 95.44 355 ARG A CA 1
ATOM 2485 C C . ARG A 1 355 ? 10.828 1.142 -26.738 1.00 95.44 355 ARG A C 1
ATOM 2487 O O . ARG A 1 355 ? 11.771 1.800 -27.172 1.00 95.44 355 ARG A O 1
ATOM 2494 N N . ILE A 1 356 ? 10.798 0.593 -25.530 1.00 93.38 356 ILE A N 1
ATOM 2495 C CA . ILE A 1 356 ? 11.921 0.578 -24.595 1.00 93.38 356 ILE A CA 1
ATOM 2496 C C . ILE A 1 356 ? 12.131 -0.875 -24.186 1.00 93.38 356 ILE A C 1
ATOM 2498 O O . ILE A 1 356 ? 11.233 -1.489 -23.611 1.00 93.38 356 ILE A O 1
ATOM 2502 N N . GLY A 1 357 ? 13.289 -1.435 -24.508 1.00 91.44 357 GLY A N 1
ATOM 2503 C CA . GLY A 1 357 ? 13.558 -2.856 -24.324 1.00 91.44 357 GLY A CA 1
ATOM 2504 C C . GLY A 1 357 ? 14.763 -3.312 -25.116 1.00 91.44 357 GLY A C 1
ATOM 2505 O O . GLY A 1 357 ? 15.631 -2.504 -25.399 1.00 91.44 357 GLY A O 1
ATOM 2506 N N . LYS A 1 358 ? 14.843 -4.584 -25.499 1.00 88.94 358 LYS A N 1
ATOM 2507 C CA . LYS A 1 358 ? 15.947 -5.060 -26.339 1.00 88.94 358 LYS A CA 1
ATOM 2508 C C . LYS A 1 358 ? 15.554 -5.122 -27.815 1.00 88.94 358 LYS A C 1
ATOM 2510 O O . LYS A 1 358 ? 14.661 -5.880 -28.197 1.00 88.94 358 LYS A O 1
ATOM 2515 N N . LYS A 1 359 ? 16.250 -4.381 -28.677 1.00 88.00 359 LYS A N 1
ATOM 2516 C CA . LYS A 1 359 ? 16.006 -4.368 -30.126 1.00 88.00 359 LYS A CA 1
ATOM 2517 C C . LYS A 1 359 ? 16.657 -5.591 -30.796 1.00 88.00 359 LYS A C 1
ATOM 2519 O O . LYS A 1 359 ? 17.811 -5.923 -30.547 1.00 88.00 359 LYS A O 1
ATOM 2524 N N . GLY A 1 360 ? 15.910 -6.302 -31.649 1.00 77.69 360 GLY A N 1
ATOM 2525 C CA . GLY A 1 360 ? 16.425 -7.332 -32.577 1.00 77.69 360 GLY A CA 1
ATOM 2526 C C . GLY A 1 360 ? 16.883 -8.689 -32.002 1.00 77.69 360 GLY A C 1
ATOM 2527 O O . GLY A 1 360 ? 17.033 -9.631 -32.775 1.00 77.69 360 GLY A O 1
ATOM 2528 N N . ALA A 1 361 ? 17.083 -8.835 -30.686 1.00 64.44 361 ALA A N 1
ATOM 2529 C CA . ALA A 1 361 ? 17.603 -10.069 -30.069 1.00 64.44 361 ALA A CA 1
ATOM 2530 C C . ALA A 1 361 ? 16.950 -10.406 -28.712 1.00 64.44 361 ALA A C 1
ATOM 2532 O O . ALA A 1 361 ? 17.646 -10.781 -27.752 1.00 64.44 361 ALA A O 1
ATOM 2533 N N . ALA A 1 362 ? 15.626 -10.238 -28.631 1.00 71.12 362 ALA A N 1
ATOM 2534 C CA . ALA A 1 362 ? 14.834 -10.616 -27.466 1.00 71.12 362 ALA A CA 1
ATOM 2535 C C . ALA A 1 362 ? 14.898 -12.136 -27.248 1.00 71.12 362 ALA A C 1
ATOM 2537 O O . ALA A 1 362 ? 14.717 -12.916 -28.190 1.00 71.12 362 ALA A O 1
ATOM 2538 N N . LYS A 1 363 ? 15.209 -12.578 -26.026 1.00 77.75 363 LYS A N 1
ATOM 2539 C CA . LYS A 1 363 ? 15.286 -14.020 -25.738 1.00 77.75 363 LYS A CA 1
ATOM 2540 C C . LYS A 1 363 ? 13.863 -14.552 -25.544 1.00 77.75 363 LYS A C 1
ATOM 2542 O O . LYS A 1 363 ? 13.097 -13.927 -24.815 1.00 77.75 363 LYS A O 1
ATOM 2547 N N . PRO A 1 364 ? 13.493 -15.702 -26.136 1.00 81.19 364 PRO A N 1
ATOM 2548 C CA . PRO A 1 364 ? 12.177 -16.270 -25.891 1.00 81.19 364 PRO A CA 1
ATOM 2549 C C . PRO A 1 364 ? 12.050 -16.638 -24.410 1.00 81.19 364 PRO A C 1
ATOM 2551 O O . PRO A 1 364 ? 12.918 -17.314 -23.852 1.00 81.19 364 PRO A O 1
ATOM 2554 N N . GLY A 1 365 ? 10.969 -16.178 -23.782 1.00 89.06 365 GLY A N 1
ATOM 2555 C CA . GLY A 1 365 ? 10.625 -16.564 -22.421 1.00 89.06 365 GLY A CA 1
ATOM 2556 C C . GLY A 1 365 ? 10.274 -18.043 -22.307 1.00 89.06 365 GLY A C 1
ATOM 2557 O O . GLY A 1 365 ? 9.995 -18.726 -23.295 1.00 89.06 365 GLY A O 1
ATOM 2558 N N . VAL A 1 366 ? 10.237 -18.543 -21.076 1.00 92.31 366 VAL A N 1
ATOM 2559 C CA . VAL A 1 366 ? 9.745 -19.895 -20.787 1.00 92.31 366 VAL A CA 1
ATOM 2560 C C . VAL A 1 366 ? 8.261 -19.866 -20.441 1.00 92.31 366 VAL A C 1
ATOM 2562 O O . VAL A 1 366 ? 7.787 -18.964 -19.766 1.00 92.31 366 VAL A O 1
ATOM 2565 N N . ALA A 1 367 ? 7.501 -20.878 -20.853 1.00 93.19 367 ALA A N 1
ATOM 2566 C CA . ALA A 1 367 ? 6.095 -20.948 -20.468 1.00 93.19 367 ALA A CA 1
ATOM 2567 C C . ALA A 1 367 ? 5.957 -21.191 -18.953 1.00 93.19 367 ALA A C 1
ATOM 2569 O O . ALA A 1 367 ? 6.426 -22.215 -18.430 1.00 93.19 367 ALA A O 1
ATOM 2570 N N . VAL A 1 368 ? 5.305 -20.257 -18.261 1.00 90.19 368 VAL A N 1
ATOM 2571 C CA . VAL A 1 368 ? 4.932 -20.342 -16.845 1.00 90.19 368 VAL A CA 1
ATOM 2572 C C . VAL A 1 368 ? 3.510 -19.803 -16.723 1.00 90.19 368 VAL A C 1
ATOM 2574 O O . VAL A 1 368 ? 3.299 -18.626 -17.003 1.00 90.19 368 VAL A O 1
ATOM 2577 N N . PRO A 1 369 ? 2.528 -20.624 -16.315 1.00 91.75 369 PRO A N 1
ATOM 2578 C CA . PRO A 1 369 ? 1.162 -20.147 -16.156 1.00 91.75 369 PRO A CA 1
ATOM 2579 C C . PRO A 1 369 ? 1.090 -18.965 -15.188 1.00 91.75 369 PRO A C 1
ATOM 2581 O O . PRO A 1 369 ? 1.735 -18.965 -14.131 1.00 91.75 369 PRO A O 1
ATOM 2584 N N . MET A 1 370 ? 0.271 -17.971 -15.523 1.00 94.44 370 MET A N 1
ATOM 2585 C CA . MET A 1 370 ? -0.125 -16.959 -14.553 1.00 94.44 370 MET A CA 1
ATOM 2586 C C . MET A 1 370 ? -0.904 -17.623 -13.414 1.00 94.44 370 MET A C 1
ATOM 2588 O O . MET A 1 370 ? -1.504 -18.686 -13.566 1.00 94.44 370 MET A O 1
ATOM 2592 N N . THR A 1 371 ? -0.882 -17.005 -12.239 1.00 94.62 371 THR A N 1
ATOM 2593 C CA . THR A 1 371 ? -1.823 -17.386 -11.183 1.00 94.62 371 THR A CA 1
ATOM 2594 C C . THR A 1 371 ? -3.232 -16.950 -11.596 1.00 94.62 371 THR A C 1
ATOM 2596 O O . THR A 1 371 ? -3.393 -16.042 -12.414 1.00 94.62 371 THR A O 1
ATOM 2599 N N . LYS A 1 372 ? -4.278 -17.525 -10.989 1.00 93.94 372 LYS A N 1
ATOM 2600 C CA . LYS A 1 372 ? -5.661 -17.114 -11.301 1.00 93.94 372 LYS A CA 1
ATOM 2601 C C . LYS A 1 372 ? -5.907 -15.622 -11.062 1.00 93.94 372 LYS A C 1
ATOM 2603 O O . LYS A 1 372 ? -6.633 -14.999 -11.827 1.00 93.94 372 LYS A O 1
ATOM 2608 N N . ILE A 1 373 ? -5.283 -15.047 -10.030 1.00 95.25 373 ILE A N 1
ATOM 2609 C CA . ILE A 1 373 ? -5.395 -13.610 -9.754 1.00 95.25 373 ILE A CA 1
ATOM 2610 C C . ILE A 1 373 ? -4.601 -12.770 -10.763 1.00 95.25 373 ILE A C 1
ATOM 2612 O O . ILE A 1 373 ? -5.077 -11.717 -11.171 1.00 95.25 373 ILE A O 1
ATOM 2616 N N . GLY A 1 374 ? -3.446 -13.253 -11.233 1.00 96.31 374 GLY A N 1
ATOM 2617 C CA . GLY A 1 374 ? -2.714 -12.628 -12.336 1.00 96.31 374 GLY A CA 1
ATOM 2618 C C . GLY A 1 374 ? -3.529 -12.589 -13.626 1.00 96.31 374 GLY A C 1
ATOM 2619 O O . GLY A 1 374 ? -3.594 -11.550 -14.277 1.00 96.31 374 GLY A O 1
ATOM 2620 N N . GLU A 1 375 ? -4.237 -13.674 -13.949 1.00 96.94 375 GLU A N 1
ATOM 2621 C CA . GLU A 1 375 ? -5.159 -13.702 -15.089 1.00 96.94 375 GLU A CA 1
ATOM 2622 C C . GLU A 1 375 ? -6.350 -12.747 -14.927 1.00 96.94 375 GLU A C 1
ATOM 2624 O O . GLU A 1 375 ? -6.747 -12.099 -15.895 1.00 96.94 375 GLU A O 1
ATOM 2629 N N . GLU A 1 376 ? -6.945 -12.675 -13.732 1.00 95.75 376 GLU A N 1
ATOM 2630 C CA . GLU A 1 376 ? -8.042 -11.746 -13.421 1.00 95.75 376 GLU A CA 1
ATOM 2631 C C . GLU A 1 376 ? -7.591 -10.291 -13.622 1.00 95.75 376 GLU A C 1
ATOM 2633 O O . GLU A 1 376 ? -8.257 -9.526 -14.324 1.00 95.75 376 GLU A O 1
ATOM 2638 N N . ILE A 1 377 ? -6.418 -9.929 -13.089 1.00 97.00 377 ILE A N 1
ATOM 2639 C CA . ILE A 1 377 ? -5.815 -8.601 -13.269 1.00 97.00 377 ILE A CA 1
ATOM 2640 C C . ILE A 1 377 ? -5.524 -8.346 -14.755 1.00 97.00 377 ILE A C 1
ATOM 2642 O O . ILE A 1 377 ? -5.888 -7.290 -15.264 1.00 97.00 377 ILE A O 1
ATOM 2646 N N . ALA A 1 378 ? -4.948 -9.310 -15.480 1.00 96.81 378 ALA A N 1
ATOM 2647 C CA . ALA A 1 378 ? -4.617 -9.155 -16.900 1.00 96.81 378 ALA A CA 1
ATOM 2648 C C . ALA A 1 378 ? -5.854 -8.909 -17.782 1.00 96.81 378 ALA A C 1
ATOM 2650 O O . ALA A 1 378 ? -5.804 -8.127 -18.733 1.00 96.81 378 ALA A O 1
ATOM 2651 N N . LYS A 1 379 ? -6.972 -9.574 -17.460 1.00 96.56 379 LYS A N 1
ATOM 2652 C CA . LYS A 1 379 ? -8.257 -9.454 -18.171 1.00 96.56 379 LYS A CA 1
ATOM 2653 C C . LYS A 1 379 ? -9.034 -8.191 -17.792 1.00 96.56 379 LYS A C 1
ATOM 2655 O O . LYS A 1 379 ? -9.996 -7.858 -18.488 1.00 96.56 379 LYS A O 1
ATOM 2660 N N . THR A 1 380 ? -8.642 -7.504 -16.720 1.00 94.62 380 THR A N 1
ATOM 2661 C CA . THR A 1 380 ? -9.289 -6.271 -16.271 1.00 94.62 380 THR A CA 1
ATOM 2662 C C . THR A 1 380 ? -8.921 -5.127 -17.212 1.00 94.62 380 THR A C 1
ATOM 2664 O O . THR A 1 380 ? -7.750 -4.798 -17.378 1.00 94.62 380 THR A O 1
ATOM 2667 N N . GLU A 1 381 ? -9.927 -4.497 -17.817 1.00 93.62 381 GLU A N 1
ATOM 2668 C CA . GLU A 1 381 ? -9.751 -3.205 -18.483 1.00 93.62 381 GLU A CA 1
ATOM 2669 C C . GLU A 1 381 ? -9.514 -2.162 -17.400 1.00 93.62 381 GLU A C 1
ATOM 2671 O O . GLU A 1 381 ? -10.427 -1.801 -16.658 1.00 93.62 381 GLU A O 1
ATOM 2676 N N . ALA A 1 382 ? -8.257 -1.761 -17.248 1.00 90.94 382 ALA A N 1
ATOM 2677 C CA . ALA A 1 382 ? -7.816 -0.945 -16.134 1.00 90.94 382 ALA A CA 1
ATOM 2678 C C . ALA A 1 382 ? -7.208 0.361 -16.641 1.00 90.94 382 ALA A C 1
ATOM 2680 O O . ALA A 1 382 ? -6.530 0.390 -17.669 1.00 90.94 382 ALA A O 1
ATOM 2681 N N . ALA A 1 383 ? -7.427 1.440 -15.890 1.00 87.62 383 ALA A N 1
ATOM 2682 C CA . ALA A 1 383 ? -6.677 2.681 -16.074 1.00 87.62 383 ALA A CA 1
ATOM 2683 C C . ALA A 1 383 ? -5.219 2.481 -15.630 1.00 87.62 383 ALA A C 1
ATOM 2685 O O . ALA A 1 383 ? -4.289 3.015 -16.235 1.00 87.62 383 ALA A O 1
ATOM 2686 N N . PHE A 1 384 ? -5.039 1.659 -14.593 1.00 89.25 384 PHE A N 1
ATOM 2687 C CA . PHE A 1 384 ? -3.744 1.244 -14.076 1.00 89.25 384 PHE A CA 1
ATOM 2688 C C . PHE A 1 384 ? -3.799 -0.234 -13.732 1.00 89.25 384 PHE A C 1
ATOM 2690 O O . PHE A 1 384 ? -4.674 -0.656 -12.979 1.00 89.25 384 PHE A O 1
ATOM 2697 N N . SER A 1 385 ? -2.866 -1.025 -14.239 1.00 94.94 385 SER A N 1
ATOM 2698 C CA . SER A 1 385 ? -2.658 -2.373 -13.727 1.00 94.94 385 SER A CA 1
ATOM 2699 C C . SER A 1 385 ? -1.187 -2.725 -13.705 1.00 94.94 385 SER A C 1
ATOM 2701 O O . SER A 1 385 ? -0.381 -2.189 -14.458 1.00 94.94 385 SER A O 1
ATOM 2703 N N . PHE A 1 386 ? -0.829 -3.621 -12.808 1.00 96.19 386 PHE A N 1
ATOM 2704 C CA . PHE A 1 386 ? 0.464 -4.264 -12.792 1.00 96.19 386 PHE A CA 1
ATOM 2705 C C . PHE A 1 386 ? 0.309 -5.634 -12.176 1.00 96.19 386 PHE A C 1
ATOM 2707 O O . PHE A 1 386 ? -0.538 -5.863 -11.313 1.00 96.19 386 PHE A O 1
ATOM 2714 N N . TRP A 1 387 ? 1.158 -6.547 -12.591 1.00 97.69 387 TRP A N 1
ATOM 2715 C CA . TRP A 1 387 ? 1.271 -7.838 -11.953 1.00 97.69 387 TRP A CA 1
ATOM 2716 C C . TRP A 1 387 ? 2.653 -8.389 -12.222 1.00 97.69 387 TRP A C 1
ATOM 2718 O O . TRP A 1 387 ? 3.247 -8.130 -13.265 1.00 97.69 387 TRP A O 1
ATOM 2728 N N . GLY A 1 388 ? 3.166 -9.136 -11.265 1.00 96.69 388 GLY A N 1
ATOM 2729 C CA . GLY A 1 388 ? 4.454 -9.776 -11.361 1.00 96.69 388 GLY A CA 1
ATOM 2730 C C . GLY A 1 388 ? 4.502 -10.980 -10.455 1.00 96.69 388 GLY A C 1
ATOM 2731 O O . GLY A 1 388 ? 4.064 -10.899 -9.307 1.00 96.69 388 GLY A O 1
ATOM 2732 N N . ARG A 1 389 ? 5.070 -12.075 -10.950 1.00 95.81 389 ARG A N 1
ATOM 2733 C CA . ARG A 1 389 ? 5.452 -13.232 -10.143 1.00 95.81 389 ARG A CA 1
ATOM 2734 C C . ARG A 1 389 ? 6.914 -13.576 -10.359 1.00 95.81 389 ARG A C 1
ATOM 2736 O O . ARG A 1 389 ? 7.445 -13.386 -11.448 1.00 95.81 389 ARG A O 1
ATOM 2743 N N . GLY A 1 390 ? 7.554 -14.123 -9.340 1.00 95.12 390 GLY A N 1
ATOM 2744 C CA . GLY A 1 390 ? 8.953 -14.490 -9.437 1.00 95.12 390 GLY A CA 1
ATOM 2745 C C . GLY A 1 390 ? 9.628 -14.642 -8.091 1.00 95.12 390 GLY A C 1
ATOM 2746 O O . GLY A 1 390 ? 8.996 -14.738 -7.038 1.00 95.12 390 GLY A O 1
ATOM 2747 N N . THR A 1 391 ? 10.948 -14.637 -8.120 1.00 93.94 391 THR A N 1
ATOM 2748 C CA . THR A 1 391 ? 11.755 -14.535 -6.911 1.00 93.94 391 THR A CA 1
ATOM 2749 C C . THR A 1 391 ? 13.034 -13.785 -7.217 1.00 93.94 391 THR A C 1
ATOM 2751 O O . THR A 1 391 ? 13.675 -14.033 -8.235 1.00 93.94 391 THR A O 1
ATOM 2754 N N . VAL A 1 392 ? 13.435 -12.892 -6.313 1.00 89.88 392 VAL A N 1
ATOM 2755 C CA . VAL A 1 392 ? 14.734 -12.207 -6.393 1.00 89.88 392 VAL A CA 1
ATOM 2756 C C . VAL A 1 392 ? 15.918 -13.165 -6.227 1.00 89.88 392 VAL A C 1
ATOM 2758 O O . VAL A 1 392 ? 17.031 -12.815 -6.594 1.00 89.88 392 VAL A O 1
ATOM 2761 N N . MET A 1 393 ? 15.681 -14.381 -5.718 1.00 90.19 393 MET A N 1
ATOM 2762 C CA . MET A 1 393 ? 16.691 -15.438 -5.582 1.00 90.19 393 MET A CA 1
ATOM 2763 C C . MET A 1 393 ? 16.961 -16.190 -6.897 1.00 90.19 393 MET A C 1
ATOM 2765 O O . MET A 1 393 ? 17.688 -17.177 -6.896 1.00 90.19 393 MET A O 1
ATOM 2769 N N . GLY A 1 394 ? 16.356 -15.780 -8.016 1.00 82.06 394 GLY A N 1
ATOM 2770 C CA . GLY A 1 394 ? 16.691 -16.321 -9.331 1.00 82.06 394 GLY A CA 1
ATOM 2771 C C . GLY A 1 394 ? 18.121 -15.964 -9.752 1.00 82.06 394 GLY A C 1
ATOM 2772 O O . GLY A 1 394 ? 18.781 -15.129 -9.134 1.00 82.06 394 GLY A O 1
ATOM 2773 N N . GLN A 1 395 ? 18.610 -16.581 -10.829 1.00 69.69 395 GLN A N 1
ATOM 2774 C CA . GLN A 1 395 ? 19.902 -16.195 -11.397 1.00 69.69 395 GLN A CA 1
ATOM 2775 C C . GLN A 1 395 ? 19.849 -14.737 -11.872 1.00 69.69 395 GLN A C 1
ATOM 2777 O O . GLN A 1 395 ? 19.089 -14.393 -12.779 1.00 69.69 395 GLN A O 1
ATOM 2782 N N . MET A 1 396 ? 20.657 -13.882 -11.246 1.00 68.00 396 MET A N 1
ATOM 2783 C CA . MET A 1 396 ? 20.893 -12.524 -11.723 1.00 68.00 396 MET A CA 1
ATOM 2784 C C . MET A 1 396 ? 21.814 -12.580 -12.953 1.00 68.00 396 MET A C 1
ATOM 2786 O O . MET A 1 396 ? 22.751 -13.381 -12.958 1.00 68.00 396 MET A O 1
ATOM 2790 N N . PRO A 1 397 ? 21.577 -11.762 -13.997 1.00 64.38 397 PRO A N 1
ATOM 2791 C CA . PRO A 1 397 ? 22.435 -11.738 -15.185 1.00 64.38 397 PRO A CA 1
ATOM 2792 C C . PRO A 1 397 ? 23.881 -11.356 -14.854 1.00 64.38 397 PRO A C 1
ATOM 2794 O O . PRO A 1 397 ? 24.816 -11.876 -15.460 1.00 64.38 397 PRO A O 1
ATOM 2797 N N . THR A 1 398 ? 24.050 -10.471 -13.873 1.00 67.56 398 THR A N 1
ATOM 2798 C CA . THR A 1 398 ? 25.336 -10.040 -13.336 1.00 67.56 398 THR A CA 1
ATOM 2799 C C . THR A 1 398 ? 25.446 -10.388 -11.859 1.00 67.56 398 THR A C 1
ATOM 2801 O O . THR A 1 398 ? 24.518 -10.115 -11.091 1.00 67.56 398 THR A O 1
ATOM 2804 N N . PRO A 1 399 ? 26.592 -10.949 -11.436 1.00 66.44 399 PRO A N 1
ATOM 2805 C CA . PRO A 1 399 ? 26.973 -10.976 -10.037 1.00 66.44 399 PRO A CA 1
ATOM 2806 C C . PRO A 1 399 ? 26.826 -9.601 -9.399 1.00 66.44 399 PRO A C 1
ATOM 2808 O O . PRO A 1 399 ? 27.239 -8.600 -9.992 1.00 66.44 399 PRO A O 1
ATOM 2811 N N . MET A 1 400 ? 26.280 -9.543 -8.185 1.00 69.62 400 MET A N 1
ATOM 2812 C CA . MET A 1 400 ? 26.419 -8.314 -7.412 1.00 69.62 400 MET A CA 1
ATOM 2813 C C . MET A 1 400 ? 27.906 -8.075 -7.127 1.00 69.62 400 MET A C 1
ATOM 2815 O O . MET A 1 400 ? 28.632 -9.038 -6.865 1.00 69.62 400 MET A O 1
ATOM 2819 N N . PRO A 1 401 ? 28.379 -6.819 -7.199 1.00 70.19 401 PRO A N 1
ATOM 2820 C CA . PRO A 1 401 ? 29.759 -6.509 -6.869 1.00 70.19 401 PRO A CA 1
ATOM 2821 C C . PRO A 1 401 ? 30.051 -6.945 -5.431 1.00 70.19 401 PRO A C 1
ATOM 2823 O O . PRO A 1 401 ? 29.242 -6.712 -4.527 1.00 70.19 401 PRO A O 1
ATOM 2826 N N . GLU A 1 402 ? 31.208 -7.575 -5.224 1.00 70.56 402 GLU A N 1
ATOM 2827 C CA . GLU A 1 402 ? 31.661 -7.919 -3.881 1.00 70.56 402 GLU A CA 1
ATOM 2828 C C . GLU A 1 402 ? 31.833 -6.630 -3.073 1.00 70.56 402 GLU A C 1
ATOM 2830 O O . GLU A 1 402 ? 32.602 -5.738 -3.439 1.00 70.56 402 GLU A O 1
ATOM 2835 N N . MET A 1 403 ? 31.095 -6.522 -1.971 1.00 69.25 403 MET A N 1
ATOM 2836 C CA . MET A 1 403 ? 31.236 -5.422 -1.026 1.00 69.25 403 MET A CA 1
ATOM 2837 C C . MET A 1 403 ? 31.993 -5.917 0.211 1.00 69.25 403 MET A C 1
ATOM 2839 O O . MET A 1 403 ? 31.578 -6.918 0.797 1.00 69.25 403 MET A O 1
ATOM 2843 N N . PRO A 1 404 ? 33.065 -5.225 0.652 1.00 74.62 404 PRO A N 1
ATOM 2844 C CA . PRO A 1 404 ? 33.808 -5.600 1.859 1.00 74.62 404 PRO A CA 1
ATOM 2845 C C . PRO A 1 404 ? 32.925 -5.624 3.112 1.00 74.62 404 PRO A C 1
ATOM 2847 O O . PRO A 1 404 ? 33.119 -6.449 4.002 1.00 74.62 404 PRO A O 1
ATOM 2850 N N . THR A 1 405 ? 31.943 -4.721 3.167 1.00 83.06 405 THR A N 1
ATOM 2851 C CA . THR A 1 405 ? 30.905 -4.658 4.194 1.00 83.06 405 THR A CA 1
ATOM 2852 C C . THR A 1 405 ? 29.577 -4.293 3.541 1.00 83.06 405 THR A C 1
ATOM 2854 O O . THR A 1 405 ? 29.493 -3.349 2.756 1.00 83.06 405 THR A O 1
ATOM 2857 N N . VAL A 1 406 ? 28.526 -5.046 3.857 1.00 82.50 406 VAL A N 1
ATOM 2858 C CA . VAL A 1 406 ? 27.167 -4.741 3.402 1.00 82.50 406 VAL A CA 1
ATOM 2859 C C . VAL A 1 406 ? 26.443 -4.011 4.535 1.00 82.50 406 VAL A C 1
ATOM 2861 O O . VAL A 1 406 ? 26.395 -4.548 5.644 1.00 82.50 406 VAL A O 1
ATOM 2864 N N . PRO A 1 407 ? 25.881 -2.812 4.301 1.00 86.06 407 PRO A N 1
ATOM 2865 C CA . PRO A 1 407 ? 25.082 -2.121 5.308 1.00 86.06 407 PRO A CA 1
ATOM 2866 C C . PRO A 1 407 ? 23.899 -2.979 5.771 1.00 86.06 407 PRO A C 1
ATOM 2868 O O . PRO A 1 407 ? 23.248 -3.641 4.957 1.00 86.06 407 PRO A O 1
ATOM 2871 N N . THR A 1 408 ? 23.577 -2.934 7.064 1.00 86.12 408 THR A N 1
ATOM 2872 C CA . THR A 1 408 ? 22.453 -3.688 7.642 1.00 86.12 408 THR A CA 1
ATOM 2873 C C . THR A 1 408 ? 21.139 -3.361 6.932 1.00 86.12 408 THR A C 1
ATOM 2875 O O . THR A 1 408 ? 20.332 -4.251 6.682 1.00 86.12 408 THR A O 1
ATOM 2878 N N . GLU A 1 409 ? 20.938 -2.107 6.526 1.00 82.38 409 GLU A N 1
ATOM 2879 C CA . GLU A 1 409 ? 19.765 -1.645 5.783 1.00 82.38 409 GLU A CA 1
ATOM 2880 C C . GLU A 1 409 ? 19.599 -2.380 4.447 1.00 82.38 409 GLU A C 1
ATOM 2882 O O . GLU A 1 409 ? 18.482 -2.754 4.081 1.00 82.38 409 GLU A O 1
ATOM 2887 N N . ALA A 1 410 ? 20.703 -2.648 3.744 1.00 84.69 410 ALA A N 1
ATOM 2888 C CA . ALA A 1 410 ? 20.684 -3.400 2.494 1.00 84.69 410 ALA A CA 1
ATOM 2889 C C . ALA A 1 410 ? 20.358 -4.883 2.736 1.00 84.69 410 ALA A C 1
ATOM 2891 O O . ALA A 1 410 ? 19.543 -5.454 2.011 1.00 84.69 410 ALA A O 1
ATOM 2892 N N . LEU A 1 411 ? 20.916 -5.495 3.788 1.00 89.75 411 LEU A N 1
ATOM 2893 C CA . LEU A 1 411 ? 20.590 -6.875 4.178 1.00 89.75 411 LEU A CA 1
ATOM 2894 C C . LEU A 1 411 ? 19.103 -7.014 4.550 1.00 89.75 411 LEU A C 1
ATOM 2896 O O . LEU A 1 411 ? 18.434 -7.944 4.093 1.00 89.75 411 LEU A O 1
ATOM 2900 N N . MET A 1 412 ? 18.559 -6.056 5.309 1.00 84.56 412 MET A N 1
ATOM 2901 C CA . MET A 1 412 ? 17.134 -6.003 5.655 1.00 84.56 412 MET A CA 1
ATOM 2902 C C . MET A 1 412 ? 16.247 -5.852 4.415 1.00 84.56 412 MET A C 1
ATOM 2904 O O . MET A 1 412 ? 15.233 -6.543 4.302 1.00 84.56 412 MET A O 1
ATOM 2908 N N . MET A 1 413 ? 16.625 -4.983 3.472 1.00 84.69 413 MET A N 1
ATOM 2909 C CA . MET A 1 413 ? 15.896 -4.804 2.214 1.00 84.69 413 MET A CA 1
ATOM 2910 C C . MET A 1 413 ? 15.878 -6.102 1.399 1.00 84.69 413 MET A C 1
ATOM 2912 O O . MET A 1 413 ? 14.804 -6.541 0.986 1.00 84.69 413 MET A O 1
ATOM 2916 N N . ILE A 1 414 ? 17.038 -6.746 1.219 1.00 89.19 414 ILE A N 1
ATOM 2917 C CA . ILE A 1 414 ? 17.156 -8.025 0.502 1.00 89.19 414 ILE A CA 1
ATOM 2918 C C . ILE A 1 414 ? 16.289 -9.090 1.171 1.00 89.19 414 ILE A C 1
ATOM 2920 O O . ILE A 1 414 ? 15.544 -9.791 0.486 1.00 89.19 414 ILE A O 1
ATOM 2924 N N . ARG A 1 415 ? 16.314 -9.192 2.505 1.00 90.69 415 ARG A N 1
ATOM 2925 C CA . ARG A 1 415 ? 15.446 -10.117 3.242 1.00 90.69 415 ARG A CA 1
ATOM 2926 C C . ARG A 1 415 ? 13.965 -9.824 2.998 1.00 90.69 415 ARG A C 1
ATOM 2928 O O . ARG A 1 415 ? 13.204 -10.749 2.716 1.00 90.69 415 ARG A O 1
ATOM 2935 N N . GLY A 1 416 ? 13.564 -8.557 3.083 1.00 87.69 416 GLY A N 1
ATOM 2936 C CA . GLY A 1 416 ? 12.179 -8.122 2.901 1.00 87.69 416 GLY A CA 1
ATOM 2937 C C . GLY A 1 416 ? 11.637 -8.400 1.499 1.00 87.69 416 GLY A C 1
ATOM 2938 O O . GLY A 1 416 ? 10.510 -8.867 1.359 1.00 87.69 416 GLY A O 1
ATOM 2939 N N . ILE A 1 417 ? 12.437 -8.183 0.454 1.00 87.38 417 ILE A N 1
ATOM 2940 C CA . ILE A 1 417 ? 12.011 -8.477 -0.920 1.00 87.38 417 ILE A CA 1
ATOM 2941 C C . ILE A 1 417 ? 12.095 -9.976 -1.252 1.00 87.38 417 ILE A C 1
ATOM 2943 O O . ILE A 1 417 ? 11.292 -10.473 -2.037 1.00 87.38 417 ILE A O 1
ATOM 2947 N N . SER A 1 418 ? 12.987 -10.730 -0.596 1.00 91.25 418 SER A N 1
ATOM 2948 C CA . SER A 1 418 ? 13.129 -12.186 -0.785 1.00 91.25 418 SER A CA 1
ATOM 2949 C C . SER A 1 418 ? 11.909 -12.993 -0.352 1.00 91.25 418 SER A C 1
ATOM 2951 O O . SER A 1 418 ? 11.701 -14.096 -0.856 1.00 91.25 418 SER A O 1
ATOM 2953 N N . VAL A 1 419 ? 11.088 -12.463 0.559 1.00 93.44 419 VAL A N 1
ATOM 2954 C CA . VAL A 1 419 ? 9.854 -13.141 0.980 1.00 93.44 419 VAL A CA 1
ATOM 2955 C C . VAL A 1 419 ? 8.675 -12.897 0.035 1.00 93.44 419 VAL A C 1
ATOM 2957 O O . VAL A 1 419 ? 7.656 -13.570 0.180 1.00 93.44 419 VAL A O 1
ATOM 2960 N N . LEU A 1 420 ? 8.788 -11.971 -0.923 1.00 93.62 420 LEU A N 1
ATOM 2961 C CA . LEU A 1 420 ? 7.748 -11.672 -1.908 1.00 93.62 420 LEU A CA 1
ATOM 2962 C C . LEU A 1 420 ? 7.897 -12.575 -3.136 1.00 93.62 420 LEU A C 1
ATOM 2964 O O . LEU A 1 420 ? 8.986 -12.722 -3.687 1.00 93.62 420 LEU A O 1
ATOM 2968 N N . ASN A 1 421 ? 6.785 -13.157 -3.585 1.00 94.81 421 ASN A N 1
ATOM 2969 C CA . ASN A 1 421 ? 6.753 -14.006 -4.777 1.00 94.81 421 ASN A CA 1
ATOM 2970 C C . ASN A 1 421 ? 5.756 -13.565 -5.834 1.00 94.81 421 ASN A C 1
ATOM 2972 O O . ASN A 1 421 ? 5.907 -13.917 -7.001 1.00 94.81 421 ASN A O 1
ATOM 2976 N N . GLU A 1 422 ? 4.734 -12.808 -5.454 1.00 96.00 422 GLU A N 1
ATOM 2977 C CA . GLU A 1 422 ? 3.850 -12.174 -6.416 1.00 96.00 422 GLU A CA 1
ATOM 2978 C C . GLU A 1 422 ? 3.245 -10.903 -5.834 1.00 96.00 422 GLU A C 1
ATOM 2980 O O . GLU A 1 422 ? 2.927 -10.822 -4.647 1.00 96.00 422 GLU A O 1
ATOM 2985 N N . LEU A 1 423 ? 3.098 -9.911 -6.699 1.00 96.25 423 LEU A N 1
ATOM 2986 C CA . LEU A 1 423 ? 2.536 -8.614 -6.385 1.00 96.25 423 LEU A CA 1
ATOM 2987 C C . LEU A 1 423 ? 1.735 -8.153 -7.599 1.00 96.25 423 LEU A C 1
ATOM 2989 O O . LEU A 1 423 ? 2.219 -8.218 -8.727 1.00 96.25 423 LEU A O 1
ATOM 2993 N N . GLY A 1 424 ? 0.515 -7.683 -7.384 1.00 96.44 424 GLY A N 1
ATOM 2994 C CA . GLY A 1 424 ? -0.301 -7.169 -8.472 1.00 96.44 424 GLY A CA 1
ATOM 2995 C C . GLY A 1 424 ? -1.393 -6.236 -7.996 1.00 96.44 424 GLY A C 1
ATOM 2996 O O . GLY A 1 424 ? -1.828 -6.299 -6.849 1.00 96.44 424 GLY A O 1
ATOM 2997 N N . GLY A 1 425 ? -1.841 -5.375 -8.895 1.00 96.00 425 GLY A N 1
ATOM 2998 C CA . GLY A 1 425 ? -2.932 -4.452 -8.671 1.00 96.00 425 GLY A CA 1
ATOM 2999 C C . GLY A 1 425 ? -3.610 -4.072 -9.978 1.00 96.00 425 GLY A C 1
ATOM 3000 O O . GLY A 1 425 ? -2.977 -4.030 -11.028 1.00 96.00 425 GLY A O 1
ATOM 3001 N N . ALA A 1 426 ? -4.900 -3.779 -9.912 1.00 95.25 426 ALA A N 1
ATOM 3002 C CA . ALA A 1 426 ? -5.658 -3.158 -10.987 1.00 95.25 426 ALA A CA 1
ATOM 3003 C C . ALA A 1 426 ? -6.575 -2.089 -10.403 1.00 95.25 426 ALA A C 1
ATOM 3005 O O . ALA A 1 426 ? -7.168 -2.290 -9.346 1.00 95.25 426 ALA A O 1
ATOM 3006 N N . VAL A 1 427 ? -6.712 -0.977 -11.115 1.00 92.25 427 VAL A N 1
ATOM 3007 C CA . VAL A 1 427 ? -7.646 0.107 -10.825 1.00 92.25 427 VAL A CA 1
ATOM 3008 C C . VAL A 1 427 ? -8.416 0.423 -12.099 1.00 92.25 427 VAL A C 1
ATOM 3010 O O . VAL A 1 427 ? -7.821 0.757 -13.128 1.00 92.25 427 VAL A O 1
ATOM 3013 N N . ARG A 1 428 ? -9.744 0.343 -12.026 1.00 91.19 428 ARG A N 1
ATOM 3014 C CA . ARG A 1 428 ? -10.653 0.676 -13.128 1.00 91.19 428 ARG A CA 1
ATOM 3015 C C . ARG A 1 428 ? -11.725 1.663 -12.682 1.00 91.19 428 ARG A C 1
ATOM 3017 O O . ARG A 1 428 ? -12.169 1.624 -11.537 1.00 91.19 428 ARG A O 1
ATOM 3024 N N . PHE A 1 429 ? -12.176 2.509 -13.600 1.00 89.31 429 PHE A N 1
ATOM 3025 C CA . PHE A 1 429 ? -13.364 3.345 -13.408 1.00 89.31 429 PHE A CA 1
ATOM 3026 C C . PHE A 1 429 ? -14.563 2.640 -14.030 1.00 89.31 429 PHE A C 1
ATOM 3028 O O . PHE A 1 429 ? -14.623 2.506 -15.251 1.00 89.31 429 PHE A O 1
ATOM 3035 N N . ALA A 1 430 ? -15.491 2.185 -13.189 1.00 88.31 430 ALA A N 1
ATOM 3036 C CA . ALA A 1 430 ? -16.747 1.574 -13.618 1.00 88.31 430 ALA A CA 1
ATOM 3037 C C . ALA A 1 430 ? -17.768 2.635 -14.081 1.00 88.31 430 ALA A C 1
ATOM 3039 O O . ALA A 1 430 ? -18.593 2.359 -14.950 1.00 88.31 430 ALA A O 1
ATOM 3040 N N . SER A 1 431 ? -17.687 3.850 -13.530 1.00 86.62 431 SER A N 1
ATOM 3041 C CA . SER A 1 431 ? -18.407 5.063 -13.952 1.00 86.62 431 SER A CA 1
ATOM 3042 C C . SER A 1 431 ? -17.556 6.306 -13.639 1.00 86.62 431 SER A C 1
ATOM 3044 O O . SER A 1 431 ? -16.437 6.180 -13.142 1.00 86.62 431 SER A O 1
ATOM 3046 N N . ASP A 1 432 ? -18.060 7.512 -13.927 1.00 80.75 432 ASP A N 1
ATOM 3047 C CA . ASP A 1 432 ? -17.354 8.781 -13.643 1.00 80.75 432 ASP A CA 1
ATOM 3048 C C . ASP A 1 432 ? -17.044 9.006 -12.161 1.00 80.75 432 ASP A C 1
ATOM 3050 O O . ASP A 1 432 ? -16.088 9.699 -11.816 1.00 80.75 432 ASP A O 1
ATOM 3054 N N . ASP A 1 433 ? -17.853 8.420 -11.289 1.00 84.94 433 ASP A N 1
ATOM 3055 C CA . ASP A 1 433 ? -17.810 8.596 -9.845 1.00 84.94 433 ASP A CA 1
ATOM 3056 C C . ASP A 1 433 ? -17.496 7.299 -9.088 1.00 84.94 433 ASP A C 1
ATOM 3058 O O . ASP A 1 433 ? -17.343 7.359 -7.866 1.00 84.94 433 ASP A O 1
ATOM 3062 N N . LYS A 1 434 ? -17.382 6.154 -9.786 1.00 88.19 434 LYS A N 1
ATOM 3063 C CA . LYS A 1 434 ? -17.117 4.828 -9.208 1.00 88.19 434 LYS A CA 1
ATOM 3064 C C . LYS A 1 434 ? -15.798 4.238 -9.700 1.00 88.19 434 LYS A C 1
ATOM 3066 O O . LYS A 1 434 ? -15.640 3.891 -10.872 1.00 88.19 434 LYS A O 1
ATOM 3071 N N . LEU A 1 435 ? -14.892 4.026 -8.756 1.00 91.31 435 LEU A N 1
ATOM 3072 C CA . LEU A 1 435 ? -13.643 3.296 -8.917 1.00 91.31 435 LEU A CA 1
ATOM 3073 C C . LEU A 1 435 ? -13.777 1.892 -8.328 1.00 91.31 435 LEU A C 1
ATOM 3075 O O . LEU A 1 435 ? -14.431 1.685 -7.303 1.00 91.31 435 LEU A O 1
ATOM 3079 N N . GLU A 1 436 ? -13.129 0.928 -8.964 1.00 93.88 436 GLU A N 1
ATOM 3080 C CA . GLU A 1 436 ? -12.959 -0.429 -8.463 1.00 93.88 436 GLU A CA 1
ATOM 3081 C C . GLU A 1 436 ? -11.484 -0.806 -8.506 1.00 93.88 436 GLU A C 1
ATOM 3083 O O . GLU A 1 436 ? -10.758 -0.422 -9.427 1.00 93.88 436 GLU A O 1
ATOM 3088 N N . PHE A 1 437 ? -11.040 -1.555 -7.502 1.00 94.88 437 PHE A N 1
ATOM 3089 C CA . PHE A 1 437 ? -9.662 -2.001 -7.417 1.00 94.88 437 PHE A CA 1
ATOM 3090 C C . PHE A 1 437 ? -9.549 -3.462 -7.001 1.00 94.88 437 PHE A C 1
ATOM 3092 O O . PHE A 1 437 ? -10.368 -3.989 -6.245 1.00 94.88 437 PHE A O 1
ATOM 3099 N N . ILE A 1 438 ? -8.483 -4.088 -7.485 1.00 95.56 438 ILE A N 1
ATOM 3100 C CA . ILE A 1 438 ? -8.014 -5.414 -7.095 1.00 95.56 438 ILE A CA 1
ATOM 3101 C C . ILE A 1 438 ? -6.557 -5.246 -6.680 1.00 95.56 438 ILE A C 1
ATOM 3103 O O . ILE A 1 438 ? -5.813 -4.525 -7.338 1.00 95.56 438 ILE A O 1
ATOM 3107 N N . TYR A 1 439 ? -6.135 -5.900 -5.607 1.00 96.19 439 TYR A N 1
ATOM 3108 C CA . TYR A 1 439 ? -4.736 -5.944 -5.199 1.00 96.19 439 TYR A CA 1
ATOM 3109 C C . TYR A 1 439 ? -4.400 -7.319 -4.637 1.00 96.19 439 TYR A C 1
ATOM 3111 O O . TYR A 1 439 ? -5.218 -7.926 -3.954 1.00 96.19 439 TYR A O 1
ATOM 3119 N N . THR A 1 440 ? -3.204 -7.820 -4.916 1.00 95.56 440 THR A N 1
ATOM 3120 C CA . THR A 1 440 ? -2.752 -9.128 -4.449 1.00 95.56 440 THR A CA 1
ATOM 3121 C C . THR A 1 440 ? -1.303 -9.083 -4.007 1.00 95.56 440 THR A C 1
ATOM 3123 O O . THR A 1 440 ? -0.463 -8.457 -4.653 1.00 95.56 440 THR A O 1
ATOM 3126 N N . VAL A 1 441 ? -1.007 -9.812 -2.934 1.00 95.19 441 VAL A N 1
ATOM 3127 C CA . VAL A 1 441 ? 0.357 -10.115 -2.490 1.00 95.19 441 VAL A CA 1
ATOM 3128 C C . VAL A 1 441 ? 0.430 -11.599 -2.193 1.00 95.19 441 VAL A C 1
ATOM 3130 O O . VAL A 1 441 ? -0.435 -12.135 -1.499 1.00 95.19 441 VAL A O 1
ATOM 3133 N N . ARG A 1 442 ? 1.472 -12.260 -2.692 1.00 95.50 442 ARG A N 1
ATOM 3134 C CA . ARG A 1 442 ? 1.830 -13.631 -2.330 1.00 95.50 442 ARG A CA 1
ATOM 3135 C C . ARG A 1 442 ? 3.280 -13.695 -1.884 1.00 95.50 442 ARG A C 1
ATOM 3137 O O . ARG A 1 442 ? 4.156 -13.062 -2.473 1.00 95.50 442 ARG A O 1
ATOM 3144 N N . THR A 1 443 ? 3.523 -14.504 -0.867 1.00 95.38 443 THR A N 1
ATOM 3145 C CA . THR A 1 443 ? 4.818 -14.660 -0.216 1.00 95.38 443 THR A CA 1
ATOM 3146 C C . THR A 1 443 ? 5.293 -16.098 -0.187 1.00 95.38 443 THR A C 1
ATOM 3148 O O . THR A 1 443 ? 4.558 -17.032 -0.539 1.00 95.38 443 THR A O 1
ATOM 3151 N N . ILE A 1 444 ? 6.520 -16.282 0.304 1.00 95.12 444 ILE A N 1
ATOM 3152 C CA . ILE A 1 444 ? 7.145 -17.598 0.441 1.00 95.12 444 ILE A CA 1
ATOM 3153 C C . ILE A 1 444 ? 6.306 -18.539 1.304 1.00 95.12 444 ILE A C 1
ATOM 3155 O O . ILE A 1 444 ? 6.309 -19.738 1.047 1.00 95.12 444 ILE A O 1
ATOM 3159 N N . TRP A 1 445 ? 5.510 -18.020 2.246 1.00 95.00 445 TRP A N 1
ATOM 3160 C CA . TRP A 1 445 ? 4.640 -18.824 3.109 1.00 95.00 445 TRP A CA 1
ATOM 3161 C C . TRP A 1 445 ? 3.521 -19.548 2.360 1.00 95.00 445 TRP A C 1
ATOM 3163 O O . TRP A 1 445 ? 2.948 -20.487 2.908 1.00 95.00 445 TRP A O 1
ATOM 3173 N N . SER A 1 446 ? 3.258 -19.205 1.093 1.00 94.62 446 SER A N 1
ATOM 3174 C CA . SER A 1 446 ? 2.381 -19.996 0.216 1.00 94.62 446 SER A CA 1
ATOM 3175 C C . SER A 1 446 ? 2.924 -21.402 -0.080 1.00 94.62 446 SER A C 1
ATOM 3177 O O . SER A 1 446 ? 2.176 -22.277 -0.513 1.00 94.62 446 SER A O 1
ATOM 3179 N N . ASN A 1 447 ? 4.202 -21.650 0.211 1.00 95.62 447 ASN A N 1
ATOM 3180 C CA . ASN A 1 447 ? 4.853 -22.947 0.076 1.00 95.62 447 ASN A CA 1
ATOM 3181 C C . ASN A 1 447 ? 4.664 -23.843 1.315 1.00 95.62 447 ASN A C 1
ATOM 3183 O O . ASN A 1 447 ? 4.344 -23.342 2.400 1.00 95.62 447 ASN A O 1
ATOM 3187 N N . PRO A 1 448 ? 4.902 -25.165 1.187 1.00 95.25 448 PRO A N 1
ATOM 3188 C CA . PRO A 1 448 ? 5.044 -26.070 2.329 1.00 95.25 448 PRO A CA 1
ATOM 3189 C C . PRO A 1 448 ? 6.088 -25.588 3.349 1.00 95.25 448 PRO A C 1
ATOM 3191 O O . PRO A 1 448 ? 7.064 -24.933 2.983 1.00 95.25 448 PRO A O 1
ATOM 3194 N N . ASP A 1 449 ? 5.898 -25.927 4.629 1.00 93.06 449 ASP A N 1
ATOM 3195 C CA . ASP A 1 449 ? 6.754 -25.448 5.729 1.00 93.06 449 ASP A CA 1
ATOM 3196 C C . ASP A 1 449 ? 8.238 -25.816 5.537 1.00 93.06 449 ASP A C 1
ATOM 3198 O O . ASP A 1 449 ? 9.117 -25.028 5.884 1.00 93.06 449 ASP A O 1
ATOM 3202 N N . ASP A 1 450 ? 8.537 -26.985 4.960 1.00 95.62 450 ASP A N 1
ATOM 3203 C CA . ASP A 1 450 ? 9.914 -27.422 4.713 1.00 95.62 450 ASP A CA 1
ATOM 3204 C C . ASP A 1 450 ? 10.588 -26.606 3.597 1.00 95.62 450 ASP A C 1
ATOM 3206 O O . ASP A 1 450 ? 11.769 -26.274 3.703 1.00 95.62 450 ASP A O 1
ATOM 3210 N N . VAL A 1 451 ? 9.836 -26.224 2.559 1.00 96.75 451 VAL A N 1
ATOM 3211 C CA . VAL A 1 451 ? 10.301 -25.323 1.497 1.00 96.75 451 VAL A CA 1
ATOM 3212 C C . VAL A 1 451 ? 10.533 -23.922 2.065 1.00 96.75 451 VAL A C 1
ATOM 3214 O O . VAL A 1 451 ? 11.589 -23.342 1.829 1.00 96.75 451 VAL A O 1
ATOM 3217 N N . VAL A 1 452 ? 9.607 -23.406 2.885 1.00 95.62 452 VAL A N 1
ATOM 3218 C CA . VAL A 1 452 ? 9.760 -22.111 3.578 1.00 95.62 452 VAL A CA 1
ATOM 3219 C C . VAL A 1 452 ? 11.021 -22.094 4.441 1.00 95.62 452 VAL A C 1
ATOM 3221 O O . VAL A 1 452 ? 11.803 -21.149 4.364 1.00 95.62 452 VAL A O 1
ATOM 3224 N N . ALA A 1 453 ? 11.254 -23.144 5.232 1.00 94.69 453 ALA A N 1
ATOM 3225 C CA . ALA A 1 453 ? 12.433 -23.240 6.087 1.00 94.69 453 ALA A CA 1
ATOM 3226 C C . ALA A 1 453 ? 13.741 -23.212 5.279 1.00 94.69 453 ALA A C 1
ATOM 3228 O O . ALA A 1 453 ? 14.676 -22.509 5.663 1.00 94.69 453 ALA A O 1
ATOM 3229 N N . LYS A 1 454 ? 13.792 -23.925 4.145 1.00 96.44 454 LYS A N 1
ATOM 3230 C CA . LYS A 1 454 ? 14.950 -23.913 3.236 1.00 96.44 454 LYS A CA 1
ATOM 3231 C C . LYS A 1 454 ? 15.163 -22.536 2.600 1.00 96.44 454 LYS A C 1
ATOM 3233 O O . LYS A 1 454 ? 16.301 -22.096 2.500 1.00 96.44 454 LYS A O 1
ATOM 3238 N N . ILE A 1 455 ? 14.089 -21.840 2.219 1.00 95.56 455 ILE A N 1
ATOM 3239 C CA . ILE A 1 455 ? 14.169 -20.484 1.657 1.00 95.56 455 ILE A CA 1
ATOM 3240 C C . ILE A 1 455 ? 14.687 -19.482 2.697 1.00 95.56 455 ILE A C 1
ATOM 3242 O O . ILE A 1 455 ? 15.585 -18.704 2.400 1.00 95.56 455 ILE A O 1
ATOM 3246 N N . ILE A 1 456 ? 14.165 -19.506 3.929 1.00 94.25 456 ILE A N 1
ATOM 3247 C CA . ILE A 1 456 ? 14.609 -18.603 5.007 1.00 94.25 456 ILE A CA 1
ATOM 3248 C C . ILE A 1 456 ? 16.098 -18.809 5.330 1.00 94.25 456 ILE A C 1
ATOM 3250 O O . ILE A 1 456 ? 16.790 -17.849 5.676 1.00 94.25 456 ILE A O 1
ATOM 3254 N N . ALA A 1 457 ? 16.603 -20.037 5.177 1.00 95.00 457 ALA A N 1
ATOM 3255 C CA . ALA A 1 457 ? 18.016 -20.356 5.363 1.00 95.00 457 ALA A CA 1
ATOM 3256 C C . ALA A 1 457 ? 18.941 -19.731 4.300 1.00 95.00 457 ALA A C 1
ATOM 3258 O O . ALA A 1 457 ? 20.146 -19.656 4.532 1.00 95.00 457 ALA A O 1
ATOM 3259 N N . ILE A 1 458 ? 18.408 -19.250 3.169 1.00 94.56 458 ILE A N 1
ATOM 3260 C CA . ILE A 1 458 ? 19.169 -18.416 2.233 1.00 94.56 458 ILE A CA 1
ATOM 3261 C C . ILE A 1 458 ? 19.342 -17.042 2.881 1.00 94.56 458 ILE A C 1
ATOM 3263 O O . ILE A 1 458 ? 18.368 -16.310 3.089 1.00 94.56 458 ILE A O 1
ATOM 3267 N N . THR A 1 459 ? 20.575 -16.705 3.252 1.00 93.12 459 THR A N 1
ATOM 3268 C CA . THR A 1 459 ? 20.881 -15.431 3.913 1.00 93.12 459 THR A CA 1
ATOM 3269 C C . THR A 1 459 ? 21.109 -14.317 2.886 1.00 93.12 459 THR A C 1
ATOM 3271 O O . THR A 1 459 ? 21.501 -14.605 1.750 1.00 93.12 459 THR A O 1
ATOM 3274 N N . PRO A 1 460 ? 20.890 -13.037 3.237 1.00 90.75 460 PRO A N 1
ATOM 3275 C CA . PRO A 1 460 ? 21.140 -11.925 2.323 1.00 90.75 460 PRO A CA 1
ATOM 3276 C C . PRO A 1 460 ? 22.595 -11.861 1.824 1.00 90.75 460 PRO A C 1
ATOM 3278 O O . PRO A 1 460 ? 22.840 -11.486 0.682 1.00 90.75 460 PRO A O 1
ATOM 3281 N N . GLU A 1 461 ? 23.568 -12.307 2.621 1.00 88.31 461 GLU A N 1
ATOM 3282 C CA . GLU A 1 461 ? 24.986 -12.378 2.239 1.00 88.31 461 GLU A CA 1
ATOM 3283 C C . GLU A 1 461 ? 25.229 -13.338 1.070 1.00 88.31 461 GLU A C 1
ATOM 3285 O O . GLU A 1 461 ? 26.142 -13.127 0.268 1.00 88.31 461 GLU A O 1
ATOM 3290 N N . MET A 1 462 ? 24.395 -14.377 0.927 1.00 90.50 462 MET A N 1
ATOM 3291 C CA . MET A 1 462 ? 24.499 -15.322 -0.187 1.00 90.50 462 MET A CA 1
ATOM 3292 C C . MET A 1 462 ? 24.241 -14.666 -1.548 1.00 90.50 462 MET A C 1
ATOM 3294 O O . MET A 1 462 ? 24.637 -15.206 -2.581 1.00 90.50 462 MET A O 1
ATOM 3298 N N . PHE A 1 463 ? 23.582 -13.508 -1.577 1.00 88.12 463 PHE A N 1
ATOM 3299 C CA . PHE A 1 463 ? 23.371 -12.762 -2.812 1.00 88.12 463 PHE A CA 1
ATOM 3300 C C . PHE A 1 463 ? 24.656 -12.078 -3.298 1.00 88.12 463 PHE A C 1
ATOM 3302 O O . PHE A 1 463 ? 24.896 -12.026 -4.500 1.00 88.12 463 PHE A O 1
ATOM 3309 N N . PHE A 1 464 ? 25.509 -11.615 -2.381 1.00 84.19 464 PHE A N 1
ATOM 3310 C CA . PHE A 1 464 ? 26.758 -10.916 -2.711 1.00 84.19 464 PHE A CA 1
ATOM 3311 C C . PHE A 1 464 ? 27.905 -11.859 -3.079 1.00 84.19 464 PHE A C 1
ATOM 3313 O O . PHE A 1 464 ? 28.861 -11.440 -3.717 1.00 84.19 464 PHE A O 1
ATOM 3320 N N . ASN A 1 465 ? 27.809 -13.139 -2.709 1.00 84.44 465 ASN A N 1
ATOM 3321 C CA . ASN A 1 465 ? 28.784 -14.167 -3.081 1.00 84.44 465 ASN A CA 1
ATOM 3322 C C . ASN A 1 465 ? 28.262 -15.139 -4.159 1.00 84.44 465 ASN A C 1
ATOM 3324 O O . ASN A 1 465 ? 28.849 -16.202 -4.360 1.00 84.44 465 ASN A O 1
ATOM 3328 N N . ASN A 1 466 ? 27.160 -14.783 -4.832 1.00 82.56 466 ASN A N 1
ATOM 3329 C CA . ASN A 1 466 ? 26.517 -15.546 -5.909 1.00 82.56 466 ASN A CA 1
ATOM 3330 C C . ASN A 1 466 ? 26.015 -16.953 -5.537 1.00 82.56 466 ASN A C 1
ATOM 3332 O O . ASN A 1 466 ? 25.750 -17.756 -6.425 1.00 82.56 466 ASN A O 1
ATOM 3336 N N . LYS A 1 467 ? 25.830 -17.267 -4.249 1.00 90.06 467 LYS A N 1
ATOM 3337 C CA . LYS A 1 467 ? 25.343 -18.588 -3.801 1.00 90.06 467 LYS A CA 1
ATOM 3338 C C . LYS A 1 467 ? 23.829 -18.668 -3.627 1.00 90.06 467 LYS A C 1
ATOM 3340 O O . LYS A 1 467 ? 23.287 -19.770 -3.556 1.00 90.06 467 LYS A O 1
ATOM 3345 N N . ALA A 1 468 ? 23.134 -17.531 -3.539 1.00 91.56 468 ALA A N 1
ATOM 3346 C CA . ALA A 1 468 ? 21.683 -17.505 -3.339 1.00 91.56 468 ALA A CA 1
ATOM 3347 C C . ALA A 1 468 ? 20.936 -18.207 -4.485 1.00 91.56 468 ALA A C 1
ATOM 3349 O O . ALA A 1 468 ? 20.042 -19.011 -4.228 1.00 91.56 468 ALA A O 1
ATOM 3350 N N . GLY A 1 469 ? 21.357 -17.963 -5.733 1.00 91.81 469 GLY A N 1
ATOM 3351 C CA . GLY A 1 469 ? 20.769 -18.575 -6.927 1.00 91.81 469 GLY A CA 1
ATOM 3352 C C . GLY A 1 469 ? 20.902 -20.095 -6.959 1.00 91.81 469 GLY A C 1
ATOM 3353 O O . GLY A 1 469 ? 19.927 -20.790 -7.239 1.00 91.81 469 GLY A O 1
ATOM 3354 N N . ASP A 1 470 ? 22.077 -20.621 -6.611 1.00 93.25 470 ASP A N 1
ATOM 3355 C CA . ASP A 1 470 ? 22.327 -22.066 -6.577 1.00 93.25 470 ASP A CA 1
ATOM 3356 C C . ASP A 1 470 ? 21.520 -22.757 -5.473 1.00 93.25 470 ASP A C 1
ATOM 3358 O O . ASP A 1 470 ? 20.916 -23.808 -5.698 1.00 93.25 470 ASP A O 1
ATOM 3362 N N . ALA A 1 471 ? 21.448 -22.142 -4.288 1.00 95.69 471 ALA A N 1
ATOM 3363 C CA . ALA A 1 471 ? 20.635 -22.653 -3.191 1.00 95.69 471 ALA A CA 1
ATOM 3364 C C . ALA A 1 471 ? 19.141 -22.653 -3.550 1.00 95.69 471 ALA A C 1
ATOM 3366 O O . ALA A 1 471 ? 18.452 -23.653 -3.348 1.00 95.69 471 ALA A O 1
ATOM 3367 N N . ALA A 1 472 ? 18.644 -21.562 -4.137 1.00 96.12 472 ALA A N 1
ATOM 3368 C CA . ALA A 1 472 ? 17.265 -21.462 -4.598 1.00 96.12 472 ALA A CA 1
ATOM 3369 C C . ALA A 1 472 ? 16.946 -22.486 -5.696 1.00 96.12 472 ALA A C 1
ATOM 3371 O O . ALA A 1 472 ? 15.905 -23.142 -5.636 1.00 96.12 472 ALA A O 1
ATOM 3372 N N . LYS A 1 473 ? 17.867 -22.693 -6.644 1.00 96.44 473 LYS A N 1
ATOM 3373 C CA . LYS A 1 473 ? 17.745 -23.722 -7.680 1.00 96.44 473 LYS A CA 1
ATOM 3374 C C . LYS A 1 473 ? 17.594 -25.115 -7.072 1.00 96.44 473 LYS A C 1
ATOM 3376 O O . LYS A 1 473 ? 16.655 -25.824 -7.423 1.00 96.44 473 LYS A O 1
ATOM 3381 N N . ALA A 1 474 ? 18.453 -25.477 -6.118 1.00 97.56 474 ALA A N 1
ATOM 3382 C CA . ALA A 1 474 ? 18.390 -26.777 -5.452 1.00 97.56 474 ALA A CA 1
ATOM 3383 C C . ALA A 1 474 ? 17.050 -26.997 -4.724 1.00 97.56 474 ALA A C 1
ATOM 3385 O O . ALA A 1 474 ? 16.492 -28.094 -4.757 1.00 97.56 474 ALA A O 1
ATOM 3386 N N . ILE A 1 475 ? 16.494 -25.953 -4.099 1.00 97.81 475 ILE A N 1
ATOM 3387 C CA . ILE A 1 475 ? 15.172 -26.015 -3.455 1.00 97.81 475 ILE A CA 1
ATOM 3388 C C . ILE A 1 475 ? 14.066 -26.228 -4.496 1.00 97.81 475 ILE A C 1
ATOM 3390 O O . ILE A 1 475 ? 13.206 -27.088 -4.301 1.00 97.81 475 ILE A O 1
ATOM 3394 N N . ALA A 1 476 ? 14.088 -25.466 -5.594 1.00 97.06 476 ALA A N 1
ATOM 3395 C CA . ALA A 1 476 ? 13.105 -25.573 -6.668 1.00 97.06 476 ALA A CA 1
ATOM 3396 C C . ALA A 1 476 ? 13.119 -26.967 -7.321 1.00 97.06 476 ALA A C 1
ATOM 3398 O O . ALA A 1 476 ? 12.061 -27.566 -7.514 1.00 97.06 476 ALA A O 1
ATOM 3399 N N . GLU A 1 477 ? 14.306 -27.515 -7.593 1.00 97.44 477 GLU A N 1
ATOM 3400 C CA . GLU A 1 477 ? 14.492 -28.858 -8.161 1.00 97.44 477 GLU A CA 1
ATOM 3401 C C . GLU A 1 477 ? 14.048 -29.966 -7.199 1.00 97.44 477 GLU A C 1
ATOM 3403 O O . GLU A 1 477 ? 13.432 -30.943 -7.623 1.00 97.44 477 GLU A O 1
ATOM 3408 N N . ALA A 1 478 ? 14.292 -29.803 -5.895 1.00 97.88 478 ALA A N 1
ATOM 3409 C CA . ALA A 1 478 ? 13.844 -30.750 -4.876 1.00 97.88 478 ALA A CA 1
ATOM 3410 C C . ALA A 1 478 ? 12.327 -30.694 -4.616 1.00 97.88 478 ALA A C 1
ATOM 3412 O O . ALA A 1 478 ? 11.785 -31.576 -3.953 1.00 97.88 478 ALA A O 1
ATOM 3413 N N . SER A 1 479 ? 11.634 -29.641 -5.061 1.00 97.19 479 SER A N 1
ATOM 3414 C CA . SER A 1 479 ? 10.204 -29.412 -4.804 1.00 97.19 479 SER A CA 1
ATOM 3415 C C . SER A 1 479 ? 9.473 -28.867 -6.044 1.00 97.19 479 SER A C 1
ATOM 3417 O O . SER A 1 479 ? 8.874 -27.790 -5.973 1.00 97.19 479 SER A O 1
ATOM 3419 N N . PRO A 1 480 ? 9.455 -29.597 -7.178 1.00 95.56 480 PRO A N 1
ATOM 3420 C CA . PRO A 1 480 ? 8.990 -29.075 -8.470 1.00 95.56 480 PRO A CA 1
ATOM 3421 C C . PRO A 1 480 ? 7.494 -28.719 -8.505 1.00 95.56 480 PRO A C 1
ATOM 3423 O O . PRO A 1 480 ? 7.077 -27.899 -9.317 1.00 95.56 480 PRO A O 1
ATOM 3426 N N . GLY A 1 481 ? 6.682 -29.307 -7.619 1.00 93.62 481 GLY A N 1
ATOM 3427 C CA . GLY A 1 481 ? 5.259 -28.977 -7.461 1.00 93.62 481 GLY A CA 1
ATOM 3428 C C . GLY A 1 481 ? 4.975 -27.806 -6.512 1.00 93.62 481 GLY A C 1
ATOM 3429 O O . GLY A 1 481 ? 3.813 -27.483 -6.271 1.00 93.62 481 GLY A O 1
ATOM 3430 N N . SER A 1 482 ? 6.008 -27.195 -5.923 1.00 95.56 482 SER A N 1
ATOM 3431 C CA . SER A 1 482 ? 5.837 -26.055 -5.020 1.00 95.56 482 SER A CA 1
ATOM 3432 C C . SER A 1 482 ? 5.598 -24.752 -5.796 1.00 95.56 482 SER A C 1
ATOM 3434 O O . SER A 1 482 ? 6.146 -24.579 -6.890 1.00 95.56 482 SER A O 1
ATOM 3436 N N . PRO A 1 483 ? 4.839 -23.792 -5.233 1.00 95.56 483 PRO A N 1
ATOM 3437 C CA . PRO A 1 483 ? 4.737 -22.449 -5.801 1.00 95.56 483 PRO A CA 1
ATOM 3438 C C . PRO A 1 483 ? 6.104 -21.800 -6.071 1.00 95.56 483 PRO A C 1
ATOM 3440 O O . PRO A 1 483 ? 6.298 -21.201 -7.127 1.00 95.56 483 PRO A O 1
ATOM 3443 N N . PHE A 1 484 ? 7.072 -22.001 -5.173 1.00 96.50 484 PHE A N 1
ATOM 3444 C CA . PHE A 1 484 ? 8.430 -21.480 -5.288 1.00 96.50 484 PHE A CA 1
ATOM 3445 C C . PHE A 1 484 ? 9.159 -22.000 -6.524 1.00 96.50 484 PHE A C 1
ATOM 3447 O O . PHE A 1 484 ? 9.854 -21.227 -7.168 1.00 96.50 484 PHE A O 1
ATOM 3454 N N . ALA A 1 485 ? 8.982 -23.267 -6.912 1.00 96.06 485 ALA A N 1
ATOM 3455 C CA . ALA A 1 485 ? 9.600 -23.785 -8.133 1.00 96.06 485 ALA A CA 1
ATOM 3456 C C . ALA A 1 485 ? 9.075 -23.072 -9.393 1.00 96.06 485 ALA A C 1
ATOM 3458 O O . ALA A 1 485 ? 9.850 -22.741 -10.293 1.00 96.06 485 ALA A O 1
ATOM 3459 N N . ALA A 1 486 ? 7.773 -22.767 -9.440 1.00 95.19 486 ALA A N 1
ATOM 3460 C CA . ALA A 1 486 ? 7.188 -21.974 -10.520 1.00 95.19 486 ALA A CA 1
ATOM 3461 C C . ALA A 1 486 ? 7.674 -20.514 -10.494 1.00 95.19 486 ALA A C 1
ATOM 3463 O O . ALA A 1 486 ? 7.948 -19.942 -11.546 1.00 95.19 486 ALA A O 1
ATOM 3464 N N . ASP A 1 487 ? 7.820 -19.925 -9.306 1.00 95.75 487 ASP A N 1
ATOM 3465 C CA . ASP A 1 487 ? 8.324 -18.560 -9.128 1.00 95.75 487 ASP A CA 1
ATOM 3466 C C . ASP A 1 487 ? 9.827 -18.453 -9.470 1.00 95.75 487 ASP A C 1
ATOM 3468 O O . ASP A 1 487 ? 10.252 -17.496 -10.113 1.00 95.75 487 ASP A O 1
ATOM 3472 N N . PHE A 1 488 ? 10.628 -19.471 -9.149 1.00 95.38 488 PHE A N 1
ATOM 3473 C CA . PHE A 1 488 ? 12.026 -19.585 -9.570 1.00 95.38 488 PHE A CA 1
ATOM 3474 C C . PHE A 1 488 ? 12.148 -19.696 -11.093 1.00 95.38 488 PHE A C 1
ATOM 3476 O O . PHE A 1 488 ? 12.967 -19.006 -11.697 1.00 95.38 488 PHE A O 1
ATOM 3483 N N . LYS A 1 489 ? 11.283 -20.497 -11.732 1.00 94.50 489 LYS A N 1
ATOM 3484 C CA . LYS A 1 489 ? 11.206 -20.598 -13.197 1.00 94.50 489 LYS A CA 1
ATOM 3485 C C . LYS A 1 489 ? 10.747 -19.289 -13.855 1.00 94.50 489 LYS A C 1
ATOM 3487 O O . LYS A 1 489 ? 11.220 -18.968 -14.943 1.00 94.50 489 LYS A O 1
ATOM 3492 N N . ALA A 1 490 ? 9.849 -18.536 -13.214 1.00 94.38 490 ALA A N 1
ATOM 3493 C CA . ALA A 1 490 ? 9.453 -17.201 -13.668 1.00 94.38 490 ALA A CA 1
ATOM 3494 C C . ALA A 1 490 ? 10.624 -16.201 -13.617 1.00 94.38 490 ALA A C 1
ATOM 3496 O O . ALA A 1 490 ? 10.718 -15.322 -14.473 1.00 94.38 490 ALA A O 1
ATOM 3497 N N . GLY A 1 491 ? 11.556 -16.388 -12.680 1.00 92.38 491 GLY A N 1
ATOM 3498 C CA . GLY A 1 491 ? 12.785 -15.608 -12.558 1.00 92.38 491 GLY A CA 1
ATOM 3499 C C . GLY A 1 491 ? 12.612 -14.317 -11.756 1.00 92.38 491 GLY A C 1
ATOM 3500 O O . GLY A 1 491 ? 11.575 -14.064 -11.144 1.00 92.38 491 GLY A O 1
ATOM 3501 N N . THR A 1 492 ? 13.658 -13.490 -11.742 1.00 89.00 492 THR A N 1
ATOM 3502 C CA . THR A 1 492 ? 13.680 -12.206 -11.016 1.00 89.00 492 THR A CA 1
ATOM 3503 C C . THR A 1 492 ? 12.856 -11.127 -11.724 1.00 89.00 492 THR A C 1
ATOM 3505 O O . THR A 1 492 ? 12.218 -10.302 -11.070 1.00 89.00 492 THR A O 1
ATOM 3508 N N . GLY A 1 493 ? 12.826 -11.162 -13.062 1.00 86.25 493 GLY A N 1
ATOM 3509 C CA . GLY A 1 493 ? 12.229 -10.126 -13.904 1.00 86.25 493 GLY A CA 1
ATOM 3510 C C . GLY A 1 493 ? 10.740 -9.900 -13.659 1.00 86.25 493 GLY A C 1
ATOM 3511 O O . GLY A 1 493 ? 10.303 -8.754 -13.647 1.00 86.25 493 GLY A O 1
ATOM 3512 N N . GLY A 1 494 ? 9.954 -10.946 -13.389 1.00 88.31 494 GLY A N 1
ATOM 3513 C CA . GLY A 1 494 ? 8.510 -10.785 -13.205 1.00 88.31 494 GLY A CA 1
ATOM 3514 C C . GLY A 1 494 ? 8.141 -9.840 -12.055 1.00 88.31 494 GLY A C 1
ATOM 3515 O O . GLY A 1 494 ? 7.241 -9.020 -12.210 1.00 88.31 494 GLY A O 1
ATOM 3516 N N . LEU A 1 495 ? 8.889 -9.851 -10.943 1.00 90.12 495 LEU A N 1
ATOM 3517 C CA . LEU A 1 495 ? 8.670 -8.927 -9.817 1.00 90.12 495 LEU A CA 1
ATOM 3518 C C . LEU A 1 495 ? 9.126 -7.483 -10.100 1.00 90.12 495 LEU A C 1
ATOM 3520 O O . LEU A 1 495 ? 8.714 -6.572 -9.380 1.00 90.12 495 LEU A O 1
ATOM 3524 N N . MET A 1 496 ? 9.912 -7.246 -11.156 1.00 83.50 496 MET A N 1
ATOM 3525 C CA . MET A 1 496 ? 10.312 -5.895 -11.571 1.00 83.50 496 MET A CA 1
ATOM 3526 C C . MET A 1 496 ? 9.150 -5.104 -12.172 1.00 83.50 496 MET A C 1
ATOM 3528 O O . MET A 1 496 ? 9.128 -3.881 -12.045 1.00 83.50 496 MET A O 1
ATOM 3532 N N . ALA A 1 497 ? 8.162 -5.771 -12.779 1.00 84.94 497 ALA A N 1
ATOM 3533 C CA . ALA A 1 497 ? 7.025 -5.082 -13.386 1.00 84.94 497 ALA A CA 1
ATOM 3534 C C . ALA A 1 497 ? 6.197 -4.276 -12.364 1.00 84.94 497 ALA A C 1
ATOM 3536 O O . ALA A 1 497 ? 6.029 -3.069 -12.563 1.00 84.94 497 ALA A O 1
ATOM 3537 N N . PRO A 1 498 ? 5.753 -4.866 -11.235 1.00 82.56 498 PRO A N 1
ATOM 3538 C CA . PRO A 1 498 ? 5.125 -4.113 -10.155 1.00 82.56 498 PRO A CA 1
ATOM 3539 C C . PRO A 1 498 ? 5.968 -2.945 -9.639 1.00 82.56 498 PRO A C 1
ATOM 3541 O O . PRO A 1 498 ? 5.429 -1.866 -9.415 1.00 82.56 498 PRO A O 1
ATOM 3544 N N . MET A 1 499 ? 7.283 -3.134 -9.474 1.00 80.88 499 MET A N 1
ATOM 3545 C CA . MET A 1 499 ? 8.179 -2.084 -8.978 1.00 80.88 499 MET A CA 1
ATOM 3546 C C . MET A 1 499 ? 8.287 -0.910 -9.956 1.00 80.88 499 MET A C 1
ATOM 3548 O O . MET A 1 499 ? 8.227 0.241 -9.529 1.00 80.88 499 MET A O 1
ATOM 3552 N N . ALA A 1 500 ? 8.383 -1.184 -11.260 1.00 79.94 500 ALA A N 1
ATOM 3553 C CA . ALA A 1 500 ? 8.433 -0.152 -12.292 1.00 79.94 500 ALA A CA 1
ATOM 3554 C C . ALA A 1 500 ? 7.144 0.684 -12.319 1.00 79.94 500 ALA A C 1
ATOM 3556 O O . ALA A 1 500 ? 7.198 1.914 -12.283 1.00 79.94 500 ALA A O 1
ATOM 3557 N N . VAL A 1 501 ? 5.978 0.027 -12.312 1.00 77.81 501 VAL A N 1
ATOM 3558 C CA . VAL A 1 501 ? 4.683 0.724 -12.304 1.00 77.81 501 VAL A CA 1
ATOM 3559 C C . VAL A 1 501 ? 4.484 1.505 -11.004 1.00 77.81 501 VAL A C 1
ATOM 3561 O O . VAL A 1 501 ? 4.080 2.666 -11.043 1.00 77.81 501 VAL A O 1
ATOM 3564 N N . ALA A 1 502 ? 4.812 0.907 -9.855 1.00 72.25 502 ALA A N 1
ATOM 3565 C CA . ALA A 1 502 ? 4.735 1.580 -8.563 1.00 72.25 502 ALA A CA 1
ATOM 3566 C C . ALA A 1 502 ? 5.662 2.803 -8.490 1.00 72.25 502 ALA A C 1
ATOM 3568 O O . ALA A 1 502 ? 5.255 3.826 -7.950 1.00 72.25 502 ALA A O 1
ATOM 3569 N N . GLY A 1 503 ? 6.868 2.729 -9.063 1.00 70.69 503 GLY A N 1
ATOM 3570 C CA . GLY A 1 503 ? 7.804 3.852 -9.136 1.00 70.69 503 GLY A CA 1
ATOM 3571 C C . GLY A 1 503 ? 7.251 5.032 -9.937 1.00 70.69 503 GLY A C 1
ATOM 3572 O O . GLY A 1 503 ? 7.295 6.166 -9.463 1.00 70.69 503 GLY A O 1
ATOM 3573 N N . VAL A 1 504 ? 6.653 4.767 -11.105 1.00 74.00 504 VAL A N 1
ATOM 3574 C CA . VAL A 1 504 ? 5.979 5.804 -11.909 1.00 74.00 504 VAL A CA 1
ATOM 3575 C C . VAL A 1 504 ? 4.813 6.411 -11.132 1.00 74.00 504 VAL A C 1
ATOM 3577 O O . VAL A 1 504 ? 4.720 7.630 -11.015 1.00 74.00 504 VAL A O 1
ATOM 3580 N N . LEU A 1 505 ? 3.950 5.576 -10.545 1.00 66.75 505 LEU A N 1
ATOM 3581 C CA . LEU A 1 505 ? 2.820 6.053 -9.748 1.00 66.75 505 LEU A CA 1
ATOM 3582 C C . LEU A 1 505 ? 3.275 6.886 -8.549 1.00 66.75 505 LEU A C 1
ATOM 3584 O O . LEU A 1 505 ? 2.678 7.922 -8.286 1.00 66.75 505 LEU A O 1
ATOM 3588 N N . ALA A 1 506 ? 4.334 6.479 -7.848 1.00 65.25 506 ALA A N 1
ATOM 3589 C CA . ALA A 1 506 ? 4.887 7.231 -6.728 1.00 65.25 506 ALA A CA 1
ATOM 3590 C C . ALA A 1 506 ? 5.419 8.601 -7.174 1.00 65.25 506 ALA A C 1
ATOM 3592 O O . ALA A 1 506 ? 5.115 9.601 -6.530 1.00 65.25 506 ALA A O 1
ATOM 3593 N N . GLY A 1 507 ? 6.131 8.669 -8.303 1.00 69.62 507 GLY A N 1
ATOM 3594 C CA . GLY A 1 507 ? 6.634 9.929 -8.858 1.00 69.62 507 GLY A CA 1
ATOM 3595 C C . GLY A 1 507 ? 5.534 10.943 -9.193 1.00 69.62 507 GLY A C 1
ATOM 3596 O O . GLY A 1 507 ? 5.768 12.143 -9.100 1.00 69.62 507 GLY A O 1
ATOM 3597 N N . VAL A 1 508 ? 4.327 10.475 -9.527 1.00 65.56 508 VAL A N 1
ATOM 3598 C CA . VAL A 1 508 ? 3.166 11.330 -9.840 1.00 65.56 508 VAL A CA 1
ATOM 3599 C C . VAL A 1 508 ? 2.309 11.618 -8.609 1.00 65.56 508 VAL A C 1
ATOM 3601 O O . VAL A 1 508 ? 1.907 12.755 -8.361 1.00 65.56 508 VAL A O 1
ATOM 3604 N N . ALA A 1 509 ? 2.003 10.579 -7.834 1.00 61.03 509 ALA A N 1
ATOM 3605 C CA . ALA A 1 509 ? 1.075 10.658 -6.719 1.00 61.03 509 ALA A CA 1
ATOM 3606 C C . ALA A 1 509 ? 1.682 11.375 -5.514 1.00 61.03 509 ALA A C 1
ATOM 3608 O O . ALA A 1 509 ? 0.949 12.075 -4.823 1.00 61.03 509 ALA A O 1
ATOM 3609 N N . VAL A 1 510 ? 2.991 11.235 -5.257 1.00 62.91 510 VAL A N 1
ATOM 3610 C CA . VAL A 1 510 ? 3.636 11.891 -4.110 1.00 62.91 510 VAL A CA 1
ATOM 3611 C C . VAL A 1 510 ? 3.553 13.415 -4.234 1.00 62.91 510 VAL A C 1
ATOM 3613 O O . VAL A 1 510 ? 3.022 14.013 -3.302 1.00 62.91 510 VAL A O 1
ATOM 3616 N N . PRO A 1 511 ? 3.949 14.064 -5.349 1.00 64.62 511 PRO A N 1
ATOM 3617 C CA . PRO A 1 511 ? 3.775 15.509 -5.495 1.00 64.62 511 PRO A CA 1
ATOM 3618 C C . PRO A 1 511 ? 2.314 15.954 -5.373 1.00 64.62 511 PRO A C 1
ATOM 3620 O O . PRO A 1 511 ? 2.016 16.850 -4.595 1.00 64.62 511 PRO A O 1
ATOM 3623 N N . ALA A 1 512 ? 1.375 15.277 -6.047 1.00 62.66 512 ALA A N 1
ATOM 3624 C CA . ALA A 1 512 ? -0.044 15.641 -5.986 1.00 62.66 512 ALA A CA 1
ATOM 3625 C C . ALA A 1 512 ? -0.644 15.481 -4.576 1.00 62.66 512 ALA A C 1
ATOM 3627 O O . ALA A 1 512 ? -1.458 16.295 -4.135 1.00 62.66 512 ALA A O 1
ATOM 3628 N N . PHE A 1 513 ? -0.240 14.436 -3.850 1.00 54.09 513 PHE A N 1
ATOM 3629 C CA . PHE A 1 513 ? -0.618 14.236 -2.457 1.00 54.09 513 PHE A CA 1
ATOM 3630 C C . PHE A 1 513 ? 0.009 15.299 -1.556 1.00 54.09 513 PHE A C 1
ATOM 3632 O O . PHE A 1 513 ? -0.682 15.835 -0.696 1.00 54.09 513 PHE A O 1
ATOM 3639 N N . MET A 1 514 ? 1.282 15.645 -1.765 1.00 66.62 514 MET A N 1
ATOM 3640 C CA . MET A 1 514 ? 1.953 16.721 -1.035 1.00 66.62 514 MET A CA 1
ATOM 3641 C C . MET A 1 514 ? 1.267 18.067 -1.285 1.00 66.62 514 MET A C 1
ATOM 3643 O O . MET A 1 514 ? 0.974 18.764 -0.320 1.00 66.62 514 MET A O 1
ATOM 3647 N N . ASP A 1 515 ? 0.889 18.382 -2.524 1.00 67.19 515 ASP A N 1
ATOM 3648 C CA . ASP A 1 515 ? 0.111 19.577 -2.873 1.00 67.19 515 ASP A CA 1
ATOM 3649 C C . ASP A 1 515 ? -1.263 19.583 -2.203 1.00 67.19 515 ASP A C 1
ATOM 3651 O O . ASP A 1 515 ? -1.708 20.604 -1.676 1.00 67.19 515 ASP A O 1
ATOM 3655 N N . TYR A 1 516 ? -1.955 18.441 -2.198 1.00 64.50 516 TYR A N 1
ATOM 3656 C CA . TYR A 1 516 ? -3.223 18.294 -1.489 1.00 64.50 516 TYR A CA 1
ATOM 3657 C C . TYR A 1 516 ? -3.046 18.495 0.022 1.00 64.50 516 TYR A C 1
ATOM 3659 O O . TYR A 1 516 ? -3.827 19.216 0.641 1.00 64.50 516 TYR A O 1
ATOM 3667 N N . MET A 1 517 ? -1.995 17.923 0.613 1.00 69.94 517 MET A N 1
ATOM 3668 C CA . MET A 1 517 ? -1.651 18.116 2.020 1.00 69.94 517 MET A CA 1
ATOM 3669 C C . MET A 1 517 ? -1.312 19.581 2.306 1.00 69.94 517 MET A C 1
ATOM 3671 O O . MET A 1 517 ? -1.822 20.123 3.282 1.00 69.94 517 MET A O 1
ATOM 3675 N N . LYS A 1 518 ? -0.537 20.258 1.446 1.00 71.19 518 LYS A N 1
ATOM 3676 C CA . LYS A 1 518 ? -0.261 21.700 1.542 1.00 71.19 518 LYS A CA 1
ATOM 3677 C C . LYS A 1 518 ? -1.564 22.502 1.482 1.00 71.19 518 LYS A C 1
ATOM 3679 O O . LYS A 1 518 ? -1.800 23.327 2.356 1.00 71.19 518 LYS A O 1
ATOM 3684 N N . LYS A 1 519 ? -2.474 22.215 0.544 1.00 74.56 519 LYS A N 1
ATOM 3685 C CA . LYS A 1 519 ? -3.798 22.868 0.454 1.00 74.56 519 LYS A CA 1
ATOM 3686 C C . LYS A 1 519 ? -4.666 22.624 1.691 1.00 74.56 519 LYS A C 1
ATOM 3688 O O . LYS A 1 519 ? -5.286 23.554 2.200 1.00 74.56 519 LYS A O 1
ATOM 3693 N N . SER A 1 520 ? -4.684 21.397 2.209 1.00 71.06 520 SER A N 1
ATOM 3694 C CA . SER A 1 520 ? -5.403 21.067 3.441 1.00 71.06 520 SER A CA 1
ATOM 3695 C C . SER A 1 520 ? -4.838 21.836 4.634 1.00 71.06 520 SER A C 1
ATOM 3697 O O . SER A 1 520 ? -5.612 22.374 5.420 1.00 71.06 520 SER A O 1
ATOM 3699 N N . LYS A 1 521 ? -3.509 21.933 4.752 1.00 80.94 521 LYS A N 1
ATOM 3700 C CA . LYS A 1 521 ? -2.826 22.734 5.777 1.00 80.94 521 LYS A CA 1
ATOM 3701 C C . LYS A 1 521 ? -3.144 24.229 5.633 1.00 80.94 521 LYS A C 1
ATOM 3703 O O . LYS A 1 521 ? -3.450 24.882 6.621 1.00 80.94 521 LYS A O 1
ATOM 3708 N N . LYS A 1 522 ? -3.162 24.754 4.402 1.00 84.69 522 LYS A N 1
ATOM 3709 C CA . LYS A 1 522 ? -3.507 26.154 4.081 1.00 84.69 522 LYS A CA 1
ATOM 3710 C C . LYS A 1 522 ? -4.910 26.555 4.554 1.00 84.69 522 LYS A C 1
ATOM 3712 O O . LYS A 1 522 ? -5.106 27.698 4.957 1.00 84.69 522 LYS A O 1
ATOM 3717 N N . SER A 1 523 ? -5.865 25.621 4.576 1.00 89.06 523 SER A N 1
ATOM 3718 C CA . SER A 1 523 ? -7.233 25.907 5.039 1.00 89.06 523 SER A CA 1
ATOM 3719 C C . SER A 1 523 ? -7.320 26.321 6.517 1.00 89.06 523 SER A C 1
ATOM 3721 O O . SER A 1 523 ? -8.250 27.032 6.896 1.00 89.06 523 SER A O 1
ATOM 3723 N N . GLU A 1 524 ? -6.337 25.941 7.340 1.00 93.00 524 GLU A N 1
ATOM 3724 C CA . GLU A 1 524 ? -6.282 26.267 8.767 1.00 93.00 524 GLU A CA 1
ATOM 3725 C C . GLU A 1 524 ? -6.254 27.783 9.014 1.00 93.00 524 GLU A C 1
ATOM 3727 O O . GLU A 1 524 ? -7.077 28.294 9.775 1.00 93.00 524 GLU A O 1
ATOM 3732 N N . ALA A 1 525 ? -5.385 28.513 8.304 1.00 94.56 525 ALA A N 1
ATOM 3733 C CA . ALA A 1 525 ? -5.266 29.967 8.424 1.00 94.56 525 ALA A CA 1
ATOM 3734 C C . ALA A 1 525 ? -6.578 30.678 8.081 1.00 94.56 525 ALA A C 1
ATOM 3736 O O . ALA A 1 525 ? -7.048 31.529 8.836 1.00 94.56 525 ALA A O 1
ATOM 3737 N N . ALA A 1 526 ? -7.211 30.289 6.970 1.00 93.25 526 ALA A N 1
ATOM 3738 C CA . ALA A 1 526 ? -8.483 30.864 6.552 1.00 93.25 526 ALA A CA 1
ATOM 3739 C C . ALA A 1 526 ? -9.596 30.594 7.579 1.00 93.25 526 ALA A C 1
ATOM 3741 O O . ALA A 1 526 ? -10.402 31.481 7.862 1.00 93.25 526 ALA A O 1
ATOM 3742 N N . LEU A 1 527 ? -9.649 29.395 8.169 1.00 94.94 527 LEU A N 1
ATOM 3743 C CA . LEU A 1 527 ? -10.639 29.054 9.194 1.00 94.94 527 LEU A CA 1
ATOM 3744 C C . LEU A 1 527 ? -10.441 29.868 10.479 1.00 94.94 527 LEU A C 1
ATOM 3746 O O . LEU A 1 527 ? -11.417 30.404 11.010 1.00 94.94 527 LEU A O 1
ATOM 3750 N N . GLN A 1 528 ? -9.201 30.011 10.953 1.00 96.75 528 GLN A N 1
ATOM 3751 C CA . GLN A 1 528 ? -8.910 30.761 12.178 1.00 96.75 528 GLN A CA 1
ATOM 3752 C C . GLN A 1 528 ? -9.072 32.274 11.992 1.00 96.75 528 GLN A C 1
ATOM 3754 O O . GLN A 1 528 ? -9.680 32.925 12.841 1.00 96.75 528 GLN A O 1
ATOM 3759 N N . LEU A 1 529 ? -8.654 32.842 10.856 1.00 96.94 529 LEU A N 1
ATOM 3760 C CA . LEU A 1 529 ? -8.926 34.251 10.543 1.00 96.94 529 LEU A CA 1
ATOM 3761 C C . LEU A 1 529 ? -10.431 34.524 10.400 1.00 96.94 529 LEU A C 1
ATOM 3763 O O . LEU A 1 529 ? -10.915 35.561 10.846 1.00 96.94 529 LEU A O 1
ATOM 3767 N N . ASN A 1 530 ? -11.212 33.583 9.861 1.00 96.44 530 ASN A N 1
ATOM 3768 C CA . ASN A 1 530 ? -12.672 33.704 9.848 1.00 96.44 530 ASN A CA 1
ATOM 3769 C C . ASN A 1 530 ? -13.289 33.634 11.256 1.00 96.44 530 ASN A C 1
ATOM 3771 O O . ASN A 1 530 ? -14.258 34.349 11.524 1.00 96.44 530 ASN A O 1
ATOM 3775 N N . LYS A 1 531 ? -12.758 32.791 12.157 1.00 96.25 531 LYS A N 1
ATOM 3776 C CA . LYS A 1 531 ? -13.155 32.762 13.580 1.00 96.25 531 LYS A CA 1
ATOM 3777 C C . LYS A 1 531 ? -12.904 34.132 14.219 1.00 96.25 531 LYS A C 1
ATOM 3779 O O . LYS A 1 531 ? -13.834 34.717 14.771 1.00 96.25 531 LYS A O 1
ATOM 3784 N N . LEU A 1 532 ? -11.699 34.678 14.036 1.00 97.06 532 LEU A N 1
ATOM 3785 C CA . LEU A 1 532 ? -11.311 36.006 14.516 1.00 97.06 532 LEU A CA 1
ATOM 3786 C C . LEU A 1 532 ? -12.233 37.109 13.974 1.00 97.06 532 LEU A C 1
ATOM 3788 O O . LEU A 1 532 ? -12.767 37.901 14.746 1.00 97.06 532 LEU A O 1
ATOM 3792 N N . ALA A 1 533 ? -12.490 37.123 12.662 1.00 97.62 533 ALA A N 1
ATOM 3793 C CA . ALA A 1 533 ? -13.365 38.107 12.028 1.00 97.62 533 ALA A CA 1
ATOM 3794 C C . ALA A 1 533 ? -14.788 38.084 12.607 1.00 97.62 533 ALA A C 1
ATOM 3796 O O . ALA A 1 533 ? -15.386 39.135 12.826 1.00 97.62 533 ALA A O 1
ATOM 3797 N N . LYS A 1 534 ? -15.347 36.896 12.875 1.00 97.50 534 LYS A N 1
ATOM 3798 C CA . LYS A 1 534 ? -16.678 36.766 13.489 1.00 97.50 534 LYS A CA 1
ATOM 3799 C C . LYS A 1 534 ? -16.704 37.348 14.897 1.00 97.50 534 LYS A C 1
ATOM 3801 O O . LYS A 1 534 ? -17.611 38.115 15.205 1.00 97.50 534 LYS A O 1
ATOM 3806 N N . HIS A 1 535 ? -15.710 37.023 15.718 1.00 97.31 535 HIS A N 1
ATOM 3807 C CA . HIS A 1 535 ? -15.633 37.524 17.089 1.00 97.31 535 HIS A CA 1
ATOM 3808 C C . HIS A 1 535 ? -15.425 39.047 17.119 1.00 97.31 535 HIS A C 1
ATOM 3810 O O . HIS A 1 535 ? -16.081 39.746 17.886 1.00 97.31 535 HIS A O 1
ATOM 3816 N N . ALA A 1 536 ? -14.609 39.588 16.209 1.00 97.44 536 ALA A N 1
ATOM 3817 C CA . ALA A 1 536 ? -14.416 41.030 16.070 1.00 97.44 536 ALA A CA 1
ATOM 3818 C C . ALA A 1 536 ? -15.697 41.774 15.676 1.00 97.44 536 ALA A C 1
ATOM 3820 O O . ALA A 1 536 ? -15.964 42.856 16.197 1.00 97.44 536 ALA A O 1
ATOM 3821 N N . LYS A 1 537 ? -16.525 41.191 14.802 1.00 96.94 537 LYS A N 1
ATOM 3822 C CA . LYS A 1 537 ? -17.835 41.762 14.453 1.00 96.94 537 LYS A CA 1
ATOM 3823 C C . LYS A 1 537 ? -18.795 41.766 15.637 1.00 96.94 537 LYS A C 1
ATOM 3825 O O . LYS A 1 537 ? -19.471 42.768 15.840 1.00 96.94 537 LYS A O 1
ATOM 3830 N N . VAL A 1 538 ? -18.840 40.680 16.413 1.00 96.81 538 VAL A N 1
ATOM 3831 C CA . VAL A 1 538 ? -19.649 40.613 17.644 1.00 96.81 538 VAL A CA 1
ATOM 3832 C C . VAL A 1 538 ? -19.211 41.710 18.613 1.00 96.81 538 VAL A C 1
ATOM 3834 O O . VAL A 1 538 ? -20.038 42.519 19.024 1.00 96.81 538 VAL A O 1
ATOM 3837 N N . TYR A 1 539 ? -17.906 41.819 18.873 1.00 96.94 539 TYR A N 1
ATOM 3838 C CA . TYR A 1 539 ? -17.362 42.858 19.744 1.00 96.94 539 TYR A CA 1
ATOM 3839 C C . TYR A 1 539 ? -17.709 44.272 19.254 1.00 96.94 539 TYR A C 1
ATOM 3841 O O . TYR A 1 539 ? -18.105 45.123 20.052 1.00 96.94 539 TYR A O 1
ATOM 3849 N N . TYR A 1 540 ? -17.596 44.530 17.946 1.00 96.94 540 TYR A N 1
ATOM 3850 C CA . TYR A 1 540 ? -17.932 45.828 17.362 1.00 96.94 540 TYR A CA 1
ATOM 3851 C C . TYR A 1 540 ? -19.415 46.171 17.534 1.00 96.94 540 TYR A C 1
ATOM 3853 O O . TYR A 1 540 ? -19.741 47.305 17.866 1.00 96.94 540 TYR A O 1
ATOM 3861 N N . VAL A 1 541 ? -20.320 45.206 17.351 1.00 95.44 541 VAL A N 1
ATOM 3862 C CA . VAL A 1 541 ? -21.762 45.416 17.567 1.00 95.44 541 VAL A CA 1
ATOM 3863 C C . VAL A 1 541 ? -22.059 45.793 19.021 1.00 95.44 541 VAL A C 1
ATOM 3865 O O . VAL A 1 541 ? -22.916 46.635 19.271 1.00 95.44 541 VAL A O 1
ATOM 3868 N N . GLU A 1 542 ? -21.337 45.209 19.975 1.00 96.31 542 GLU A N 1
ATOM 3869 C CA . GLU A 1 542 ? -21.520 45.481 21.404 1.00 96.31 542 GLU A CA 1
ATOM 3870 C C . GLU A 1 542 ? -20.905 46.815 21.852 1.00 96.31 542 GLU A C 1
ATOM 3872 O O . GLU A 1 542 ? -21.449 47.475 22.736 1.00 96.31 542 GLU A O 1
ATOM 3877 N N . ASN A 1 543 ? -19.783 47.223 21.251 1.00 96.38 543 ASN A N 1
ATOM 3878 C CA . ASN A 1 543 ? -18.954 48.321 21.762 1.00 96.38 543 ASN A CA 1
ATOM 3879 C C . ASN A 1 543 ? -18.832 49.520 20.808 1.00 96.38 543 ASN A C 1
ATOM 3881 O O . ASN A 1 543 ? -18.231 50.528 21.174 1.00 96.38 543 ASN A O 1
ATOM 3885 N N . ALA A 1 544 ? -19.362 49.423 19.586 1.00 96.19 544 ALA A N 1
ATOM 3886 C CA . ALA A 1 544 ? -19.202 50.395 18.496 1.00 96.19 544 ALA A CA 1
ATOM 3887 C C . ALA A 1 544 ? -17.734 50.743 18.149 1.00 96.19 544 ALA A C 1
ATOM 3889 O O . ALA A 1 544 ? -17.449 51.784 17.557 1.00 96.19 544 ALA A O 1
ATOM 3890 N N . THR A 1 545 ? -16.795 49.871 18.519 1.00 96.62 545 THR A N 1
ATOM 3891 C CA . THR A 1 545 ? -15.360 49.966 18.229 1.00 96.62 545 THR A CA 1
ATOM 3892 C C . THR A 1 545 ? -14.776 48.561 18.176 1.00 96.62 545 THR A C 1
ATOM 3894 O O . THR A 1 545 ? -15.242 47.669 18.884 1.00 96.62 545 THR A O 1
ATOM 3897 N N . PHE A 1 546 ? -13.731 48.348 17.381 1.00 97.62 546 PHE A N 1
ATOM 3898 C CA . PHE A 1 546 ? -12.890 47.159 17.529 1.00 97.62 546 PHE A CA 1
ATOM 3899 C C . PHE A 1 546 ? -12.018 47.280 18.793 1.00 97.62 546 PHE A C 1
ATOM 3901 O O . PHE A 1 546 ? -11.784 48.401 19.264 1.00 97.62 546 PHE A O 1
ATOM 3908 N N . PRO A 1 547 ? -11.518 46.169 19.364 1.00 97.50 547 PRO A N 1
ATOM 3909 C CA . PRO A 1 547 ? -10.576 46.226 20.478 1.00 97.50 547 PRO A CA 1
ATOM 3910 C C . PRO A 1 547 ? -9.285 46.939 20.068 1.00 97.50 547 PRO A C 1
ATOM 3912 O O . PRO A 1 547 ? -8.446 46.363 19.379 1.00 97.50 547 PRO A O 1
ATOM 3915 N N . THR A 1 548 ? -9.101 48.188 20.490 1.00 96.94 548 THR A N 1
ATOM 3916 C CA . THR A 1 548 ? -7.863 48.927 20.217 1.00 96.94 548 THR A CA 1
ATOM 3917 C C . THR A 1 548 ? -6.672 48.232 20.871 1.00 96.94 548 THR A C 1
ATOM 3919 O O . THR A 1 548 ? -6.738 47.842 22.038 1.00 96.94 548 THR A O 1
ATOM 3922 N N . GLY A 1 549 ? -5.575 48.109 20.127 1.00 95.75 549 GLY A N 1
ATOM 3923 C CA . GLY A 1 549 ? -4.344 47.497 20.610 1.00 95.75 549 GLY A CA 1
ATOM 3924 C C . GLY A 1 549 ? -3.599 46.740 19.520 1.00 95.75 549 GLY A C 1
ATOM 3925 O O . GLY A 1 549 ? -4.001 46.715 18.357 1.00 95.75 549 GLY A O 1
ATOM 3926 N N . GLU A 1 550 ? -2.499 46.114 19.923 1.00 96.50 550 GLU A N 1
ATOM 3927 C CA . GLU A 1 550 ? -1.669 45.281 19.062 1.00 96.50 550 GLU A CA 1
ATOM 3928 C C . GLU A 1 550 ? -1.310 43.992 19.806 1.00 96.50 550 GLU A C 1
ATOM 3930 O O . GLU A 1 550 ? -0.971 44.014 20.995 1.00 96.50 550 GLU A O 1
ATOM 3935 N N . ALA A 1 551 ? -1.383 42.868 19.099 1.00 95.31 551 ALA A N 1
ATOM 3936 C CA . ALA A 1 551 ? -0.783 41.619 19.523 1.00 95.31 551 ALA A CA 1
ATOM 3937 C C . ALA A 1 551 ? 0.312 41.250 18.513 1.00 95.31 551 ALA A C 1
ATOM 3939 O O . ALA A 1 551 ? 0.022 41.123 17.316 1.00 95.31 551 ALA A O 1
ATOM 3940 N N . PRO A 1 552 ? 1.568 41.074 18.966 1.00 95.06 552 PRO A N 1
ATOM 3941 C CA . PRO A 1 552 ? 2.639 40.643 18.082 1.00 95.06 552 PRO A CA 1
ATOM 3942 C C . PRO A 1 552 ? 2.354 39.230 17.563 1.00 95.06 552 PRO A C 1
ATOM 3944 O O . PRO A 1 552 ? 1.481 38.527 18.077 1.00 95.06 552 PRO A O 1
ATOM 3947 N N . THR A 1 553 ? 3.131 38.789 16.576 1.00 95.38 553 THR A N 1
ATOM 3948 C CA . THR A 1 553 ? 3.095 37.412 16.073 1.00 95.38 553 THR A CA 1
ATOM 3949 C C . THR A 1 553 ? 3.137 36.408 17.232 1.00 95.38 553 THR A C 1
ATOM 3951 O O . THR A 1 553 ? 4.107 36.343 17.988 1.00 95.38 553 THR A O 1
ATOM 3954 N N . THR A 1 554 ? 2.038 35.673 17.397 1.00 93.88 554 THR A N 1
ATOM 3955 C CA . THR A 1 554 ? 1.724 34.829 18.550 1.00 93.88 554 THR A CA 1
ATOM 3956 C C . THR A 1 554 ? 1.555 33.374 18.095 1.00 93.88 554 THR A C 1
ATOM 3958 O O . THR A 1 554 ? 0.726 33.112 17.219 1.00 93.88 554 THR A O 1
ATOM 3961 N N . PRO A 1 555 ? 2.296 32.412 18.680 1.00 93.12 555 PRO A N 1
ATOM 3962 C CA . PRO A 1 555 ? 3.424 32.611 19.603 1.00 93.12 555 PRO A CA 1
ATOM 3963 C C . PRO A 1 555 ? 4.623 33.278 18.905 1.00 93.12 555 PRO A C 1
ATOM 3965 O O . PRO A 1 555 ? 4.686 33.274 17.686 1.00 93.12 555 PRO A O 1
ATOM 3968 N N . VAL A 1 556 ? 5.588 33.818 19.661 1.00 92.88 556 VAL A N 1
ATOM 3969 C CA . VAL A 1 556 ? 6.770 34.516 19.095 1.00 92.88 556 VAL A CA 1
ATOM 3970 C C . VAL A 1 556 ? 7.715 33.557 18.363 1.00 92.88 556 VAL A C 1
ATOM 3972 O O . VAL A 1 556 ? 8.241 33.885 17.302 1.00 92.88 556 VAL A O 1
ATOM 3975 N N . GLN A 1 557 ? 7.927 32.361 18.917 1.00 93.69 557 GLN A N 1
ATOM 3976 C CA . GLN A 1 557 ? 8.767 31.336 18.299 1.00 93.69 557 GLN A CA 1
ATOM 3977 C C . GLN A 1 557 ? 8.075 30.750 17.063 1.00 93.69 557 GLN A C 1
ATOM 3979 O O . GLN A 1 557 ? 6.915 30.336 17.152 1.00 93.69 557 GLN A O 1
ATOM 3984 N N . LYS A 1 558 ? 8.800 30.656 15.940 1.00 94.12 558 LYS A N 1
ATOM 3985 C CA . LYS A 1 558 ? 8.285 30.083 14.688 1.00 94.12 558 LYS A CA 1
ATOM 3986 C C . LYS A 1 558 ? 7.780 28.659 14.901 1.00 94.12 558 LYS A C 1
ATOM 3988 O O . LYS A 1 558 ? 8.407 27.880 15.619 1.00 94.12 558 LYS A O 1
ATOM 3993 N N . CYS A 1 559 ? 6.685 28.287 14.239 1.00 94.81 559 CYS A N 1
ATOM 3994 C CA . CYS A 1 559 ? 6.105 26.949 14.395 1.00 94.81 559 CYS A CA 1
ATOM 3995 C C . CYS A 1 559 ? 7.093 25.833 14.013 1.00 94.81 559 CYS A C 1
ATOM 3997 O O . CYS A 1 559 ? 7.158 24.816 14.699 1.00 94.81 559 CYS A O 1
ATOM 3999 N N . CYS A 1 560 ? 7.927 26.050 12.993 1.00 95.12 560 CYS A N 1
ATOM 4000 C CA . CYS A 1 560 ? 8.953 25.097 12.556 1.00 95.12 560 CYS A CA 1
ATOM 4001 C C . CYS A 1 560 ? 10.079 24.846 13.569 1.00 95.12 560 CYS A C 1
ATOM 4003 O O . CYS A 1 560 ? 10.714 23.796 13.531 1.00 95.12 560 CYS A O 1
ATOM 4005 N N . GLU A 1 561 ? 10.312 25.770 14.502 1.00 95.25 561 GLU A N 1
ATOM 4006 C CA . GLU A 1 561 ? 11.321 25.613 15.559 1.00 95.25 561 GLU A CA 1
ATOM 4007 C C . GLU A 1 561 ? 10.765 24.882 16.791 1.00 95.25 561 GLU A C 1
ATOM 4009 O O . GLU A 1 561 ? 11.502 24.585 17.734 1.00 95.25 561 GLU A O 1
ATOM 4014 N N . GLN A 1 562 ? 9.461 24.601 16.806 1.00 93.06 562 GLN A N 1
ATOM 4015 C CA . GLN A 1 562 ? 8.775 23.932 17.903 1.00 93.06 562 GLN A CA 1
ATOM 4016 C C . GLN A 1 562 ? 8.615 22.421 17.633 1.00 93.06 562 GLN A C 1
ATOM 4018 O O . GLN A 1 562 ? 8.685 21.968 16.484 1.00 93.06 562 GLN A O 1
ATOM 4023 N N . PRO A 1 563 ? 8.400 21.595 18.679 1.00 90.38 563 PRO A N 1
ATOM 4024 C CA . PRO A 1 563 ? 8.260 20.149 18.526 1.00 90.38 563 PRO A CA 1
ATOM 4025 C C . PRO A 1 563 ? 7.182 19.752 17.510 1.00 90.38 563 PRO A C 1
ATOM 4027 O O . PRO A 1 563 ? 6.007 20.081 17.655 1.00 90.38 563 PRO A O 1
ATOM 4030 N N . GLY A 1 564 ? 7.587 18.992 16.490 1.00 87.06 564 GLY A N 1
ATOM 4031 C CA . GLY A 1 564 ? 6.689 18.525 15.432 1.00 87.06 564 GLY A CA 1
ATOM 4032 C C . GLY A 1 564 ? 6.392 19.556 14.339 1.00 87.06 564 GLY A C 1
ATOM 4033 O O . GLY A 1 564 ? 5.476 19.317 13.553 1.00 87.06 564 GLY A O 1
ATOM 4034 N N . GLY A 1 565 ? 7.135 20.669 14.286 1.00 90.88 565 GLY A N 1
ATOM 4035 C CA . GLY A 1 565 ? 6.962 21.716 13.274 1.00 90.88 565 GLY A CA 1
ATOM 4036 C C . GLY A 1 565 ? 5.629 22.454 13.400 1.00 90.88 565 GLY A C 1
ATOM 4037 O O . GLY A 1 565 ? 5.066 22.904 12.406 1.00 90.88 565 GLY A O 1
ATOM 4038 N N . LYS A 1 566 ? 5.077 22.509 14.615 1.00 93.06 566 LYS A N 1
ATOM 4039 C CA . LYS A 1 566 ? 3.795 23.142 14.925 1.00 93.06 566 LYS A CA 1
ATOM 4040 C C . LYS A 1 566 ? 3.930 24.020 16.153 1.00 93.06 566 LYS A C 1
ATOM 4042 O O . LYS A 1 566 ? 4.576 23.639 17.126 1.00 93.06 566 LYS A O 1
ATOM 4047 N N . CYS A 1 567 ? 3.248 25.154 16.132 1.00 93.94 567 CYS A N 1
ATOM 4048 C CA . CYS A 1 567 ? 3.096 25.998 17.298 1.00 93.94 567 CYS A CA 1
ATOM 4049 C C . CYS A 1 567 ? 2.195 25.316 18.335 1.00 93.94 567 CYS A C 1
ATOM 4051 O O . CYS A 1 567 ? 1.131 24.786 18.001 1.00 93.94 567 CYS A O 1
ATOM 4053 N N . ALA A 1 568 ? 2.618 25.335 19.599 1.00 90.62 568 ALA A N 1
ATOM 4054 C CA . ALA A 1 568 ? 1.825 24.804 20.700 1.00 90.62 568 ALA A CA 1
ATOM 4055 C C . ALA A 1 568 ? 0.502 25.584 20.871 1.00 90.62 568 ALA A C 1
ATOM 4057 O O . ALA A 1 568 ? 0.497 26.812 20.725 1.00 90.62 568 ALA A O 1
ATOM 4058 N N . PRO A 1 569 ? -0.612 24.898 21.192 1.00 90.06 569 PRO A N 1
ATOM 4059 C CA . PRO A 1 569 ? -1.867 25.565 21.508 1.00 90.06 569 PRO A CA 1
ATOM 4060 C C . PRO A 1 569 ? -1.797 26.295 22.847 1.00 90.06 569 PRO A C 1
ATOM 4062 O O . PRO A 1 569 ? -1.102 25.862 23.771 1.00 90.06 569 PRO A O 1
ATOM 4065 N N . GLY A 1 570 ? -2.576 27.367 22.965 1.00 84.31 570 GLY A N 1
ATOM 4066 C CA . GLY A 1 570 ? -2.708 28.155 24.184 1.00 84.31 570 GLY A CA 1
ATOM 4067 C C . GLY A 1 570 ? -1.380 28.690 24.736 1.00 84.31 570 GLY A C 1
ATOM 4068 O O . GLY A 1 570 ? -0.380 28.842 24.033 1.00 84.31 570 GLY A O 1
ATOM 4069 N N . GLY A 1 571 ? -1.386 29.024 26.028 1.00 84.31 571 GLY A N 1
ATOM 4070 C CA . GLY A 1 571 ? -0.238 29.588 26.741 1.00 84.31 571 GLY A CA 1
ATOM 4071 C C . GLY A 1 571 ? -0.324 31.101 26.945 1.00 84.31 571 GLY A C 1
ATOM 4072 O O . GLY A 1 571 ? -1.193 31.780 26.404 1.00 84.31 571 GLY A O 1
ATOM 4073 N N . ALA A 1 572 ? 0.600 31.638 27.746 1.00 86.06 572 ALA A N 1
ATOM 4074 C CA . ALA A 1 572 ? 0.568 33.035 28.189 1.00 86.06 572 ALA A CA 1
ATOM 4075 C C . ALA A 1 572 ? 0.592 34.055 27.036 1.00 86.06 572 ALA A C 1
ATOM 4077 O O . ALA A 1 572 ? 0.079 35.159 27.187 1.00 86.06 572 ALA A O 1
ATOM 4078 N N . ALA A 1 573 ? 1.138 33.680 25.875 1.00 82.12 573 ALA A N 1
ATOM 4079 C CA . ALA A 1 573 ? 1.178 34.539 24.694 1.00 82.12 573 ALA A CA 1
ATOM 4080 C C . ALA A 1 573 ? -0.226 34.856 24.128 1.00 82.12 573 ALA A C 1
ATOM 4082 O O . ALA A 1 573 ? -0.419 35.916 23.541 1.00 82.12 573 ALA A O 1
ATOM 4083 N N . TRP A 1 574 ? -1.217 33.987 24.363 1.00 89.00 574 TRP A N 1
ATOM 4084 C CA . TRP A 1 574 ? -2.612 34.195 23.949 1.00 89.00 574 TRP A CA 1
ATOM 4085 C C . TRP A 1 574 ? -3.431 35.018 24.947 1.00 89.00 574 TRP A C 1
ATOM 4087 O O . TRP A 1 574 ? -4.539 35.430 24.631 1.00 89.00 574 TRP A O 1
ATOM 4097 N N . LEU A 1 575 ? -2.880 35.318 26.129 1.00 90.00 575 LEU A N 1
ATOM 4098 C CA . LEU A 1 575 ? -3.534 36.135 27.159 1.00 90.00 575 LEU A CA 1
ATOM 4099 C C . LEU A 1 575 ? -3.340 37.645 26.934 1.00 90.00 575 LEU A C 1
ATOM 4101 O O . LEU A 1 575 ? -3.562 38.445 27.842 1.00 90.00 575 LEU A O 1
ATOM 4105 N N . ASN A 1 576 ? -2.897 38.052 25.740 1.00 90.69 576 ASN A N 1
ATOM 4106 C CA . ASN A 1 576 ? -2.869 39.460 25.361 1.00 90.69 576 ASN A CA 1
ATOM 4107 C C . ASN A 1 576 ? -4.300 40.034 25.403 1.00 90.69 576 ASN A C 1
ATOM 4109 O O . ASN A 1 576 ? -5.275 39.350 25.079 1.00 90.69 576 ASN A O 1
ATOM 4113 N N . GLU A 1 577 ? -4.424 41.299 25.804 1.00 94.06 577 GLU A N 1
ATOM 4114 C CA . GLU A 1 577 ? -5.711 41.977 25.965 1.00 94.06 577 GLU A CA 1
ATOM 4115 C C . GLU A 1 577 ? -6.558 41.961 24.679 1.00 94.06 577 GLU A C 1
ATOM 4117 O O . GLU A 1 577 ? -7.768 41.755 24.756 1.00 94.06 577 GLU A O 1
ATOM 4122 N N . ALA A 1 578 ? -5.939 42.109 23.502 1.00 93.25 578 ALA A N 1
ATOM 4123 C CA . ALA A 1 578 ? -6.635 42.070 22.217 1.00 93.25 578 ALA A CA 1
ATOM 4124 C C . ALA A 1 578 ? -7.263 40.695 21.941 1.00 93.25 578 ALA A C 1
ATOM 4126 O O . ALA A 1 578 ? -8.442 40.612 21.601 1.00 93.25 578 ALA A O 1
ATOM 4127 N N . TRP A 1 579 ? -6.508 39.615 22.157 1.00 94.88 579 TRP A N 1
ATOM 4128 C CA . TRP A 1 579 ? -7.000 38.242 22.005 1.00 94.88 579 TRP A CA 1
ATOM 4129 C C . TRP A 1 579 ? -8.091 37.905 23.015 1.00 94.88 579 TRP A C 1
ATOM 4131 O O . TRP A 1 579 ? -9.120 37.344 22.645 1.00 94.88 579 TRP A O 1
ATOM 4141 N N . THR A 1 580 ? -7.903 38.329 24.265 1.00 95.25 580 THR A N 1
ATOM 4142 C CA . THR A 1 580 ? -8.853 38.082 25.356 1.00 95.25 580 THR A CA 1
ATOM 4143 C C . THR A 1 580 ? -10.191 38.775 25.099 1.00 95.25 580 THR A C 1
ATOM 4145 O O . THR A 1 580 ? -11.241 38.161 25.261 1.00 95.25 580 THR A O 1
ATOM 4148 N N . LYS A 1 581 ? -10.178 40.035 24.638 1.00 96.38 581 LYS A N 1
ATOM 4149 C CA . LYS A 1 581 ? -11.402 40.777 24.277 1.00 96.38 581 LYS A CA 1
ATOM 4150 C C . LYS A 1 581 ? -12.162 40.149 23.110 1.00 96.38 581 LYS A C 1
ATOM 4152 O O . LYS A 1 581 ? -13.369 40.338 23.009 1.00 96.38 581 LYS A O 1
ATOM 4157 N N . LEU A 1 582 ? -11.461 39.430 22.236 1.00 96.44 582 LEU A N 1
ATOM 4158 C CA . LEU A 1 582 ? -12.042 38.735 21.090 1.00 96.44 582 LEU A CA 1
ATOM 4159 C C . LEU A 1 582 ? -12.346 37.268 21.369 1.00 96.44 582 LEU A C 1
ATOM 4161 O O . LEU A 1 582 ? -12.755 36.584 20.440 1.00 96.44 582 LEU A O 1
ATOM 4165 N N . ASP A 1 583 ? -12.120 36.758 22.581 1.00 94.56 583 ASP A N 1
ATOM 4166 C CA . ASP A 1 583 ? -12.217 35.321 22.876 1.00 94.56 583 ASP A CA 1
ATOM 4167 C C . ASP A 1 583 ? -11.502 34.463 21.805 1.00 94.56 583 ASP A C 1
ATOM 4169 O O . ASP A 1 583 ? -12.010 33.457 21.298 1.00 94.56 583 ASP A O 1
ATOM 4173 N N . PHE A 1 584 ? -10.341 34.946 21.344 1.00 94.88 584 PHE A N 1
ATOM 4174 C CA . PHE A 1 584 ? -9.569 34.306 20.289 1.00 94.88 584 PHE A CA 1
ATOM 4175 C C . PHE A 1 584 ? -8.380 33.573 20.890 1.00 94.88 584 PHE A C 1
ATOM 4177 O O . PHE A 1 584 ? -7.434 34.172 21.395 1.00 94.88 584 PHE A O 1
ATOM 4184 N N . GLN A 1 585 ? -8.422 32.252 20.781 1.00 91.56 585 GLN A N 1
ATOM 4185 C CA . GLN A 1 585 ? -7.327 31.369 21.143 1.00 91.56 585 GLN A CA 1
ATOM 4186 C C . GLN A 1 585 ? -7.256 30.188 20.177 1.00 91.56 585 GLN A C 1
ATOM 4188 O O . GLN A 1 585 ? -8.236 29.848 19.493 1.00 91.56 585 GLN A O 1
ATOM 4193 N N . ILE A 1 586 ? -6.081 29.567 20.159 1.00 93.88 586 ILE A N 1
ATOM 4194 C CA . ILE A 1 586 ? -5.792 28.349 19.416 1.00 93.88 586 ILE A CA 1
ATOM 4195 C C . ILE A 1 586 ? -5.706 27.182 20.399 1.00 93.88 586 ILE A C 1
ATOM 4197 O O . ILE A 1 586 ? -4.785 27.115 21.212 1.00 93.88 586 ILE A O 1
ATOM 4201 N N . ASP A 1 587 ? -6.665 26.266 20.303 1.00 89.19 587 ASP A N 1
ATOM 4202 C CA . ASP A 1 587 ? -6.832 25.147 21.239 1.00 89.19 587 ASP A CA 1
ATOM 4203 C C . ASP A 1 587 ? -6.093 23.868 20.798 1.00 89.19 587 ASP A C 1
ATOM 4205 O O . ASP A 1 587 ? -5.883 22.956 21.598 1.00 89.19 587 ASP A O 1
ATOM 4209 N N . GLU A 1 588 ? -5.647 23.807 19.538 1.00 91.06 588 GLU A N 1
ATOM 4210 C CA . GLU A 1 588 ? -4.919 22.670 18.956 1.00 91.06 588 GLU A CA 1
ATOM 4211 C C . GLU A 1 588 ? -3.583 23.098 18.318 1.00 91.06 588 GLU A C 1
ATOM 4213 O O . GLU A 1 588 ? -3.454 24.247 17.902 1.00 91.06 588 GLU A O 1
ATOM 4218 N N . PRO A 1 589 ? -2.569 22.212 18.218 1.00 94.06 589 PRO A N 1
ATOM 4219 C CA . PRO A 1 589 ? -1.303 22.551 17.569 1.00 94.06 589 PRO A CA 1
ATOM 4220 C C . PRO A 1 589 ? -1.490 23.103 16.144 1.00 94.06 589 PRO A C 1
ATOM 4222 O O . PRO A 1 589 ? -1.991 22.390 15.270 1.00 94.06 589 PRO A O 1
ATOM 4225 N N . THR A 1 590 ? -1.032 24.338 15.919 1.00 94.06 590 THR A N 1
ATOM 4226 C CA . THR A 1 590 ? -1.260 25.141 14.698 1.00 94.06 590 THR A CA 1
ATOM 4227 C C . THR A 1 590 ? -0.009 25.229 13.826 1.00 94.06 590 THR A C 1
ATOM 4229 O O . THR A 1 590 ? 1.117 25.180 14.324 1.00 94.06 590 THR A O 1
ATOM 4232 N N . LEU A 1 591 ? -0.195 25.359 12.515 1.00 95.62 591 LEU A N 1
ATOM 4233 C CA . LEU A 1 591 ? 0.874 25.601 11.535 1.00 95.62 591 LEU A CA 1
ATOM 4234 C C . LEU A 1 591 ? 1.163 27.092 11.323 1.00 95.62 591 LEU A C 1
ATOM 4236 O O . LEU A 1 591 ? 2.166 27.439 10.704 1.00 95.62 591 LEU A O 1
ATOM 4240 N N . PHE A 1 592 ? 0.294 27.961 11.839 1.00 96.88 592 PHE A N 1
ATOM 4241 C CA . PHE A 1 592 ? 0.380 29.407 11.672 1.00 96.88 592 PHE A CA 1
ATOM 4242 C C . PHE A 1 592 ? 0.565 30.122 13.011 1.00 96.88 592 PHE A C 1
ATOM 4244 O O . PHE A 1 592 ? -0.014 29.730 14.028 1.00 96.88 592 PHE A O 1
ATOM 4251 N N . GLN A 1 593 ? 1.340 31.202 12.983 1.00 97.12 593 GLN A N 1
ATOM 4252 C CA . GLN A 1 593 ? 1.389 32.236 14.012 1.00 97.12 593 GLN A CA 1
ATOM 4253 C C . GLN A 1 593 ? 0.443 33.374 13.621 1.00 97.12 593 GLN A C 1
ATOM 4255 O O . GLN A 1 593 ? 0.266 33.640 12.432 1.00 97.12 593 GLN A O 1
ATOM 4260 N N . TYR A 1 594 ? -0.130 34.066 14.603 1.00 97.62 594 TYR A N 1
ATOM 4261 C CA . TYR A 1 594 ? -1.150 35.089 14.361 1.00 97.62 594 TYR A CA 1
ATOM 4262 C C . TYR A 1 594 ? -0.735 36.441 14.935 1.00 97.62 594 TYR A C 1
ATOM 4264 O O . TYR A 1 594 ? -0.222 36.500 16.050 1.00 97.62 594 TYR A O 1
ATOM 4272 N N . SER A 1 595 ? -0.964 37.525 14.202 1.00 97.75 595 SER A N 1
ATOM 4273 C CA . SER A 1 595 ? -0.770 38.901 14.677 1.00 97.75 595 SER A CA 1
ATOM 4274 C C . SER A 1 595 ? -2.066 39.697 14.564 1.00 97.75 595 SER A C 1
ATOM 4276 O O . SER A 1 595 ? -2.974 39.318 13.822 1.00 97.75 595 SER A O 1
ATOM 4278 N N . TYR A 1 596 ? -2.165 40.786 15.321 1.00 97.56 596 TYR A N 1
ATOM 4279 C CA . TYR A 1 596 ? -3.3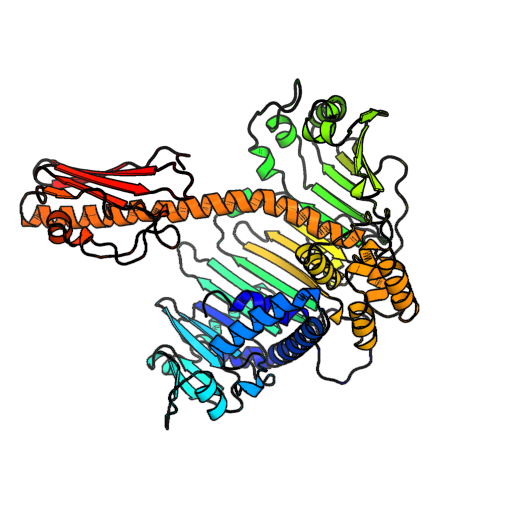44 41.644 15.358 1.00 97.56 596 TYR A CA 1
ATOM 4280 C C . TYR A 1 596 ? -2.959 43.092 15.584 1.00 97.56 596 TYR A C 1
ATOM 4282 O O . TYR A 1 596 ? -2.114 43.379 16.429 1.00 97.56 596 TYR A O 1
ATOM 4290 N N . LYS A 1 597 ? -3.646 44.009 14.910 1.00 98.06 597 LYS A N 1
ATOM 4291 C CA . LYS A 1 597 ? -3.540 45.443 15.137 1.00 98.06 597 LYS A CA 1
ATOM 4292 C C . LYS A 1 597 ? -4.874 46.121 14.872 1.00 98.06 597 LYS A C 1
ATOM 4294 O O . LYS A 1 597 ? -5.500 45.883 13.847 1.00 98.06 597 LYS A O 1
ATOM 4299 N N . SER A 1 598 ? -5.295 46.997 15.774 1.00 97.81 598 SER A N 1
ATOM 4300 C CA . SER A 1 598 ? -6.520 47.771 15.604 1.00 97.81 598 SER A CA 1
ATOM 4301 C C . SER A 1 598 ? -6.410 49.157 16.228 1.00 97.81 598 SER A C 1
ATOM 4303 O O . SER A 1 598 ? -5.910 49.313 17.344 1.00 97.81 598 SER A O 1
ATOM 4305 N N . ASP A 1 599 ? -6.935 50.161 15.525 1.00 96.25 599 ASP A N 1
ATOM 4306 C CA . ASP A 1 599 ? -7.089 51.542 16.001 1.00 96.25 599 ASP A CA 1
ATOM 4307 C C . ASP A 1 599 ? -8.508 51.835 16.533 1.00 96.25 599 ASP A C 1
ATOM 4309 O O . ASP A 1 599 ? -8.842 52.977 16.847 1.00 96.25 599 ASP A O 1
ATOM 4313 N N . GLY A 1 600 ? -9.348 50.799 16.640 1.00 94.69 600 GLY A N 1
ATOM 4314 C CA . GLY A 1 600 ? -10.763 50.882 17.009 1.00 94.69 600 GLY A CA 1
ATOM 4315 C C . GLY A 1 600 ? -11.726 51.088 15.833 1.00 94.69 600 GLY A C 1
ATOM 4316 O O . GLY A 1 600 ? -12.902 50.745 15.946 1.00 94.69 600 GLY A O 1
ATOM 4317 N N . LYS A 1 601 ? -11.248 51.569 14.679 1.00 94.62 601 LYS A N 1
ATOM 4318 C CA . LYS A 1 601 ? -12.055 51.738 13.454 1.00 94.62 601 LYS A CA 1
ATOM 4319 C C . LYS A 1 601 ? -11.773 50.666 12.415 1.00 94.62 601 LYS A C 1
ATOM 4321 O O . LYS A 1 601 ? -12.684 50.227 11.718 1.00 94.62 601 LYS A O 1
ATOM 4326 N N . THR A 1 602 ? -10.515 50.264 12.334 1.00 97.12 602 THR A N 1
ATOM 4327 C CA . THR A 1 602 ? -10.010 49.206 11.470 1.00 97.12 602 THR A CA 1
ATOM 4328 C C . THR A 1 602 ? -9.330 48.136 12.310 1.00 97.12 602 THR A C 1
ATOM 4330 O O . THR A 1 602 ? -8.946 48.367 13.464 1.00 97.12 602 THR A O 1
ATOM 4333 N N . LEU A 1 603 ? -9.227 46.939 11.753 1.00 97.81 603 LEU A N 1
ATOM 4334 C CA . LEU A 1 603 ? -8.556 45.803 12.365 1.00 97.81 603 LEU A CA 1
ATOM 4335 C C . LEU A 1 603 ? -7.842 45.025 11.265 1.00 97.81 603 LEU A C 1
ATOM 4337 O O . LEU A 1 603 ? -8.479 44.527 10.339 1.00 97.81 603 LEU A O 1
ATOM 4341 N N . ASP A 1 604 ? -6.532 44.892 11.412 1.00 98.31 604 ASP A N 1
ATOM 4342 C CA . ASP A 1 604 ? -5.687 44.050 10.582 1.00 98.31 604 ASP A CA 1
ATOM 4343 C C . ASP A 1 604 ? -5.183 42.862 11.400 1.00 98.31 604 ASP A C 1
ATOM 4345 O O . ASP A 1 604 ? -4.738 43.012 12.540 1.00 98.31 604 ASP A O 1
ATOM 4349 N N . ALA A 1 605 ? -5.237 41.671 10.820 1.00 98.19 605 ALA A N 1
ATOM 4350 C CA . ALA A 1 605 ? -4.633 40.482 11.398 1.00 98.19 605 ALA A CA 1
ATOM 4351 C C . ALA A 1 605 ? -3.921 39.671 10.322 1.00 98.19 605 ALA A C 1
ATOM 4353 O O . ALA A 1 605 ? -4.372 39.602 9.178 1.00 98.19 605 ALA A O 1
ATOM 4354 N N . GLU A 1 606 ? -2.817 39.031 10.686 1.00 98.38 606 GLU A N 1
ATOM 4355 C CA . GLU A 1 606 ? -2.073 38.166 9.774 1.00 98.38 606 GLU A CA 1
ATOM 4356 C C . GLU A 1 606 ? -1.974 36.754 10.344 1.00 98.38 606 GLU A C 1
ATOM 4358 O O . GLU A 1 606 ? -1.859 36.574 11.555 1.00 98.38 606 GLU A O 1
ATOM 4363 N N . ALA A 1 607 ? -2.007 35.753 9.465 1.00 97.81 607 ALA A N 1
ATOM 4364 C CA . ALA A 1 607 ? -1.642 34.378 9.784 1.00 97.81 607 ALA A CA 1
ATOM 4365 C C . ALA A 1 607 ? -0.414 33.997 8.952 1.00 97.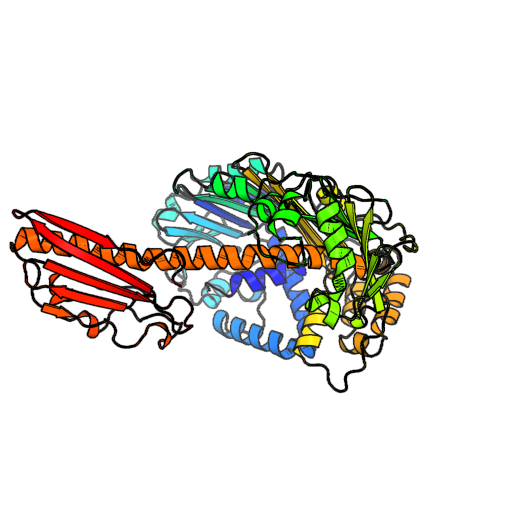81 607 ALA A C 1
ATOM 4367 O O . ALA A 1 607 ? -0.486 33.953 7.721 1.00 97.81 607 ALA A O 1
ATOM 4368 N N . ILE A 1 608 ? 0.709 33.750 9.626 1.00 97.06 608 ILE A N 1
ATOM 4369 C CA . ILE A 1 608 ? 2.024 33.513 9.021 1.00 97.06 608 ILE A CA 1
ATOM 4370 C C . ILE A 1 608 ? 2.439 32.071 9.297 1.00 97.06 608 ILE A C 1
ATOM 4372 O O . ILE A 1 608 ? 2.486 31.660 10.455 1.00 97.06 608 ILE A O 1
ATOM 4376 N N . GLY A 1 609 ? 2.735 31.304 8.252 1.00 94.56 609 GLY A N 1
ATOM 4377 C CA . GLY A 1 609 ? 3.144 29.904 8.373 1.00 94.56 609 GLY A CA 1
ATOM 4378 C C . GLY A 1 609 ? 4.222 29.542 7.361 1.00 94.56 609 GLY A C 1
ATOM 4379 O O . GLY A 1 609 ? 4.273 30.126 6.286 1.00 94.56 609 GLY A O 1
ATOM 4380 N N . ASP A 1 610 ? 5.064 28.583 7.726 1.00 93.38 610 ASP A N 1
ATOM 4381 C CA . ASP A 1 610 ? 6.057 27.920 6.873 1.00 93.38 610 ASP A CA 1
ATOM 4382 C C . ASP A 1 610 ? 5.686 26.429 6.906 1.00 93.38 610 ASP A C 1
ATOM 4384 O O . ASP A 1 610 ? 5.746 25.792 7.962 1.00 93.38 610 ASP A O 1
ATOM 4388 N N . LEU A 1 611 ? 5.102 25.919 5.817 1.00 87.94 611 LEU A N 1
ATOM 4389 C CA . LEU A 1 611 ? 4.340 24.663 5.847 1.00 87.94 611 LEU A CA 1
ATOM 4390 C C . LEU A 1 611 ? 5.199 23.409 5.669 1.00 87.94 611 LEU A C 1
ATOM 4392 O O . LEU A 1 611 ? 4.719 22.296 5.970 1.00 87.94 611 LEU A O 1
ATOM 4396 N N . ASP A 1 612 ? 6.421 23.576 5.168 1.00 85.38 612 ASP A N 1
ATOM 4397 C CA . ASP A 1 612 ? 7.429 22.532 4.987 1.00 85.38 612 ASP A CA 1
ATOM 4398 C C . ASP A 1 612 ? 8.769 22.819 5.689 1.00 85.38 612 ASP A C 1
ATOM 4400 O O . ASP A 1 612 ? 9.647 21.953 5.688 1.00 85.38 612 ASP A O 1
ATOM 4404 N N . CYS A 1 613 ? 8.861 23.933 6.417 1.00 89.25 613 CYS A N 1
ATOM 4405 C CA . CYS A 1 613 ? 10.010 24.337 7.220 1.00 89.25 613 CYS A CA 1
ATOM 4406 C C . CYS A 1 613 ? 11.274 24.593 6.398 1.00 89.25 613 CYS A C 1
ATOM 4408 O O . CYS A 1 613 ? 12.386 24.362 6.886 1.00 89.25 613 CYS A O 1
ATOM 4410 N N . ASP A 1 614 ? 11.108 25.074 5.164 1.00 89.00 614 ASP A N 1
ATOM 4411 C CA . ASP A 1 614 ? 12.206 25.429 4.267 1.00 89.00 614 ASP A CA 1
ATOM 4412 C C . ASP A 1 614 ? 12.715 26.875 4.454 1.00 89.00 614 ASP A C 1
ATOM 4414 O O . ASP A 1 614 ? 13.738 27.262 3.882 1.00 89.00 614 ASP A O 1
ATOM 4418 N N . GLY A 1 615 ? 12.052 27.660 5.312 1.00 91.00 615 GLY A N 1
ATOM 4419 C CA . GLY A 1 615 ? 12.360 29.061 5.586 1.00 91.00 615 GLY A CA 1
ATOM 4420 C C . GLY A 1 615 ? 11.512 30.058 4.792 1.00 91.00 615 GLY A C 1
ATOM 4421 O O . GLY A 1 615 ? 11.604 31.263 5.055 1.00 91.00 615 GLY A O 1
ATOM 4422 N N . THR A 1 616 ? 10.677 29.592 3.863 1.00 91.06 616 THR A N 1
ATOM 4423 C CA . THR A 1 616 ? 9.744 30.396 3.072 1.00 91.06 616 THR A CA 1
ATOM 4424 C C . THR A 1 616 ? 8.391 30.438 3.767 1.00 91.06 616 THR A C 1
ATOM 4426 O O . THR A 1 616 ? 7.737 29.425 3.965 1.00 91.06 616 THR A O 1
ATOM 4429 N N . SER A 1 617 ? 7.933 31.631 4.147 1.00 92.25 617 SER A N 1
ATOM 4430 C CA . SER A 1 617 ? 6.629 31.783 4.798 1.00 92.25 617 SER A CA 1
ATOM 4431 C C . SER A 1 617 ? 5.555 32.279 3.836 1.00 92.25 617 SER A C 1
ATOM 4433 O O . SER A 1 617 ? 5.800 33.135 2.985 1.00 92.25 617 SER A O 1
ATOM 4435 N N . ILE A 1 618 ? 4.333 31.805 4.050 1.00 93.88 618 ILE A N 1
ATOM 4436 C CA . ILE A 1 618 ? 3.107 32.360 3.483 1.00 93.88 618 ILE A CA 1
ATOM 4437 C C . ILE A 1 618 ? 2.363 33.197 4.518 1.00 93.88 618 ILE A C 1
ATOM 4439 O O . ILE A 1 618 ? 2.363 32.890 5.711 1.00 93.88 618 ILE A O 1
ATOM 4443 N N . THR A 1 619 ? 1.680 34.239 4.042 1.00 96.00 619 THR A N 1
ATOM 4444 C CA . THR A 1 619 ? 0.915 35.159 4.887 1.00 96.00 619 THR A CA 1
ATOM 4445 C C . THR A 1 619 ? -0.501 35.322 4.356 1.00 96.00 619 THR A C 1
ATOM 4447 O O . THR A 1 619 ? -0.700 35.813 3.246 1.00 96.00 619 THR A O 1
ATOM 4450 N N . TYR A 1 620 ? -1.484 34.957 5.173 1.00 97.25 620 TYR A N 1
ATOM 4451 C CA . TYR A 1 620 ? -2.876 35.357 4.977 1.00 97.25 620 TYR A CA 1
ATOM 4452 C C . TYR A 1 620 ? -3.120 36.657 5.723 1.00 97.25 620 TYR A C 1
ATOM 4454 O O . TYR A 1 620 ? -2.630 36.822 6.841 1.00 97.25 620 TYR A O 1
ATOM 4462 N N . LYS A 1 621 ? -3.900 37.557 5.129 1.00 97.75 621 LYS A N 1
ATOM 4463 C CA . LYS A 1 621 ? -4.249 38.838 5.748 1.00 97.75 621 LYS A CA 1
ATOM 4464 C C . LYS A 1 621 ? -5.747 38.946 5.917 1.00 97.75 621 LYS A C 1
ATOM 4466 O O . LYS A 1 621 ? -6.492 38.651 4.991 1.00 97.75 621 LYS A O 1
ATOM 4471 N N . LEU A 1 622 ? -6.179 39.385 7.083 1.00 98.12 622 LEU A N 1
ATOM 4472 C CA . LEU A 1 622 ? -7.548 39.749 7.391 1.00 98.12 622 LEU A CA 1
ATOM 4473 C C . LEU A 1 622 ? -7.592 41.261 7.596 1.00 98.12 622 LEU A C 1
ATOM 4475 O O . LEU A 1 622 ? -6.856 41.774 8.430 1.00 98.12 622 LEU A O 1
ATOM 4479 N N . HIS A 1 623 ? -8.480 41.935 6.876 1.00 98.00 623 HIS A N 1
ATOM 4480 C CA . HIS A 1 623 ? -8.793 43.345 7.071 1.00 98.00 623 HIS A CA 1
ATOM 4481 C C . HIS A 1 623 ? -10.272 43.489 7.435 1.00 98.00 623 HIS A C 1
ATOM 4483 O O . HIS A 1 623 ? -11.137 42.932 6.749 1.00 98.00 623 HIS A O 1
ATOM 4489 N N . LEU A 1 624 ? -10.566 44.216 8.512 1.00 97.31 624 LEU A N 1
ATOM 4490 C CA . LEU A 1 624 ? -11.908 44.677 8.841 1.00 97.31 624 LEU A CA 1
ATOM 4491 C C . LEU A 1 624 ? -11.940 46.196 8.915 1.00 97.31 624 LEU A C 1
ATOM 4493 O O . LEU A 1 624 ? -11.070 46.832 9.506 1.00 97.31 624 LEU A O 1
ATOM 4497 N N . GLU A 1 625 ? -13.031 46.746 8.410 1.00 96.50 625 GLU A N 1
ATOM 4498 C CA . GLU A 1 625 ? -13.396 48.148 8.529 1.00 96.50 625 GLU A CA 1
ATOM 4499 C C . GLU A 1 625 ? -14.889 48.233 8.844 1.00 96.50 625 GLU A C 1
ATOM 4501 O O . GLU A 1 625 ? -15.666 47.352 8.470 1.00 96.50 625 GLU A O 1
ATOM 4506 N N . ALA A 1 626 ? -15.299 49.268 9.568 1.00 90.75 626 ALA A N 1
ATOM 4507 C CA . ALA A 1 626 ? -16.706 49.523 9.835 1.00 90.75 626 ALA A CA 1
ATOM 4508 C C . ALA A 1 626 ? -17.156 50.781 9.096 1.00 90.75 626 ALA A C 1
ATOM 4510 O O . ALA A 1 626 ? -17.017 51.896 9.602 1.00 90.75 626 ALA A O 1
ATOM 4511 N N . ASP A 1 627 ? -17.716 50.593 7.902 1.00 81.25 627 ASP A N 1
ATOM 4512 C CA . ASP A 1 627 ? -18.372 51.670 7.168 1.00 81.25 627 ASP A CA 1
ATOM 4513 C C . ASP A 1 627 ? -19.818 51.822 7.665 1.00 81.25 627 ASP A C 1
ATOM 4515 O O . ASP A 1 627 ? -20.575 50.853 7.758 1.00 81.25 627 ASP A O 1
ATOM 4519 N N . GLN A 1 628 ? -20.192 53.042 8.056 1.00 80.56 628 GLN A N 1
ATOM 4520 C CA . GLN A 1 628 ? -21.534 53.382 8.561 1.00 80.56 628 GLN A CA 1
ATOM 4521 C C . GLN A 1 628 ? -22.052 52.475 9.703 1.00 80.56 628 GLN A C 1
ATOM 4523 O O . GLN A 1 628 ? -23.255 52.259 9.840 1.00 80.56 628 GLN A O 1
ATOM 4528 N N . GLY A 1 629 ? -21.150 51.948 10.539 1.00 80.88 629 GLY A N 1
ATOM 4529 C CA . GLY A 1 629 ? -21.491 51.096 11.684 1.00 80.88 629 GLY A CA 1
ATOM 4530 C C . GLY A 1 629 ? -21.679 49.608 11.363 1.00 80.88 629 GLY A C 1
ATOM 4531 O O . GLY A 1 629 ? -21.982 48.840 12.273 1.00 80.88 629 GLY A O 1
ATOM 4532 N N . ASN A 1 630 ? -21.462 49.179 10.113 1.00 87.19 630 ASN A N 1
ATOM 4533 C CA . ASN A 1 630 ? -21.509 47.771 9.719 1.00 87.19 630 ASN A CA 1
ATOM 4534 C C . ASN A 1 630 ? -20.099 47.238 9.406 1.00 87.19 630 ASN A C 1
ATOM 4536 O O . ASN A 1 630 ? -19.528 47.601 8.378 1.00 87.19 630 ASN A O 1
ATOM 4540 N N . PRO A 1 631 ? -19.529 46.350 10.241 1.00 92.94 631 PRO A N 1
ATOM 4541 C CA . PRO A 1 631 ? -18.187 45.825 10.015 1.00 92.94 631 PRO A CA 1
ATOM 4542 C C . PRO A 1 631 ? -18.133 44.812 8.855 1.00 92.94 631 PRO A C 1
ATOM 4544 O O . PRO A 1 631 ? -18.719 43.719 8.907 1.00 92.94 631 PRO A O 1
ATOM 4547 N N . THR A 1 632 ? -17.370 45.138 7.816 1.00 94.81 632 THR A N 1
ATOM 4548 C CA . THR A 1 632 ? -17.022 44.257 6.693 1.00 94.81 632 THR A CA 1
ATOM 4549 C C . THR A 1 632 ? -15.689 43.565 6.962 1.00 94.81 632 THR A C 1
ATOM 4551 O O . THR A 1 632 ? -14.855 44.066 7.703 1.00 94.81 632 THR A O 1
ATOM 4554 N N . ALA A 1 633 ? -15.510 42.355 6.425 1.00 95.75 633 ALA A N 1
ATOM 4555 C CA . ALA A 1 633 ? -14.277 41.585 6.592 1.00 95.75 633 ALA A CA 1
ATOM 4556 C C . ALA A 1 633 ? -13.820 41.061 5.234 1.00 95.75 633 ALA A C 1
ATOM 4558 O O . ALA A 1 633 ? -14.627 40.476 4.509 1.00 95.75 633 ALA A O 1
ATOM 4559 N N . ALA A 1 634 ? -12.540 41.235 4.929 1.00 96.69 634 ALA A N 1
ATOM 4560 C CA . ALA A 1 634 ? -11.897 40.723 3.732 1.00 96.69 634 ALA A CA 1
ATOM 4561 C C . ALA A 1 634 ? -10.670 39.899 4.128 1.00 96.69 634 ALA A C 1
ATOM 4563 O O . ALA A 1 634 ? -9.785 40.390 4.827 1.00 96.69 634 ALA A O 1
ATOM 4564 N N . ILE A 1 635 ? -10.618 38.646 3.676 1.00 95.94 635 ILE A N 1
ATOM 4565 C CA . ILE A 1 635 ? -9.424 37.808 3.795 1.00 95.94 635 ILE A CA 1
ATOM 4566 C C . ILE A 1 635 ? -8.719 37.815 2.442 1.00 95.94 635 ILE A C 1
ATOM 4568 O O . ILE A 1 635 ? -9.317 37.465 1.426 1.00 95.94 635 ILE A O 1
ATOM 4572 N N . THR A 1 636 ? -7.454 38.219 2.438 1.00 96.44 636 THR A N 1
ATOM 4573 C CA . THR A 1 636 ? -6.559 38.139 1.286 1.00 96.44 636 THR A CA 1
ATOM 4574 C C . THR A 1 636 ? -5.674 36.914 1.447 1.00 96.44 636 THR A C 1
ATOM 4576 O O . THR A 1 636 ? -4.890 36.817 2.396 1.00 96.44 636 THR A O 1
ATOM 4579 N N . GLU A 1 637 ? -5.825 35.969 0.525 1.00 92.12 637 GLU A N 1
ATOM 4580 C CA . GLU A 1 637 ? -4.973 34.787 0.437 1.00 92.12 637 GLU A CA 1
ATOM 4581 C C . GLU A 1 637 ? -3.615 35.145 -0.187 1.00 92.12 637 GLU A C 1
ATOM 4583 O O . GLU A 1 637 ? -3.529 36.081 -0.993 1.00 92.12 637 GLU A O 1
ATOM 4588 N N . PRO A 1 638 ? -2.541 34.417 0.158 1.00 89.81 638 PRO A N 1
ATOM 4589 C CA . PRO A 1 638 ? -1.257 34.592 -0.499 1.00 89.81 638 PRO A CA 1
ATOM 4590 C C . PRO A 1 638 ? -1.358 34.180 -1.979 1.00 89.81 638 PRO A C 1
ATOM 4592 O O . PRO A 1 638 ? -2.248 33.426 -2.380 1.00 89.81 638 PRO A O 1
ATOM 4595 N N . ALA A 1 639 ? -0.450 34.686 -2.818 1.00 82.50 639 ALA A N 1
ATOM 4596 C CA . ALA A 1 639 ? -0.499 34.421 -4.254 1.00 82.50 639 ALA A CA 1
ATOM 4597 C C . ALA A 1 639 ? -0.448 32.905 -4.556 1.00 82.50 639 ALA A C 1
ATOM 4599 O O . ALA A 1 639 ? 0.248 32.163 -3.851 1.00 82.50 639 ALA A O 1
ATOM 4600 N N . PRO A 1 640 ? -1.130 32.423 -5.613 1.00 67.31 640 PRO A N 1
ATOM 4601 C CA . PRO A 1 640 ? -1.042 31.022 -6.013 1.00 67.31 640 PRO A CA 1
ATOM 4602 C C . PRO A 1 640 ? 0.423 30.588 -6.171 1.00 67.31 640 PRO A C 1
ATOM 4604 O O . PRO A 1 640 ? 1.211 31.303 -6.787 1.00 67.31 640 PRO A O 1
ATOM 4607 N N . ASN A 1 641 ? 0.772 29.414 -5.637 1.00 63.06 641 ASN A N 1
ATOM 4608 C CA . ASN A 1 641 ? 2.129 28.836 -5.643 1.00 63.06 641 ASN A CA 1
ATOM 4609 C C . ASN A 1 641 ? 3.174 29.545 -4.760 1.00 63.06 641 ASN A C 1
ATOM 4611 O O . ASN A 1 641 ? 4.368 29.340 -4.950 1.00 63.06 641 ASN A O 1
ATOM 4615 N N . THR A 1 642 ? 2.749 30.360 -3.794 1.00 64.19 642 THR A N 1
ATOM 4616 C CA . THR A 1 642 ? 3.610 30.700 -2.650 1.00 64.19 642 THR A CA 1
ATOM 4617 C C . THR A 1 642 ? 3.528 29.564 -1.619 1.00 64.19 642 THR A C 1
ATOM 4619 O O . THR A 1 642 ? 2.415 29.170 -1.248 1.00 64.19 642 THR A O 1
ATOM 4622 N N . ASP A 1 643 ? 4.700 29.011 -1.270 1.00 55.31 643 ASP A N 1
ATOM 4623 C CA . ASP A 1 643 ? 4.973 27.770 -0.496 1.00 55.31 643 ASP A CA 1
ATOM 4624 C C . ASP A 1 643 ? 4.247 26.491 -0.971 1.00 55.31 643 ASP A C 1
ATOM 4626 O O . ASP A 1 643 ? 3.012 26.344 -0.764 1.00 55.31 643 ASP A O 1
#

Foldseek 3Di:
DPPPPPVLLVQLLLQFDDPDDDPDLDFDDDFDAAPVVQQLVVLLFAFPQFQKKKKAGLSRLNRSLNRSVVVLVLLVVFPLNVVVLVVCLVVCCVQQVGNDDGCVQLQAHSNHMKMWTAHPVGWTKIFGRGRDPVSNCVRQVWADDDAWIGRPQWIWGQDPNTIMTTNDPVRSVRTSVRSCQCVLCVVQVGAASMWMWGWAPPDQIKIKIKHWRGDQSKIKIKMKIFQADLVVLQQLPAFFDFADDDLFFQKKKWARCLSVQCPADQPDQDVPAGSNNVSQQQDHIWMWTQGFPDQWIKIKTFGPDCVNVLVCQQCVCVHPVQVVQVWDDDPQWIWGQDVQQNDIWIWHDDPRITIITDPPDGDDHDRFDDRPVRVVQNPDRANIKIKHFAAPLADGPDQHAQDPDDDSVQQVVNLVRRFWGMWIKGWHAPDSGMIMMMIMTGTQSQWDPVLSVQSSVQGSVCSNVVNSNVSLVVSLVVCVSTPSVSRNRRYPNRVVRVVVRVVVCCVPVVVVVVVVVVVVLLVQFVVLLVLLLVLQQVLCLVPVFGPADKQPFPPPDALCVDPPSWDAWDDPSCVPPNNVSSVRTGHHTHQWTKIWHGPRFKIKMKTWGDNPSPPFIFIKIWIWGQDPSHIDIDIDGGDPPRD

Secondary structure (DSSP, 8-state):
-TTTHHHHHHHHHHT----S-----S---S-SPP-HHHHHHHHTTPPTTEEEEEEE-HHHHHHHHHHHHHHHHHHHH-GGGHHHHHHHHHHHHHHHSSSS--TGGGTB-TTS-EEEEEETTS-EEEEE-BS-HHHHHHHTTPBP-SS-EEETTEEEEEETTEEEEESSGGGGGGTTS-GGGGGGGGGGSS--SEEEEEEE-STT-EEEEEEEEEETTEEEEEEEEE---HHHHHHH----BPPP--TTEEEEEEE--HHHHTT----EEETTEEHHHHHHHB-S-EEEEEETTS---EEEEEBS--HHHHHHHHTGGGSHHHHHTT-EEETTEEEEEEGGGTEEEEEEEETTEEEEE-SS-PPPPPP-PPPHHHHHHHHS-BSEEEEEE--TTSPPSSPPPPPSS--HHHHHHHHHHHTEEEEEEEEEESSSSEEEEEEEEEEGGGS-HHHHHHHHTS-THHHHTT-HHHHHHHHHHH-TTSHHHHHHHH-SHHHHHHHHHHHHHHHHHHHHHHHHHHHHHHHHHHHHHHHHHHHHHHHHHHHSS---EEEEEESSS-GGGSTTSSBPSSSGGGGSHHHHHTT----S-BSEEEEEEE-SSEEEEEEEE-SSSSSPPEEEEEEEEEETTEEEEEEEPPPTT--

Mean predicted aligned error: 10.67 Å

Nearest PDB structures (foldseek):
  6bjt-assembly1_A  TM=4.635E-01  e=7.010E+00  Pseudomonas sp. EGD-AKN5

pLDDT: mean 86.84, std 14.04, range [22.28, 98.38]

Radius of gyration: 29.43 Å; Cα contacts (8 Å, |Δi|>4): 1407; chains: 1; bounding box: 64×86×74 Å